Protein AF-A0A1B0FUZ4-F1 (afdb_monomer)

InterPro domains:
  IPR002495 Glycosyl transferase, family 8 [PF01501] (38-291)
  IPR002495 Glycosyl transferase, family 8 [PF01501] (454-708)
  IPR029044 Nucleotide-diphospho-sugar transferases [G3DSA:3.90.550.10] (34-342)
  IPR029044 Nucleotide-diphospho-sugar transferases [G3DSA:3.90.550.10] (450-742)
  IPR029044 Nucleotide-diphospho-sugar transferases [SSF53448] (34-305)
  IPR029044 Nucleotide-diphospho-sugar transferases [SSF53448] (450-738)
  IPR042465 Xyloside xylosyltransferase 1 [PTHR46612] (375-744)

Solvent-accessible surface area (backbone atoms only — not comparable to full-atom values): 42879 Å² total; per-residue (Å²): 134,81,83,84,80,84,81,84,82,83,88,83,81,96,68,74,88,53,77,64,62,76,74,94,66,99,70,86,56,84,42,34,36,37,32,68,49,55,83,66,47,73,69,55,50,51,28,42,51,48,21,49,55,28,41,62,71,39,46,87,66,63,36,32,39,39,36,34,17,37,85,86,21,40,65,58,52,51,50,51,50,53,53,52,43,65,71,63,71,59,70,64,48,58,35,46,35,47,42,67,55,55,34,64,78,31,43,71,52,38,64,47,43,41,86,46,17,10,74,44,79,37,32,89,32,46,43,47,74,38,40,35,86,79,41,43,69,79,73,51,63,88,85,55,45,51,38,34,41,36,46,40,52,32,41,42,70,45,42,58,66,65,59,61,56,49,62,80,69,49,56,96,64,33,30,34,33,32,18,50,28,43,46,57,62,38,32,59,43,28,44,60,36,40,67,79,39,72,86,57,44,68,34,29,34,50,56,49,88,71,97,54,104,62,101,66,85,52,66,29,40,18,41,41,37,59,59,38,33,37,40,32,29,60,52,49,76,68,31,62,69,58,59,50,52,59,36,52,70,48,45,50,52,51,31,60,74,40,49,45,66,36,46,63,18,40,29,39,52,52,26,52,45,38,72,77,43,46,64,38,43,35,76,43,60,40,40,66,42,34,68,63,56,58,65,53,42,80,66,85,32,59,93,56,30,65,46,22,56,61,76,79,66,102,63,86,87,71,64,39,22,35,31,51,61,89,71,88,55,68,68,57,56,54,45,52,53,54,60,56,67,63,73,69,75,73,80,76,87,75,79,91,83,90,83,84,89,89,87,85,89,87,88,80,91,82,92,88,90,86,83,91,80,88,80,75,55,80,52,79,50,78,50,100,90,57,74,52,80,52,82,51,79,94,81,86,89,89,83,85,84,90,82,88,79,89,85,90,79,87,81,90,80,83,86,77,86,76,73,81,80,78,72,85,76,84,69,82,77,86,72,80,92,54,76,62,66,77,67,100,60,80,87,85,63,79,44,36,36,35,32,70,49,59,84,68,46,75,67,56,50,52,27,41,52,46,22,50,53,28,43,57,71,40,45,85,65,58,37,35,40,38,36,34,17,34,84,88,23,41,67,58,53,51,51,54,50,52,53,52,40,66,72,63,70,56,67,66,48,46,36,47,36,58,42,67,64,54,33,63,76,31,43,71,52,38,65,47,43,42,84,46,16,14,71,30,87,78,15,80,47,48,40,46,74,41,39,40,86,79,39,43,71,79,72,52,63,89,83,53,47,49,38,33,40,36,48,41,49,31,38,46,68,47,43,57,62,65,59,62,56,50,62,80,71,48,55,96,64,32,28,34,31,32,18,54,27,45,45,54,63,38,33,57,46,29,43,62,35,36,68,78,38,74,85,56,43,68,33,30,33,47,64,50,87,85,80,76,101,62,98,70,87,57,66,32,37,19,40,40,37,59,58,40,33,36,38,32,29,58,52,49,75,66,31,62,69,59,59,52,51,60,34,54,71,46,45,49,50,51,30,60,72,40,52,46,65,39,52,63,23,42,30,42,52,50,28,52,45,40,67,79,43,45,63,38,40,36,78,39,60,39,31,67,44,34,69,55,54,57,67,53,39,79,68,87,33,58,91,54,28,65,49,22,56,59,73,79,76,80,63,34,19,42,24,22,45,92,80,31,83,70,83,133

Sequence (744 aa):
PQAPEVAALVDTAGDIKRVKYIPKGENVTEHNIFVIYTKENYLLKTKLELFLKSLLKFTTIDLHLHIITDEKSETSAETVLKNQINKYRKRVFYTLYDVEDFAAKINDIVYVMLPFFSSHAGSYYSDALFFLSLGLHRIVDPKMNQAILIDCDVVFRTDVKYLFEQFKKFTPENLFGLAPELTPVYRHILYRYRATYPKSSFGNPYYLSTTSHRKTQKYGYPGLNSGVVMLQFDRIRASKLYAESLKFENVKQLTDKYSFKGHLGDQDFFTLLGYEFPALIYRLDCIWNRQLCTWWKEHGYSDVFDQFFHCEAKVASSWRIATFAGYTDENEAVKKVNKEWTIRKIPKLHFLWRKRRPFLWLRRKRWLAMSNSNKIFLVLIAISGGALLILYSSNDLFARPILRTFFQSQPTGPPQPQAPEVAALVDTAGDIKRVKYIPKGENVTEHNIFVIYTKENYLLKTKLELFLKSLLKFTTIDLHLHIITDEKSETSAETVLKNQINKYRKRVFYTLYDVEDFAAKINDIVYVMLPFFSSHAGSYYSDALFFLSLGLHRIVDPKMNQAILIDCDVVFRTDVKYLFEQFKKFTPENLFGLAPELTPVYRHILYRYRATYPKSSFGNPYYLSTTSHRKTQKYGYPGLNSGVVMLQFDRIRASKLYAESLKFENVKQLTDKYSFKGHLGDQDFFTLLGYEFPALIYRLDCIWNRQLCTWWKEHGYSDVFDQFFHCEGKIKLYHGNCNTRVPE

Organism: Lutzomyia longipalpis (NCBI:txid7200)

Mean predicted aligned error: 19.32 Å

Radius of gyration: 32.1 Å; Cα contacts (8 Å, |Δi|>4): 1186; chains: 1; bounding box: 109×89×85 Å

Nearest PDB structures (foldseek):
  4wnh-assembly1_A  TM=9.450E-01  e=6.204E-35  Mus musculus
  4wlg-assembly2_B  TM=9.436E-01  e=2.325E-33  Mus musculus
  4wlg-assembly1_A  TM=9.451E-01  e=4.096E-33  Mus musculus
  7ui7-assembly1_B  TM=3.389E-01  e=1.754E-18  Homo sapiens
  7zvj-assembly1_A  TM=3.237E-01  e=9.954E-19  Homo sapiens

Structure (mmCIF, N/CA/C/O backbone):
data_AF-A0A1B0FUZ4-F1
#
_entry.id   AF-A0A1B0FUZ4-F1
#
loop_
_atom_site.group_PDB
_atom_site.id
_atom_site.type_symbol
_atom_site.label_atom_id
_atom_site.label_alt_id
_atom_site.label_comp_id
_atom_site.label_asym_id
_atom_site.label_entity_id
_atom_site.label_seq_id
_atom_site.pdbx_PDB_ins_code
_atom_site.Cartn_x
_atom_site.Cartn_y
_atom_site.Cartn_z
_atom_site.occupancy
_atom_site.B_iso_or_equiv
_atom_site.auth_seq_id
_atom_site.auth_comp_id
_atom_site.auth_asym_id
_atom_site.auth_atom_id
_atom_site.pdbx_PDB_model_num
ATOM 1 N N . PRO A 1 1 ? 16.821 47.747 19.808 1.00 35.72 1 PRO A N 1
ATOM 2 C CA . PRO A 1 1 ? 15.828 47.556 18.722 1.00 35.72 1 PRO A CA 1
ATOM 3 C C . PRO A 1 1 ? 14.706 46.633 19.213 1.00 35.72 1 PRO A C 1
ATOM 5 O O . PRO A 1 1 ? 14.985 45.499 19.583 1.00 35.72 1 PRO A O 1
ATOM 8 N N . GLN A 1 2 ? 13.493 47.177 19.339 1.00 25.27 2 GLN A N 1
ATOM 9 C CA . GLN A 1 2 ? 12.316 46.520 19.923 1.00 25.27 2 GLN A CA 1
ATOM 10 C C . GLN A 1 2 ? 12.001 45.166 19.263 1.00 25.27 2 GLN A C 1
ATOM 12 O O . GLN A 1 2 ? 12.208 44.992 18.061 1.00 25.27 2 GLN A O 1
ATOM 17 N N . ALA A 1 3 ? 11.507 44.219 20.066 1.00 24.02 3 ALA A N 1
ATOM 18 C CA . ALA A 1 3 ? 10.982 42.941 19.595 1.00 24.02 3 ALA A CA 1
ATOM 19 C C . ALA A 1 3 ? 9.816 43.179 18.611 1.00 24.02 3 ALA A C 1
ATOM 21 O O . ALA A 1 3 ? 8.985 44.047 18.879 1.00 24.02 3 ALA A O 1
ATOM 22 N N . PRO A 1 4 ? 9.741 42.468 17.472 1.00 29.00 4 PRO A N 1
ATOM 23 C CA . PRO A 1 4 ? 8.659 42.671 16.518 1.00 29.00 4 PRO A CA 1
ATOM 24 C C . PRO A 1 4 ? 7.354 42.039 17.024 1.00 29.00 4 PRO A C 1
ATOM 26 O O . PRO A 1 4 ? 7.328 40.869 17.402 1.00 29.00 4 PRO A O 1
ATOM 29 N N . GLU A 1 5 ? 6.281 42.831 17.012 1.00 27.59 5 GLU A N 1
ATOM 30 C CA . GLU A 1 5 ? 4.904 42.412 17.292 1.00 27.59 5 GLU A CA 1
ATOM 31 C C . GLU A 1 5 ? 4.387 41.387 16.275 1.00 27.59 5 GLU A C 1
ATOM 33 O O . GLU A 1 5 ? 4.623 41.491 15.068 1.00 27.59 5 GLU A O 1
ATOM 38 N N . VAL A 1 6 ? 3.626 40.418 16.785 1.00 27.88 6 VAL A N 1
ATOM 39 C CA . VAL A 1 6 ? 2.806 39.489 16.006 1.00 27.88 6 VAL A CA 1
ATOM 40 C C . VAL A 1 6 ? 1.563 40.248 15.541 1.00 27.88 6 VAL A C 1
ATOM 42 O O . VAL A 1 6 ? 0.655 40.489 16.330 1.00 27.88 6 VAL A O 1
ATOM 45 N N . ALA A 1 7 ? 1.514 40.636 14.268 1.00 28.52 7 ALA A N 1
ATOM 46 C CA . ALA A 1 7 ? 0.286 41.148 13.673 1.00 28.52 7 ALA A CA 1
ATOM 47 C C . ALA A 1 7 ? -0.665 39.972 13.398 1.00 28.52 7 ALA A C 1
ATOM 49 O O . ALA A 1 7 ? -0.397 39.137 12.535 1.00 28.52 7 ALA A O 1
ATOM 50 N N . ALA A 1 8 ? -1.766 39.902 14.147 1.00 28.33 8 ALA A N 1
ATOM 51 C CA . ALA A 1 8 ? -2.927 39.109 13.769 1.00 28.33 8 ALA A CA 1
ATOM 52 C C . ALA A 1 8 ? -3.643 39.832 12.617 1.00 28.33 8 ALA A C 1
ATOM 54 O O . ALA A 1 8 ? -4.043 40.984 12.773 1.00 28.33 8 ALA A O 1
ATOM 55 N N . LEU A 1 9 ? -3.790 39.176 11.465 1.00 29.67 9 LEU A N 1
ATOM 56 C CA . LEU A 1 9 ? -4.653 39.654 10.385 1.00 29.67 9 LEU A CA 1
ATOM 57 C C . LEU A 1 9 ? -5.960 38.860 10.404 1.00 29.67 9 LEU A C 1
ATOM 59 O O . LEU A 1 9 ? -5.956 37.631 10.364 1.00 29.67 9 LEU A O 1
ATOM 63 N N . VAL A 1 10 ? -7.062 39.603 10.504 1.00 29.00 10 VAL A N 1
ATOM 64 C CA . VAL A 1 10 ? -8.446 39.137 10.421 1.00 29.00 10 VAL A CA 1
ATOM 65 C C . VAL A 1 10 ? -8.928 39.274 8.976 1.00 29.00 10 VAL A C 1
ATOM 67 O O . VAL A 1 10 ? -8.844 40.351 8.395 1.00 29.00 10 VAL A O 1
ATOM 70 N N . ASP A 1 11 ? -9.410 38.146 8.456 1.00 39.19 11 ASP A N 1
ATOM 71 C CA . ASP A 1 11 ? -10.578 37.927 7.592 1.00 39.19 11 ASP A CA 1
ATOM 72 C C . ASP A 1 11 ? -10.875 38.920 6.448 1.00 39.19 11 ASP A C 1
ATOM 74 O O . ASP A 1 11 ? -11.386 40.016 6.654 1.00 39.19 11 ASP A O 1
ATOM 78 N N . THR A 1 12 ? -10.644 38.474 5.209 1.00 31.39 12 THR A N 1
ATOM 79 C CA . THR A 1 12 ? -11.675 38.437 4.154 1.00 31.39 12 THR A CA 1
ATOM 80 C C . THR A 1 12 ? -11.220 37.513 3.011 1.00 31.39 12 THR A C 1
ATOM 82 O O . THR A 1 12 ? -10.141 37.678 2.459 1.00 31.39 12 THR A O 1
ATOM 85 N N . ALA A 1 13 ? -12.083 36.556 2.645 1.00 31.91 13 ALA A N 1
ATOM 86 C CA . ALA A 1 13 ? -12.048 35.713 1.438 1.00 31.91 13 ALA A CA 1
ATOM 87 C C . ALA A 1 13 ? -10.868 34.718 1.256 1.00 31.91 13 ALA A C 1
ATOM 89 O O . ALA A 1 13 ? -9.920 34.969 0.527 1.00 31.91 13 ALA A O 1
ATOM 90 N N . GLY A 1 14 ? -11.016 33.492 1.778 1.00 40.28 14 GLY A N 1
ATOM 91 C CA . GLY A 1 14 ? -10.424 32.287 1.159 1.00 40.28 14 GLY A CA 1
ATOM 92 C C . GLY A 1 14 ? -8.896 32.100 1.216 1.00 40.28 14 GLY A C 1
ATOM 93 O O . GLY A 1 14 ? -8.361 31.305 0.433 1.00 40.28 14 GLY A O 1
ATOM 94 N N . ASP A 1 15 ? -8.195 32.779 2.127 1.00 45.41 15 ASP A N 1
ATOM 95 C CA . ASP A 1 15 ? -6.731 32.729 2.222 1.00 45.41 15 ASP A CA 1
ATOM 96 C C . ASP A 1 15 ? -6.156 31.748 3.264 1.00 45.41 15 ASP A C 1
ATOM 98 O O . ASP A 1 15 ? -6.810 31.348 4.227 1.00 45.41 15 ASP A O 1
ATOM 102 N N . ILE A 1 16 ? -4.906 31.343 2.990 1.00 47.44 16 ILE A N 1
ATOM 103 C CA . ILE A 1 16 ? -4.047 30.393 3.727 1.00 47.44 16 ILE A CA 1
ATOM 104 C C . ILE A 1 16 ? -3.935 30.844 5.194 1.00 47.44 16 ILE A C 1
ATOM 106 O O . ILE A 1 16 ? -3.507 31.965 5.468 1.00 47.44 16 ILE A O 1
ATOM 110 N N . LYS A 1 17 ? -4.332 29.988 6.142 1.00 41.62 17 LYS A N 1
ATOM 111 C CA . LYS A 1 17 ? -4.640 30.350 7.535 1.00 41.62 17 LYS A CA 1
ATOM 112 C C . LYS A 1 17 ? -3.416 30.575 8.425 1.00 41.62 17 LYS A C 1
ATOM 114 O O . LYS A 1 17 ? -3.561 31.163 9.499 1.00 41.62 17 LYS A O 1
ATOM 119 N N . ARG A 1 18 ? -2.214 30.146 8.025 1.00 45.94 18 ARG A N 1
ATOM 120 C CA . ARG A 1 18 ? -0.977 30.355 8.806 1.00 45.94 18 ARG A CA 1
ATOM 121 C C . ARG A 1 18 ? 0.201 30.771 7.922 1.00 45.94 18 ARG A C 1
ATOM 123 O O . ARG A 1 18 ? 0.853 29.942 7.302 1.00 45.94 18 ARG A O 1
ATOM 130 N N . VAL A 1 19 ? 0.520 32.067 7.935 1.00 49.03 19 VAL A N 1
ATOM 131 C CA . VAL A 1 19 ? 1.788 32.624 7.434 1.00 49.03 19 VAL A CA 1
ATOM 132 C C . VAL A 1 19 ? 2.526 33.235 8.624 1.00 49.03 19 VAL A C 1
ATOM 134 O O . VAL A 1 19 ? 2.170 34.315 9.092 1.00 49.03 19 VAL A O 1
ATOM 137 N N . LYS A 1 20 ? 3.553 32.558 9.148 1.00 49.81 20 LYS A N 1
ATOM 138 C CA . LYS A 1 20 ? 4.451 33.138 10.160 1.00 49.81 20 LYS A CA 1
ATOM 139 C C . LYS A 1 20 ? 5.774 33.516 9.502 1.00 49.81 20 LYS A C 1
ATOM 141 O O . LYS A 1 20 ? 6.499 32.658 9.012 1.00 49.81 20 LYS A O 1
ATOM 146 N N . TYR A 1 21 ? 6.058 34.819 9.554 1.00 45.47 21 TYR A N 1
ATOM 147 C CA . TYR A 1 21 ? 7.195 35.548 8.980 1.00 45.47 21 TYR A CA 1
ATOM 148 C C . TYR A 1 21 ? 6.975 36.099 7.558 1.00 45.47 21 TYR A C 1
ATOM 150 O O . TYR A 1 21 ? 7.197 35.433 6.549 1.00 45.47 21 TYR A O 1
ATOM 158 N N . ILE A 1 22 ? 6.592 37.380 7.507 1.00 48.41 22 ILE A N 1
ATOM 159 C CA . ILE A 1 22 ? 6.737 38.257 6.341 1.00 48.41 22 ILE A CA 1
ATOM 160 C C . ILE A 1 22 ? 7.799 39.295 6.737 1.00 48.41 22 ILE A C 1
ATOM 162 O O . ILE A 1 22 ? 7.584 40.034 7.704 1.00 48.41 22 ILE A O 1
ATOM 166 N N . PRO A 1 23 ? 8.965 39.359 6.071 1.00 42.59 23 PRO A N 1
ATOM 167 C CA . PRO A 1 23 ? 9.916 40.442 6.299 1.00 42.59 23 PRO A CA 1
ATOM 168 C C . PRO A 1 23 ? 9.225 41.790 6.040 1.00 42.59 23 PRO A C 1
ATOM 170 O O . PRO A 1 23 ? 8.503 41.930 5.057 1.00 42.59 23 PRO A O 1
ATOM 173 N N . LYS A 1 24 ? 9.440 42.802 6.891 1.00 35.56 24 LYS A N 1
ATOM 174 C CA . LYS A 1 24 ? 8.934 44.160 6.622 1.00 35.56 24 LYS A CA 1
ATOM 175 C C . LYS A 1 24 ? 9.542 44.690 5.311 1.00 35.56 24 LYS A C 1
ATOM 177 O O . LYS A 1 24 ? 10.745 44.936 5.258 1.00 35.56 24 LYS A O 1
ATOM 182 N N . GLY A 1 25 ? 8.697 44.885 4.297 1.00 43.38 25 GLY A N 1
ATOM 183 C CA . GLY A 1 25 ? 9.027 45.461 2.986 1.00 43.38 25 GLY A CA 1
ATOM 184 C C . GLY A 1 25 ? 8.597 44.555 1.827 1.00 43.38 25 GLY A C 1
ATOM 185 O O . GLY A 1 25 ? 8.860 43.357 1.862 1.00 43.38 25 GLY A O 1
ATOM 186 N N . GLU A 1 26 ? 7.941 45.121 0.808 1.00 45.00 26 GLU A N 1
ATOM 187 C CA . GLU A 1 26 ? 7.630 44.433 -0.455 1.00 45.00 26 GLU A CA 1
ATOM 188 C C . GLU A 1 26 ? 8.928 43.946 -1.110 1.00 45.00 26 GLU A C 1
ATOM 190 O O . GLU A 1 26 ? 9.615 44.704 -1.783 1.00 45.00 26 GLU A O 1
ATOM 195 N N . ASN A 1 27 ? 9.303 42.688 -0.898 1.00 49.28 27 ASN A N 1
ATOM 196 C CA . ASN A 1 27 ? 10.441 42.084 -1.582 1.00 49.28 27 ASN A CA 1
ATOM 197 C C . ASN A 1 27 ? 10.063 40.674 -2.021 1.00 49.28 27 ASN A C 1
ATOM 199 O O . ASN A 1 27 ? 10.488 39.680 -1.435 1.00 49.28 27 ASN A O 1
ATOM 203 N N . VAL A 1 28 ? 9.256 40.600 -3.078 1.00 53.41 28 VAL A N 1
ATOM 204 C CA . VAL A 1 28 ? 9.125 39.380 -3.876 1.00 53.41 28 VAL A CA 1
ATOM 205 C C . VAL A 1 28 ? 10.468 39.187 -4.573 1.00 53.41 28 VAL A C 1
ATOM 207 O O . VAL A 1 28 ? 10.788 39.897 -5.524 1.00 53.41 28 VAL A O 1
ATOM 210 N N . THR A 1 29 ? 11.306 38.280 -4.072 1.00 64.44 29 THR A N 1
ATOM 211 C CA . THR A 1 29 ? 12.518 37.922 -4.815 1.00 64.44 29 THR A CA 1
ATOM 212 C C . THR A 1 29 ? 12.110 37.167 -6.081 1.00 64.44 29 THR A C 1
ATOM 214 O O . THR A 1 29 ? 11.184 36.358 -6.048 1.00 64.44 29 THR A O 1
ATOM 217 N N . GLU A 1 30 ? 12.810 37.371 -7.196 1.00 78.69 30 GLU A N 1
ATOM 218 C CA . GLU A 1 30 ? 12.563 36.587 -8.421 1.00 78.69 30 GLU A CA 1
ATOM 219 C C . GLU A 1 30 ? 12.945 35.097 -8.259 1.00 78.69 30 GLU A C 1
ATOM 221 O O . GLU A 1 30 ? 12.574 34.263 -9.083 1.00 78.69 30 GLU A O 1
ATOM 226 N N . HIS A 1 31 ? 13.663 34.739 -7.186 1.00 92.31 31 HIS A N 1
ATOM 227 C CA . HIS A 1 31 ? 14.241 33.413 -6.969 1.00 92.31 31 HIS A CA 1
ATOM 228 C C . HIS A 1 31 ? 13.537 32.658 -5.831 1.00 92.31 31 HIS A C 1
ATOM 230 O O . HIS A 1 31 ? 14.006 32.620 -4.689 1.00 92.31 31 HIS A O 1
ATOM 236 N N . ASN A 1 32 ? 12.414 32.026 -6.171 1.00 94.75 32 ASN A N 1
ATOM 237 C CA . ASN A 1 32 ? 11.552 31.309 -5.230 1.00 94.75 32 ASN A CA 1
ATOM 238 C C . ASN A 1 32 ? 11.834 29.801 -5.264 1.00 94.75 32 ASN A C 1
ATOM 240 O O . ASN A 1 32 ? 11.773 29.175 -6.328 1.00 94.75 32 ASN A O 1
ATOM 244 N N . ILE A 1 33 ? 12.135 29.212 -4.104 1.00 96.62 33 ILE A N 1
ATOM 245 C CA . ILE A 1 33 ? 12.350 27.766 -3.947 1.00 96.62 33 ILE A CA 1
ATOM 246 C C . ILE A 1 33 ? 11.321 27.213 -2.966 1.00 96.62 33 ILE A C 1
ATOM 248 O O . ILE A 1 33 ? 11.268 27.657 -1.823 1.00 96.62 33 ILE A O 1
ATOM 252 N N . PHE A 1 34 ? 10.547 26.223 -3.397 1.00 96.44 34 PHE A N 1
ATOM 253 C CA . PHE A 1 34 ? 9.618 25.483 -2.551 1.00 96.44 34 PHE A CA 1
ATOM 254 C C . PHE A 1 34 ? 10.257 24.178 -2.082 1.00 96.44 34 PHE A C 1
ATOM 256 O O . PHE A 1 34 ? 10.910 23.487 -2.864 1.00 96.44 34 PHE A O 1
ATOM 263 N N . VAL A 1 35 ? 10.052 23.840 -0.811 1.00 95.44 35 VAL A N 1
ATOM 264 C CA . VAL A 1 35 ? 10.518 22.588 -0.205 1.00 95.44 35 VAL A CA 1
ATOM 265 C C . VAL A 1 35 ? 9.407 22.029 0.672 1.00 95.44 35 VAL A C 1
ATOM 267 O O . VAL A 1 35 ? 8.847 22.743 1.503 1.00 95.44 35 VAL A O 1
ATOM 270 N N . ILE A 1 36 ? 9.103 20.745 0.507 1.00 91.12 36 ILE A N 1
ATOM 271 C CA . ILE A 1 36 ? 8.166 20.027 1.375 1.00 91.12 36 ILE A CA 1
ATOM 272 C C . ILE A 1 36 ? 8.949 19.461 2.565 1.00 91.12 36 ILE A C 1
ATOM 274 O O . ILE A 1 36 ? 9.947 18.762 2.387 1.00 91.12 36 ILE A O 1
ATOM 278 N N . TYR A 1 37 ? 8.503 19.772 3.779 1.00 90.62 37 TYR A N 1
ATOM 279 C CA . TYR A 1 37 ? 9.083 19.304 5.035 1.00 90.62 37 TYR A CA 1
ATOM 280 C C . TYR A 1 37 ? 7.964 18.954 6.018 1.00 90.62 37 TYR A C 1
ATOM 282 O O . TYR A 1 37 ? 7.556 19.767 6.841 1.00 90.62 37 TYR A O 1
ATOM 290 N N . THR A 1 38 ? 7.445 17.734 5.911 1.00 84.50 38 THR A N 1
ATOM 291 C CA . THR A 1 38 ? 6.342 17.245 6.745 1.00 84.50 38 THR A CA 1
ATOM 292 C C . THR A 1 38 ? 6.684 15.912 7.397 1.00 84.50 38 THR A C 1
ATOM 294 O O . THR A 1 38 ? 7.581 15.198 6.944 1.00 84.50 38 THR A O 1
ATOM 297 N N . LYS A 1 39 ? 5.945 15.558 8.454 1.00 79.00 39 LYS A N 1
ATOM 298 C CA . LYS A 1 39 ? 6.085 14.317 9.226 1.00 79.00 39 LYS A CA 1
ATOM 299 C C . LYS A 1 39 ? 7.534 14.116 9.682 1.00 79.00 39 LYS A C 1
ATOM 301 O O . LYS A 1 39 ? 8.122 13.057 9.447 1.00 79.00 39 LYS A O 1
ATOM 306 N N . GLU A 1 40 ? 8.113 15.154 10.294 1.00 79.62 40 GLU A N 1
ATOM 307 C CA . GLU A 1 40 ? 9.514 15.169 10.711 1.00 79.62 40 GLU A CA 1
ATOM 308 C C . GLU A 1 40 ? 9.904 13.896 11.471 1.00 79.62 40 GLU A C 1
ATOM 310 O O . GLU A 1 40 ? 9.248 13.448 12.411 1.00 79.62 40 GLU A O 1
ATOM 315 N N . ASN A 1 41 ? 11.077 13.384 11.108 1.00 77.88 41 ASN A N 1
ATOM 316 C CA . ASN A 1 41 ? 11.893 12.543 11.964 1.00 77.88 41 ASN A CA 1
ATOM 317 C C . ASN A 1 41 ? 13.351 13.038 11.930 1.00 77.88 41 ASN A C 1
ATOM 319 O O . ASN A 1 41 ? 13.701 13.937 11.161 1.00 77.88 41 ASN A O 1
ATOM 323 N N . TYR A 1 42 ? 14.212 12.416 12.738 1.00 74.12 42 TYR A N 1
ATOM 324 C CA . TYR A 1 42 ? 15.636 12.757 12.808 1.00 74.12 42 TYR A CA 1
ATOM 325 C C . TYR A 1 42 ? 16.317 12.792 11.426 1.00 74.12 42 TYR A C 1
ATOM 327 O O . TYR A 1 42 ? 16.995 13.764 11.099 1.00 74.12 42 TYR A O 1
ATOM 335 N N . LEU A 1 43 ? 16.069 11.781 10.587 1.00 71.44 43 LEU A N 1
ATOM 336 C CA . LEU A 1 43 ? 16.650 11.677 9.247 1.00 71.44 43 LEU A CA 1
ATOM 337 C C . LEU A 1 43 ? 16.190 12.828 8.336 1.00 71.44 43 LEU A C 1
ATOM 339 O O . LEU A 1 43 ? 17.001 13.413 7.616 1.00 71.44 43 LEU A O 1
ATOM 343 N N . LEU A 1 44 ? 14.900 13.180 8.362 1.00 78.19 44 LEU A N 1
ATOM 344 C CA . LEU A 1 44 ? 14.354 14.277 7.560 1.00 78.19 44 LEU A CA 1
ATOM 345 C C . LEU A 1 44 ? 14.933 15.629 7.991 1.00 78.19 44 LEU A C 1
ATOM 347 O O . LEU A 1 44 ? 15.311 16.441 7.146 1.00 78.19 44 LEU A O 1
ATOM 351 N N . LYS A 1 45 ? 15.079 15.842 9.300 1.00 83.75 45 LYS A N 1
ATOM 352 C CA . LYS A 1 45 ? 15.737 17.029 9.848 1.00 83.75 45 LYS A CA 1
ATOM 353 C C . LYS A 1 45 ? 17.180 17.148 9.361 1.00 83.75 45 LYS A C 1
ATOM 355 O O . LYS A 1 45 ? 17.588 18.205 8.884 1.00 83.75 45 LYS A O 1
ATOM 360 N N . THR A 1 46 ? 17.949 16.060 9.419 1.00 80.50 46 THR A N 1
ATOM 361 C CA . THR A 1 46 ? 19.336 16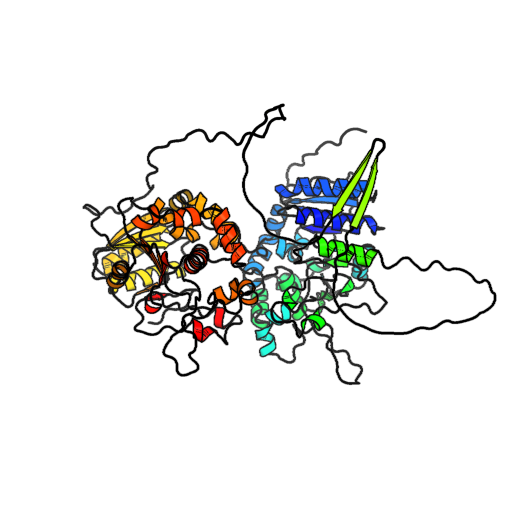.029 8.929 1.00 80.50 46 THR A CA 1
ATOM 362 C C . THR A 1 46 ? 19.423 16.291 7.424 1.00 80.50 46 THR A C 1
ATOM 364 O O . THR A 1 46 ? 20.328 17.000 6.975 1.00 80.50 46 THR A O 1
ATOM 367 N N . LYS A 1 47 ? 18.471 15.776 6.637 1.00 83.94 47 LYS A N 1
ATOM 368 C CA . LYS A 1 47 ? 18.353 16.080 5.203 1.00 83.94 47 LYS A CA 1
ATOM 369 C C . LYS A 1 47 ? 18.133 17.576 4.967 1.00 83.94 47 LYS A C 1
ATOM 371 O O . LYS A 1 47 ? 18.919 18.177 4.237 1.00 83.94 47 LYS A O 1
ATOM 376 N N . LEU A 1 48 ? 17.180 18.200 5.668 1.00 91.12 48 LEU A N 1
ATOM 377 C CA . LEU A 1 48 ? 16.936 19.645 5.581 1.00 91.12 48 LEU A CA 1
ATOM 378 C C . LEU A 1 48 ? 18.173 20.468 5.983 1.00 91.12 48 LEU A C 1
ATOM 380 O O . LEU A 1 48 ? 18.535 21.432 5.306 1.00 91.12 48 LEU A O 1
ATOM 384 N N . GLU A 1 49 ? 18.871 20.077 7.052 1.00 88.75 49 GLU A N 1
ATOM 385 C CA . GLU A 1 49 ? 20.118 20.727 7.465 1.00 88.75 49 GLU A CA 1
ATOM 386 C C . GLU A 1 49 ? 21.197 20.644 6.380 1.00 88.75 49 GLU A C 1
ATOM 388 O O . GLU A 1 49 ? 21.873 21.638 6.102 1.00 88.75 49 GLU A O 1
ATOM 393 N N . LEU A 1 50 ? 21.370 19.478 5.750 1.00 86.12 50 LEU A N 1
ATOM 394 C CA . LEU A 1 50 ? 22.354 19.273 4.689 1.00 86.12 50 LEU A CA 1
ATOM 395 C C . LEU A 1 50 ? 21.982 20.028 3.404 1.00 86.12 50 LEU A C 1
ATOM 397 O O . LEU A 1 50 ? 22.859 20.651 2.789 1.00 86.12 50 LEU A O 1
ATOM 401 N N . PHE A 1 51 ? 20.700 20.021 3.037 1.00 93.75 51 PHE A N 1
ATOM 402 C CA . PHE A 1 51 ? 20.135 20.807 1.945 1.00 93.75 51 PHE A CA 1
ATOM 403 C C . PHE A 1 51 ? 20.484 22.285 2.122 1.00 93.75 51 PHE A C 1
ATOM 405 O O . PHE A 1 51 ? 21.207 22.849 1.297 1.00 93.75 51 PHE A O 1
ATOM 412 N N . LEU A 1 52 ? 20.103 22.887 3.255 1.00 94.31 52 LEU A N 1
ATOM 413 C CA . LEU A 1 52 ? 20.365 24.300 3.542 1.00 94.31 52 LEU A CA 1
ATOM 414 C C . LEU A 1 52 ? 21.860 24.599 3.620 1.00 94.31 52 LEU A C 1
ATOM 416 O O . LEU A 1 52 ? 22.330 25.575 3.040 1.00 94.31 52 LEU A O 1
ATOM 420 N N . LYS A 1 53 ? 22.638 23.744 4.290 1.00 90.88 53 LYS A N 1
ATOM 421 C CA . LYS A 1 53 ? 24.095 23.890 4.393 1.00 90.88 53 LYS A CA 1
ATOM 422 C C . LYS A 1 53 ? 24.749 23.958 3.014 1.00 90.88 53 LYS A C 1
ATOM 424 O O . LYS A 1 53 ? 25.652 24.767 2.797 1.00 90.88 53 LYS A O 1
ATOM 429 N N . SER A 1 54 ? 24.339 23.085 2.096 1.00 91.69 54 SER A N 1
ATOM 430 C CA . SER A 1 54 ? 24.893 23.041 0.743 1.00 91.69 54 SER A CA 1
ATOM 431 C C . SER A 1 54 ? 24.401 24.210 -0.116 1.00 91.69 54 SER A C 1
ATOM 433 O O . SER A 1 54 ? 25.226 24.868 -0.746 1.00 91.69 54 SER A O 1
ATOM 435 N N . LEU A 1 55 ? 23.111 24.550 -0.056 1.00 94.25 55 LEU A N 1
ATOM 436 C CA . LEU A 1 55 ? 22.517 25.691 -0.755 1.00 94.25 55 LEU A CA 1
ATOM 437 C C . LEU A 1 55 ? 23.176 27.016 -0.346 1.00 94.25 55 LEU A C 1
ATOM 439 O O . LEU A 1 55 ? 23.718 27.739 -1.184 1.00 94.25 55 LEU A O 1
ATOM 443 N N . LEU A 1 56 ? 23.196 27.311 0.956 1.00 92.88 56 LEU A N 1
ATOM 444 C CA . LEU A 1 56 ? 23.711 28.567 1.510 1.00 92.88 56 LEU A CA 1
ATOM 445 C C . LEU A 1 56 ? 25.222 28.719 1.326 1.00 92.88 56 LEU A C 1
ATOM 447 O O . LEU A 1 56 ? 25.732 29.837 1.238 1.00 92.88 56 LEU A O 1
ATOM 451 N N . LYS A 1 57 ? 25.950 27.601 1.237 1.00 90.50 57 LYS A N 1
ATOM 452 C CA . LYS A 1 57 ? 27.383 27.615 0.940 1.00 90.50 57 LYS A CA 1
ATOM 453 C C . LYS A 1 57 ? 27.674 28.160 -0.460 1.00 90.50 57 LYS A C 1
ATOM 455 O O . LYS A 1 57 ? 28.681 28.850 -0.621 1.00 90.50 57 LYS A O 1
ATOM 460 N N . PHE A 1 58 ? 26.854 27.823 -1.455 1.00 88.81 58 PHE A N 1
ATOM 461 C CA . PHE A 1 58 ? 27.137 28.140 -2.857 1.00 88.81 58 PHE A CA 1
ATOM 462 C C . PHE A 1 58 ? 26.331 29.312 -3.413 1.00 88.81 58 PHE A C 1
ATOM 464 O O . PHE A 1 58 ? 26.810 29.943 -4.349 1.00 88.81 58 PHE A O 1
ATOM 471 N N . THR A 1 59 ? 25.153 29.615 -2.862 1.00 91.75 59 THR A N 1
ATOM 472 C CA . THR A 1 59 ? 24.293 30.668 -3.419 1.00 91.75 59 THR A CA 1
ATOM 473 C C . THR A 1 59 ? 24.979 32.038 -3.418 1.00 91.75 59 THR A C 1
ATOM 475 O O . THR A 1 59 ? 25.558 32.467 -2.405 1.00 91.75 59 THR A O 1
ATOM 478 N N . THR A 1 60 ? 24.913 32.736 -4.553 1.00 91.44 60 THR A N 1
ATOM 479 C CA . THR A 1 60 ? 25.349 34.140 -4.685 1.00 91.44 60 THR A CA 1
ATOM 480 C C . THR A 1 60 ? 24.193 35.120 -4.854 1.00 91.44 60 THR A C 1
ATOM 482 O O . THR A 1 60 ? 24.423 36.326 -4.899 1.00 91.44 60 THR A O 1
ATOM 485 N N . ILE A 1 61 ? 22.966 34.607 -4.910 1.00 90.31 61 ILE A N 1
ATOM 486 C CA . ILE A 1 61 ? 21.740 35.377 -5.104 1.00 90.31 61 ILE A CA 1
ATOM 487 C C . ILE A 1 61 ? 20.880 35.384 -3.841 1.00 90.31 61 ILE A C 1
ATOM 489 O O . ILE A 1 61 ? 20.971 34.480 -3.002 1.00 90.31 61 ILE A O 1
ATOM 493 N N . ASP A 1 62 ? 20.034 36.405 -3.746 1.00 90.00 62 ASP A N 1
ATOM 494 C CA . ASP A 1 62 ? 18.982 36.495 -2.740 1.00 90.00 62 ASP A CA 1
ATOM 495 C C . ASP A 1 62 ? 17.890 35.468 -3.069 1.00 90.00 62 ASP A C 1
ATOM 497 O O . ASP A 1 62 ? 17.502 35.328 -4.232 1.00 90.00 62 ASP A O 1
ATOM 501 N N . LEU A 1 63 ? 17.421 34.741 -2.054 1.00 91.25 63 LEU A N 1
ATOM 502 C CA . LEU A 1 63 ? 16.454 33.648 -2.203 1.00 91.25 63 LEU A CA 1
ATOM 503 C C . LEU A 1 63 ? 15.260 33.841 -1.271 1.00 91.25 63 LEU A C 1
ATOM 505 O O . LEU A 1 63 ? 15.438 34.273 -0.128 1.00 91.25 63 LEU A O 1
ATOM 509 N N . HIS A 1 64 ? 14.084 33.406 -1.719 1.00 92.44 64 HIS A N 1
ATOM 510 C CA . HIS A 1 64 ? 12.930 33.154 -0.856 1.00 92.44 64 HIS A CA 1
ATOM 511 C C . HIS A 1 64 ? 12.667 31.648 -0.779 1.00 92.44 64 HIS A C 1
ATOM 513 O O . HIS A 1 64 ? 12.427 30.988 -1.791 1.00 92.44 64 HIS A O 1
ATOM 519 N N . LEU A 1 65 ? 12.750 31.093 0.431 1.00 94.31 65 LEU A N 1
ATOM 520 C CA . LEU A 1 65 ? 12.448 29.693 0.722 1.00 94.31 65 LEU A CA 1
ATOM 521 C C . LEU A 1 65 ? 11.008 29.542 1.217 1.00 94.31 65 LEU A C 1
ATOM 523 O O . LEU A 1 65 ? 10.652 30.026 2.287 1.00 94.31 65 LEU A O 1
ATOM 527 N N . HIS A 1 66 ? 10.188 28.837 0.458 1.00 93.69 66 HIS A N 1
ATOM 528 C CA . HIS A 1 66 ? 8.816 28.504 0.808 1.00 93.69 66 HIS A CA 1
ATOM 529 C C . HIS A 1 66 ? 8.791 27.079 1.360 1.00 93.69 66 HIS A C 1
ATOM 531 O O . HIS A 1 66 ? 8.930 26.114 0.610 1.00 93.69 66 HIS A O 1
ATOM 537 N N . ILE A 1 67 ? 8.669 26.939 2.677 1.00 93.44 67 ILE A N 1
ATOM 538 C CA . ILE A 1 67 ? 8.717 25.637 3.343 1.00 93.44 67 ILE A CA 1
ATOM 539 C C . ILE A 1 67 ? 7.301 25.213 3.699 1.00 93.44 67 ILE A C 1
ATOM 541 O O . ILE A 1 67 ? 6.609 25.902 4.444 1.00 93.44 67 ILE A O 1
ATOM 545 N N . ILE A 1 68 ? 6.875 24.083 3.154 1.00 91.00 68 ILE A N 1
ATOM 546 C CA . ILE A 1 68 ? 5.532 23.538 3.344 1.00 91.00 68 ILE A CA 1
ATOM 547 C C . ILE A 1 68 ? 5.621 22.486 4.438 1.00 91.00 68 ILE A C 1
ATOM 549 O O . ILE A 1 68 ? 6.322 21.486 4.273 1.00 91.00 68 ILE A O 1
ATOM 553 N N . THR A 1 69 ? 4.954 22.735 5.558 1.00 87.81 69 THR A N 1
ATOM 554 C CA . THR A 1 69 ? 5.108 21.991 6.807 1.00 87.81 69 THR A CA 1
ATOM 555 C C . THR A 1 69 ? 3.758 21.612 7.396 1.00 87.81 69 THR A C 1
ATOM 557 O O . THR A 1 69 ? 2.771 22.309 7.201 1.00 87.81 69 THR A O 1
ATOM 560 N N . ASP A 1 70 ? 3.711 20.507 8.136 1.00 84.00 70 ASP A N 1
ATOM 561 C CA . ASP A 1 70 ? 2.617 20.246 9.071 1.00 84.00 70 ASP A CA 1
ATOM 562 C C . ASP A 1 70 ? 2.909 20.915 10.420 1.00 84.00 70 ASP A C 1
ATOM 564 O O . ASP A 1 70 ? 4.057 21.269 10.717 1.00 84.00 70 ASP A O 1
ATOM 568 N N . GLU A 1 71 ? 1.875 21.046 11.250 1.00 81.12 71 GLU A N 1
ATOM 569 C CA . GLU A 1 71 ? 1.954 21.706 12.556 1.00 81.12 71 GLU A CA 1
ATOM 570 C C . GLU A 1 71 ? 3.058 21.130 13.461 1.00 81.12 71 GLU A C 1
ATOM 572 O O . GLU A 1 71 ? 3.721 21.878 14.183 1.00 81.12 71 GLU A O 1
ATOM 577 N N . LYS A 1 72 ? 3.314 19.815 13.407 1.00 81.06 72 LYS A N 1
ATOM 578 C CA . LYS A 1 72 ? 4.320 19.169 14.266 1.00 81.06 72 LYS A CA 1
ATOM 579 C C . LYS A 1 72 ? 5.744 19.450 13.790 1.00 81.06 72 LYS A C 1
ATOM 581 O O . LYS A 1 72 ? 6.649 19.542 14.616 1.00 81.06 72 LYS A O 1
ATOM 586 N N . SER A 1 73 ? 5.940 19.604 12.481 1.00 86.00 73 SER A N 1
ATOM 587 C CA . SER A 1 73 ? 7.257 19.828 11.865 1.00 86.00 73 SER A CA 1
ATOM 588 C C . SER A 1 73 ? 7.672 21.311 11.839 1.00 86.00 73 SER A C 1
ATOM 590 O O . SER A 1 73 ? 8.864 21.614 11.717 1.00 86.00 73 SER A O 1
ATOM 592 N N . GLU A 1 74 ? 6.722 22.240 12.011 1.00 86.75 74 GLU A N 1
ATOM 593 C CA . GLU A 1 74 ? 6.912 23.689 11.812 1.00 86.75 74 GLU A CA 1
ATOM 594 C C . GLU A 1 74 ? 8.043 24.266 12.677 1.00 86.75 74 GLU A C 1
ATOM 596 O O . GLU A 1 74 ? 8.961 24.920 12.176 1.00 86.75 74 GLU A O 1
ATOM 601 N N . THR A 1 75 ? 8.023 23.978 13.983 1.00 86.44 75 THR A N 1
ATOM 602 C CA . THR A 1 75 ? 9.008 24.525 14.937 1.00 86.44 75 THR A CA 1
ATOM 603 C C . THR A 1 75 ? 10.426 24.032 14.633 1.00 86.44 75 THR A C 1
ATOM 605 O O . THR A 1 75 ? 11.404 24.781 14.754 1.00 86.44 75 THR A O 1
ATOM 608 N N . SER A 1 76 ? 10.557 22.771 14.212 1.00 88.75 76 SER A N 1
ATOM 609 C CA . SER A 1 76 ? 11.850 22.194 13.842 1.00 88.75 76 SER A CA 1
ATOM 610 C C . SER A 1 76 ? 12.379 22.813 12.549 1.00 88.75 76 SER A C 1
ATOM 612 O O . SER A 1 76 ? 13.539 23.235 12.508 1.00 88.75 76 SER A O 1
ATOM 614 N N . ALA A 1 77 ? 11.518 22.966 11.535 1.00 90.31 77 ALA A N 1
ATOM 615 C CA . ALA A 1 77 ? 11.857 23.641 10.285 1.00 90.31 77 ALA A CA 1
ATOM 616 C C . ALA A 1 77 ? 12.368 25.064 10.543 1.00 90.31 77 ALA A C 1
ATOM 618 O O . ALA A 1 77 ? 13.447 25.438 10.076 1.00 90.31 77 ALA A O 1
ATOM 619 N N . GLU A 1 78 ? 11.635 25.838 11.348 1.00 91.62 78 GLU A N 1
ATOM 620 C CA . GLU A 1 78 ? 11.997 27.216 11.671 1.00 91.62 78 GLU A CA 1
ATOM 621 C C . GLU A 1 78 ? 13.348 27.300 12.392 1.00 91.62 78 GLU A C 1
ATOM 623 O O . GLU A 1 78 ? 14.201 28.127 12.056 1.00 91.62 78 GLU A O 1
ATOM 628 N N . THR A 1 79 ? 13.575 26.407 13.355 1.00 90.81 79 THR A N 1
ATOM 629 C CA . THR A 1 79 ? 14.833 26.332 14.107 1.00 90.81 79 THR A CA 1
ATOM 630 C C . THR A 1 79 ? 16.014 26.043 13.180 1.00 90.81 79 THR A C 1
ATOM 632 O O . THR A 1 79 ? 17.048 26.714 13.248 1.00 90.81 79 THR A O 1
ATOM 635 N N . VAL A 1 80 ? 15.866 25.064 12.286 1.00 91.69 80 VAL A N 1
ATOM 636 C CA . VAL A 1 80 ? 16.901 24.680 11.320 1.00 91.69 80 VAL A CA 1
ATOM 637 C C . VAL A 1 80 ? 17.199 25.828 10.346 1.00 91.69 80 VAL A C 1
ATOM 639 O O . VAL A 1 80 ? 18.372 26.158 10.140 1.00 91.69 80 VAL A O 1
ATOM 642 N N . LEU A 1 81 ? 16.168 26.493 9.812 1.00 91.88 81 LEU A N 1
ATOM 643 C CA . LEU A 1 81 ? 16.307 27.658 8.928 1.00 91.88 81 LEU A CA 1
ATOM 644 C C . LEU A 1 81 ? 17.061 28.797 9.615 1.00 91.88 81 LEU A C 1
ATOM 646 O O . LEU A 1 81 ? 18.091 29.238 9.102 1.00 91.88 81 LEU A O 1
ATOM 650 N N . LYS A 1 82 ? 16.605 29.230 10.799 1.00 89.06 82 LYS A N 1
ATOM 651 C CA . LYS A 1 82 ? 17.241 30.310 11.574 1.00 89.06 82 LYS A CA 1
ATOM 652 C C . LYS A 1 82 ? 18.713 30.004 11.840 1.00 89.06 82 LYS A C 1
ATOM 654 O O . LYS A 1 82 ? 19.576 30.844 11.584 1.00 89.06 82 LYS A O 1
ATOM 659 N N . ASN A 1 83 ? 19.018 28.789 12.292 1.00 89.62 83 ASN A N 1
ATOM 660 C CA . ASN A 1 83 ? 20.385 28.385 12.616 1.00 89.62 83 ASN A CA 1
ATOM 661 C C . ASN A 1 83 ? 21.307 28.399 11.389 1.00 89.62 83 ASN A C 1
ATOM 663 O O . ASN A 1 83 ? 22.413 28.943 11.457 1.00 89.62 83 ASN A O 1
ATOM 667 N N . GLN A 1 84 ? 20.874 27.829 10.261 1.00 89.38 84 GLN A N 1
ATOM 668 C CA . GLN A 1 84 ? 21.701 27.783 9.053 1.00 89.38 84 GLN A CA 1
ATOM 669 C C . GLN A 1 84 ? 21.831 29.170 8.403 1.00 89.38 84 GLN A C 1
ATOM 671 O O . GLN A 1 84 ? 22.942 29.578 8.064 1.00 89.38 84 GLN A O 1
ATOM 676 N N . ILE A 1 85 ? 20.749 29.946 8.289 1.00 87.38 85 ILE A N 1
ATOM 677 C CA . ILE A 1 85 ? 20.789 31.291 7.689 1.00 87.38 85 ILE A CA 1
ATOM 678 C C . ILE A 1 85 ? 21.720 32.215 8.489 1.00 87.38 85 ILE A C 1
ATOM 680 O O . ILE A 1 85 ? 22.616 32.837 7.908 1.00 87.38 85 ILE A O 1
ATOM 684 N N . ASN A 1 86 ? 21.600 32.224 9.823 1.00 85.62 86 ASN A N 1
ATOM 685 C CA . ASN A 1 86 ? 22.468 33.019 10.700 1.00 85.62 86 ASN A CA 1
ATOM 686 C C . ASN A 1 86 ? 23.943 32.617 10.580 1.00 85.62 86 ASN A C 1
ATOM 688 O O . ASN A 1 86 ? 24.830 33.474 10.568 1.00 85.62 86 ASN A O 1
ATOM 692 N N . LYS A 1 87 ? 24.217 31.315 10.449 1.00 89.44 87 LYS A N 1
ATOM 693 C CA . LYS A 1 87 ? 25.576 30.780 10.320 1.00 89.44 87 LYS A CA 1
ATOM 694 C C . LYS A 1 87 ? 26.273 31.227 9.035 1.00 89.44 87 LYS A C 1
ATOM 696 O O . LYS A 1 87 ? 27.463 31.533 9.067 1.00 89.44 87 LYS A O 1
ATOM 701 N N . TYR A 1 88 ? 25.559 31.247 7.912 1.00 87.44 88 TYR A N 1
ATOM 702 C CA . TYR A 1 88 ? 26.133 31.575 6.602 1.00 87.44 88 TYR A CA 1
ATOM 703 C C . TYR A 1 88 ? 26.053 33.068 6.249 1.00 87.44 88 TYR A C 1
ATOM 705 O O . TYR A 1 88 ? 26.728 33.492 5.310 1.00 87.44 88 TYR A O 1
ATOM 713 N N . ARG A 1 89 ? 25.274 33.865 7.002 1.00 82.50 89 ARG A N 1
ATOM 714 C CA . ARG A 1 89 ? 25.084 35.318 6.806 1.00 82.50 89 ARG A CA 1
ATOM 715 C C . ARG A 1 89 ? 24.682 35.680 5.368 1.00 82.50 89 ARG A C 1
ATOM 717 O O . ARG A 1 89 ? 25.182 36.645 4.793 1.00 82.50 89 ARG A O 1
ATOM 724 N N . LYS A 1 90 ? 23.804 34.872 4.771 1.00 78.31 90 LYS A N 1
ATOM 725 C CA . LYS A 1 90 ? 23.248 35.090 3.427 1.00 78.31 90 LYS A CA 1
ATOM 726 C C . LYS A 1 90 ? 21.917 35.828 3.523 1.00 78.31 90 LYS A C 1
ATOM 728 O O . LYS A 1 90 ? 21.185 35.639 4.492 1.00 78.31 90 LYS A O 1
ATOM 733 N N . ARG A 1 91 ? 21.588 36.638 2.513 1.00 80.62 91 ARG A N 1
ATOM 734 C CA . ARG A 1 91 ? 20.277 37.288 2.419 1.00 80.62 91 ARG A CA 1
ATOM 735 C C . ARG A 1 91 ? 19.263 36.280 1.871 1.00 80.62 91 ARG A C 1
ATOM 737 O O . ARG A 1 91 ? 19.087 36.135 0.668 1.00 80.62 91 ARG A O 1
ATOM 744 N N . VAL A 1 92 ? 18.665 35.528 2.787 1.00 85.44 92 VAL A N 1
ATOM 745 C CA . VAL A 1 92 ? 17.645 34.522 2.489 1.00 85.44 92 VAL A CA 1
ATOM 746 C C . VAL A 1 92 ? 16.415 34.821 3.324 1.00 85.44 92 VAL A C 1
ATOM 748 O O . VAL A 1 92 ? 16.502 34.948 4.545 1.00 85.44 92 VAL A O 1
ATOM 751 N N . PHE A 1 93 ? 15.283 34.935 2.647 1.00 86.56 93 PHE A N 1
ATOM 752 C CA . PHE A 1 93 ? 13.967 35.046 3.252 1.00 86.56 93 PHE A CA 1
ATOM 753 C C . PHE A 1 93 ? 13.330 33.662 3.294 1.00 86.56 93 PHE A C 1
ATOM 755 O O . PHE A 1 93 ? 13.656 32.800 2.476 1.00 86.56 93 PHE A O 1
ATOM 762 N N . TYR A 1 94 ? 12.437 33.428 4.247 1.00 89.94 94 TYR A N 1
ATOM 763 C CA . TYR A 1 94 ? 11.666 32.196 4.272 1.00 89.94 94 TYR A CA 1
ATOM 764 C C . TYR A 1 94 ? 10.231 32.458 4.707 1.00 89.94 94 TYR A C 1
ATOM 766 O O . TYR A 1 94 ? 9.967 33.392 5.461 1.00 89.94 94 TYR A O 1
ATOM 774 N N . THR A 1 95 ? 9.320 31.616 4.237 1.00 88.00 95 THR A N 1
ATOM 775 C CA . THR A 1 95 ? 7.926 31.576 4.670 1.00 88.00 95 THR A CA 1
ATOM 776 C C . THR A 1 95 ? 7.550 30.131 4.937 1.00 88.00 95 THR A C 1
ATOM 778 O O . THR A 1 95 ? 7.868 29.254 4.133 1.00 88.00 95 THR A O 1
ATOM 781 N N . LEU A 1 96 ? 6.903 29.893 6.076 1.00 87.12 96 LEU A N 1
ATOM 782 C CA . LEU A 1 96 ? 6.332 28.597 6.420 1.00 87.12 96 LEU A CA 1
ATOM 783 C C . LEU A 1 96 ? 4.859 28.583 6.014 1.00 87.12 96 LEU A C 1
ATOM 785 O O . LEU A 1 96 ? 4.147 29.555 6.272 1.00 87.12 96 LEU A O 1
ATOM 789 N N . TYR A 1 97 ? 4.437 27.496 5.381 1.00 84.75 97 TYR A N 1
ATOM 790 C CA . TYR A 1 97 ? 3.067 27.265 4.945 1.00 84.75 97 TYR A CA 1
ATOM 791 C C . TYR A 1 97 ? 2.532 25.994 5.575 1.00 84.75 97 TYR A C 1
ATOM 793 O O . TYR A 1 97 ? 3.245 24.990 5.608 1.00 84.75 97 TYR A O 1
ATOM 801 N N . ASP A 1 98 ? 1.271 26.024 5.991 1.00 81.50 98 ASP A N 1
ATOM 802 C CA . ASP A 1 98 ? 0.570 24.816 6.402 1.00 81.50 98 ASP A CA 1
ATOM 803 C C . ASP A 1 98 ? 0.262 23.942 5.177 1.00 81.50 98 ASP A C 1
ATOM 805 O O . ASP A 1 98 ? -0.304 24.396 4.174 1.00 81.50 98 ASP A O 1
ATOM 809 N N . VAL A 1 99 ? 0.651 22.673 5.251 1.00 81.88 99 VAL A N 1
ATOM 810 C CA . VAL A 1 99 ? 0.328 21.669 4.241 1.00 81.88 99 VAL A CA 1
ATOM 811 C C . VAL A 1 99 ? -1.178 21.505 4.041 1.00 81.88 99 VAL A C 1
ATOM 813 O O . VAL A 1 99 ? -1.606 21.284 2.906 1.00 81.88 99 VAL A O 1
ATOM 816 N N . GLU A 1 100 ? -1.986 21.625 5.096 1.00 78.44 100 GLU A N 1
ATOM 817 C CA . GLU A 1 100 ? -3.434 21.420 5.005 1.00 78.44 100 GLU A CA 1
ATOM 818 C C . GLU A 1 100 ? -4.094 22.478 4.110 1.00 78.44 100 GLU A C 1
ATOM 820 O O . GLU A 1 100 ? -4.950 22.153 3.281 1.00 78.44 100 GLU A O 1
ATOM 825 N N . ASP A 1 101 ? -3.621 23.725 4.186 1.00 77.69 101 ASP A N 1
ATOM 826 C CA . ASP A 1 101 ? -4.091 24.822 3.336 1.00 77.69 101 ASP A CA 1
ATOM 827 C C . ASP A 1 101 ? -3.765 24.568 1.857 1.00 77.69 101 ASP A C 1
ATOM 829 O O . ASP A 1 101 ? -4.570 24.849 0.962 1.00 77.69 101 ASP A O 1
ATOM 833 N N . PHE A 1 102 ? -2.580 24.016 1.587 1.00 80.62 102 PHE A N 1
ATOM 834 C CA . PHE A 1 102 ? -2.143 23.695 0.231 1.00 80.62 102 PHE A CA 1
ATOM 835 C C . PHE A 1 102 ? -2.955 22.526 -0.325 1.00 80.62 102 PHE A C 1
ATOM 837 O O . PHE A 1 102 ? -3.464 22.614 -1.443 1.00 80.62 102 PHE A O 1
ATOM 844 N N . ALA A 1 103 ? -3.136 21.471 0.473 1.00 76.50 103 ALA A N 1
ATOM 845 C CA . ALA A 1 103 ? -3.923 20.296 0.123 1.00 76.50 103 ALA A CA 1
ATOM 846 C C . ALA A 1 103 ? -5.376 20.655 -0.223 1.00 76.50 103 ALA A C 1
ATOM 848 O O . ALA A 1 103 ? -5.899 20.196 -1.241 1.00 76.50 103 ALA A O 1
ATOM 849 N N . ALA A 1 104 ? -6.008 21.527 0.569 1.00 76.38 104 ALA A N 1
ATOM 850 C CA . ALA A 1 104 ? -7.383 21.961 0.341 1.00 76.38 104 ALA A CA 1
ATOM 851 C C . ALA A 1 104 ? -7.568 22.646 -1.026 1.00 76.38 104 ALA A C 1
ATOM 853 O O . ALA A 1 104 ? -8.557 22.395 -1.717 1.00 76.38 104 ALA A O 1
ATOM 854 N N . LYS A 1 105 ? -6.600 23.468 -1.455 1.00 80.81 105 LYS A N 1
ATOM 855 C CA . LYS A 1 105 ? -6.669 24.236 -2.713 1.00 80.81 105 LYS A CA 1
ATOM 856 C C . LYS A 1 105 ? -6.459 23.402 -3.983 1.00 80.81 105 LYS A C 1
ATOM 858 O O . LYS A 1 105 ? -6.746 23.890 -5.075 1.00 80.81 105 LYS A O 1
ATOM 863 N N . ILE A 1 106 ? -5.960 22.173 -3.862 1.00 85.31 106 ILE A N 1
ATOM 864 C CA . ILE A 1 106 ? -5.688 21.283 -5.007 1.00 85.31 106 ILE A CA 1
ATOM 865 C C . ILE A 1 106 ? -6.429 19.952 -4.909 1.00 85.31 106 ILE A C 1
ATOM 867 O O . ILE A 1 106 ? -6.103 19.006 -5.626 1.00 85.31 106 ILE A O 1
ATOM 871 N N . ASN A 1 107 ? -7.414 19.861 -4.016 1.00 80.69 107 ASN A N 1
ATOM 872 C CA . ASN A 1 107 ? -8.120 18.620 -3.727 1.00 80.69 107 ASN A CA 1
ATOM 873 C C . ASN A 1 107 ? -8.794 18.016 -4.974 1.00 80.69 107 ASN A C 1
ATOM 875 O O . ASN A 1 107 ? -8.856 16.799 -5.113 1.00 80.69 107 ASN A O 1
ATOM 879 N N . ASP A 1 108 ? -9.241 18.846 -5.919 1.00 80.69 108 ASP A N 1
ATOM 880 C CA . ASP A 1 108 ? -9.784 18.392 -7.203 1.00 80.69 108 ASP A CA 1
ATOM 881 C C . ASP A 1 108 ? -8.729 17.670 -8.059 1.00 80.69 108 ASP A C 1
ATOM 883 O O . ASP A 1 108 ? -9.005 16.602 -8.604 1.00 80.69 108 ASP A O 1
ATOM 887 N N . ILE A 1 109 ? -7.501 18.198 -8.122 1.00 86.62 109 ILE A N 1
ATOM 888 C CA . ILE A 1 109 ? -6.379 17.547 -8.814 1.00 86.62 109 ILE A CA 1
ATOM 889 C C . ILE A 1 109 ? -6.027 16.242 -8.100 1.00 86.62 109 ILE A C 1
ATOM 891 O O . ILE A 1 109 ? -5.884 15.203 -8.740 1.00 86.62 109 ILE A O 1
ATOM 895 N N . VAL A 1 110 ? -5.921 16.274 -6.771 1.00 82.00 110 VAL A N 1
ATOM 896 C CA . VAL A 1 110 ? -5.593 15.096 -5.956 1.00 82.00 110 VAL A CA 1
ATOM 897 C C . VAL A 1 110 ? -6.618 13.982 -6.179 1.00 82.00 110 VAL A C 1
ATOM 899 O O . VAL A 1 110 ? -6.234 12.842 -6.436 1.00 82.00 110 VAL A O 1
ATOM 902 N N . TYR A 1 111 ? -7.911 14.317 -6.172 1.00 78.62 111 TYR A N 1
ATOM 903 C CA . TYR A 1 111 ? -9.005 13.383 -6.433 1.00 78.62 111 TYR A CA 1
ATOM 904 C C . TYR A 1 111 ? -8.891 12.716 -7.808 1.00 78.62 111 TYR A C 1
ATOM 906 O O . TYR A 1 111 ? -9.099 11.508 -7.926 1.00 78.62 111 TYR A O 1
ATOM 914 N N . VAL A 1 112 ? -8.519 13.478 -8.841 1.00 82.25 112 VAL A N 1
ATOM 915 C CA . VAL A 1 112 ? -8.318 12.938 -10.190 1.00 82.25 112 VAL A CA 1
ATOM 916 C C . VAL A 1 112 ? -7.107 12.008 -10.263 1.00 82.25 112 VAL A C 1
ATOM 918 O O . VAL A 1 112 ? -7.178 10.971 -10.918 1.00 82.25 112 VAL A O 1
ATOM 921 N N . MET A 1 113 ? -5.996 12.367 -9.621 1.00 85.44 113 MET A N 1
ATOM 922 C CA . MET A 1 113 ? -4.711 11.676 -9.784 1.00 85.44 113 MET A CA 1
ATOM 923 C C . MET A 1 113 ? -4.578 10.416 -8.921 1.00 85.44 113 MET A C 1
ATOM 925 O O . MET A 1 113 ? -3.943 9.438 -9.332 1.00 85.44 113 MET A O 1
ATOM 929 N N . LEU A 1 114 ? -5.194 10.423 -7.736 1.00 78.12 114 LEU A N 1
ATOM 930 C CA . LEU A 1 114 ? -5.127 9.355 -6.736 1.00 78.12 114 LEU A CA 1
ATOM 931 C C . LEU A 1 114 ? -5.365 7.939 -7.295 1.00 78.12 114 LEU A C 1
ATOM 933 O O . LEU A 1 114 ? -4.560 7.058 -6.985 1.00 78.12 114 LEU A O 1
ATOM 937 N N . PRO A 1 115 ? -6.403 7.683 -8.119 1.00 79.44 115 PRO A N 1
ATOM 938 C CA . PRO A 1 115 ? -6.687 6.341 -8.630 1.00 79.44 115 PRO A CA 1
ATOM 939 C C . PRO A 1 115 ? -5.603 5.766 -9.553 1.00 79.44 115 PRO A C 1
ATOM 941 O O . PRO A 1 115 ? -5.547 4.550 -9.737 1.00 79.44 115 PRO A O 1
ATOM 944 N N . PHE A 1 116 ? -4.763 6.621 -10.144 1.00 81.69 116 PHE A N 1
ATOM 945 C CA . PHE A 1 116 ? -3.841 6.240 -11.218 1.00 81.69 116 PHE A CA 1
ATOM 946 C C . PHE A 1 116 ? -2.370 6.224 -10.797 1.00 81.69 116 PHE A C 1
ATOM 948 O O . PHE A 1 116 ? -1.596 5.402 -11.296 1.00 81.69 116 PHE A O 1
ATOM 955 N N . PHE A 1 117 ? -1.983 7.142 -9.909 1.00 85.19 117 PHE A N 1
ATOM 956 C CA . PHE A 1 117 ? -0.577 7.437 -9.597 1.00 85.19 117 PHE A CA 1
ATOM 957 C C . PHE A 1 117 ? -0.223 7.259 -8.123 1.00 85.19 117 PHE A C 1
ATOM 959 O O . PHE A 1 117 ? 0.884 7.587 -7.696 1.00 85.19 117 PHE A O 1
ATOM 966 N N . SER A 1 118 ? -1.153 6.720 -7.342 1.00 71.69 118 SER A N 1
ATOM 967 C CA . SER A 1 118 ? -0.909 6.295 -5.974 1.00 71.69 118 SER A CA 1
ATOM 968 C C . SER A 1 118 ? -0.931 4.776 -5.914 1.00 71.69 118 SER A C 1
ATOM 970 O O . SER A 1 118 ? -1.739 4.141 -6.591 1.00 71.69 118 SER A O 1
ATOM 972 N N . SER A 1 119 ? -0.060 4.178 -5.094 1.00 52.41 119 SER A N 1
ATOM 973 C CA . SER A 1 119 ? -0.029 2.713 -4.985 1.00 52.41 119 SER A CA 1
ATOM 974 C C . SER A 1 119 ? -1.399 2.178 -4.571 1.00 52.41 119 SER A C 1
ATOM 976 O O . SER A 1 119 ? -1.870 1.264 -5.236 1.00 52.41 119 SER A O 1
ATOM 978 N N . HIS A 1 120 ? -2.042 2.799 -3.567 1.00 45.41 120 HIS A N 1
ATOM 979 C CA . HIS A 1 120 ? -3.454 2.660 -3.165 1.00 45.41 120 HIS A CA 1
ATOM 980 C C . HIS A 1 120 ? -3.874 3.888 -2.312 1.00 45.41 120 HIS A C 1
ATOM 982 O O . HIS A 1 120 ? -3.011 4.655 -1.873 1.00 45.41 120 HIS A O 1
ATOM 988 N N . ALA A 1 121 ? -5.173 4.071 -2.031 1.00 34.75 121 ALA A N 1
ATOM 989 C CA . ALA A 1 121 ? -5.655 5.111 -1.109 1.00 34.75 121 ALA A CA 1
ATOM 990 C C . ALA A 1 121 ? -4.990 4.974 0.281 1.00 34.75 121 ALA A C 1
ATOM 992 O O . ALA A 1 121 ? -5.082 3.919 0.912 1.00 34.75 121 ALA A O 1
ATOM 993 N N . GLY A 1 122 ? -4.303 6.021 0.746 1.00 40.97 122 GLY A N 1
ATOM 994 C CA . GLY A 1 122 ? -3.537 6.016 2.001 1.00 40.97 122 GLY A CA 1
ATOM 995 C C . GLY A 1 122 ? -2.063 5.580 1.885 1.00 40.97 122 GLY A C 1
ATOM 996 O O . GLY A 1 122 ? -1.450 5.274 2.904 1.00 40.97 122 GLY A O 1
ATOM 997 N N . SER A 1 123 ? -1.475 5.487 0.685 1.00 37.62 123 SER A N 1
ATOM 998 C CA . SER A 1 123 ? -0.025 5.272 0.517 1.00 37.62 123 SER A CA 1
ATOM 999 C C . SER A 1 123 ? 0.817 6.518 0.839 1.00 37.62 123 SER A C 1
ATOM 1001 O O . SER A 1 123 ? 0.270 7.612 0.917 1.00 37.62 123 SER A O 1
ATOM 1003 N N . TYR A 1 124 ? 2.151 6.389 0.988 1.00 38.31 124 TYR A N 1
ATOM 1004 C CA . TYR A 1 124 ? 3.050 7.557 1.113 1.00 38.31 124 TYR A CA 1
ATOM 1005 C C . TYR A 1 124 ? 2.693 8.598 0.042 1.00 38.31 124 TYR A C 1
ATOM 1007 O O . TYR A 1 124 ? 2.346 9.710 0.398 1.00 38.31 124 TYR A O 1
ATOM 1015 N N . TYR A 1 125 ? 2.550 8.165 -1.216 1.00 41.00 125 TYR A N 1
ATOM 1016 C CA . TYR A 1 125 ? 2.174 8.967 -2.386 1.00 41.00 125 TYR A CA 1
ATOM 1017 C C . TYR A 1 125 ? 0.665 9.246 -2.561 1.00 41.00 125 TYR A C 1
ATOM 1019 O O . TYR A 1 125 ? 0.222 9.591 -3.654 1.00 41.00 125 TYR A O 1
ATOM 1027 N N . SER A 1 126 ? -0.171 9.023 -1.543 1.00 42.44 126 SER A N 1
ATOM 1028 C CA . SER A 1 126 ? -1.594 9.412 -1.560 1.00 42.44 126 SER A CA 1
ATOM 1029 C C . SER A 1 126 ? -1.864 10.705 -0.793 1.00 42.44 126 SER A C 1
ATOM 1031 O O . SER A 1 126 ? -3.008 11.145 -0.722 1.00 42.44 126 SER A O 1
ATOM 1033 N N . ASP A 1 127 ? -0.839 11.262 -0.152 1.00 57.28 127 ASP A N 1
ATOM 1034 C CA . ASP A 1 127 ? -0.897 12.585 0.455 1.00 57.28 127 ASP A CA 1
ATOM 1035 C C . ASP A 1 127 ? -1.012 13.631 -0.666 1.00 57.28 127 ASP A C 1
ATOM 1037 O O . ASP A 1 127 ? -0.332 13.522 -1.692 1.00 57.28 127 ASP A O 1
ATOM 1041 N N . ALA A 1 128 ? -1.860 14.646 -0.488 1.00 60.75 128 ALA A N 1
ATOM 1042 C CA . ALA A 1 128 ? -2.023 15.731 -1.457 1.00 60.75 128 ALA A CA 1
ATOM 1043 C C . ALA A 1 128 ? -0.677 16.388 -1.818 1.00 60.75 128 ALA A C 1
ATOM 1045 O O . ALA A 1 128 ? -0.485 16.849 -2.945 1.00 60.75 128 ALA A O 1
ATOM 1046 N N . LEU A 1 129 ? 0.281 16.346 -0.883 1.00 74.44 129 LEU A N 1
ATOM 1047 C CA . LEU A 1 129 ? 1.675 16.745 -1.066 1.00 74.44 129 LEU A CA 1
ATOM 1048 C C . LEU A 1 129 ? 2.342 16.165 -2.318 1.00 74.44 129 LEU A C 1
ATOM 1050 O O . LEU A 1 129 ? 3.091 16.874 -2.984 1.00 74.44 129 LEU A O 1
ATOM 1054 N N . PHE A 1 130 ? 2.062 14.909 -2.669 1.00 79.31 130 PHE A N 1
ATOM 1055 C CA . PHE A 1 130 ? 2.700 14.251 -3.815 1.00 79.31 130 PHE A CA 1
ATOM 1056 C C . PHE A 1 130 ? 2.123 14.682 -5.154 1.00 79.31 130 PHE A C 1
ATOM 1058 O O . PHE A 1 130 ? 2.653 14.298 -6.185 1.00 79.31 130 PHE A O 1
ATOM 1065 N N . PHE A 1 131 ? 1.060 15.482 -5.157 1.00 87.62 131 PHE A N 1
ATOM 1066 C CA . PHE A 1 131 ? 0.494 16.094 -6.358 1.00 87.62 131 PHE A CA 1
ATOM 1067 C C . PHE A 1 131 ? 0.662 17.612 -6.354 1.00 87.62 131 PHE A C 1
ATOM 1069 O O . PHE A 1 131 ? 0.129 18.308 -7.220 1.00 87.62 131 PHE A O 1
ATOM 1076 N N . LEU A 1 132 ? 1.403 18.144 -5.382 1.00 88.00 132 LEU A N 1
ATOM 1077 C CA . LEU A 1 132 ? 1.415 19.567 -5.112 1.00 88.00 132 LEU A CA 1
ATOM 1078 C C . LEU A 1 132 ? 1.996 20.389 -6.254 1.00 88.00 132 LEU A C 1
ATOM 1080 O O . LEU A 1 132 ? 1.451 21.435 -6.603 1.00 88.00 132 LEU A O 1
ATOM 1084 N N . SER A 1 133 ? 3.054 19.886 -6.884 1.00 93.25 133 SER A N 1
ATOM 1085 C CA . SER A 1 133 ? 3.676 20.506 -8.055 1.00 93.25 133 SER A CA 1
ATOM 1086 C C . SER A 1 133 ? 2.693 20.731 -9.213 1.00 93.25 133 SER A C 1
ATOM 1088 O O . SER A 1 133 ? 2.849 21.695 -9.964 1.00 93.25 133 SER A O 1
ATOM 1090 N N . LEU A 1 134 ? 1.647 19.901 -9.327 1.00 95.12 134 LEU A N 1
ATOM 1091 C CA . LEU A 1 134 ? 0.629 20.003 -10.374 1.00 95.12 134 LEU A CA 1
ATOM 1092 C C . LEU A 1 134 ? -0.316 21.190 -10.137 1.00 95.12 134 LEU A C 1
ATOM 1094 O O . LEU A 1 134 ? -0.765 21.852 -11.073 1.00 95.12 134 LEU A O 1
ATOM 1098 N N . GLY A 1 135 ? -0.607 21.485 -8.870 1.00 92.50 135 GLY A N 1
ATOM 1099 C CA . GLY A 1 135 ? -1.562 22.516 -8.466 1.00 92.50 135 GLY A CA 1
ATOM 1100 C C . GLY A 1 135 ? -0.943 23.794 -7.900 1.00 92.50 135 GLY A C 1
ATOM 1101 O O . GLY A 1 135 ? -1.667 24.764 -7.690 1.00 92.50 135 GLY A O 1
ATOM 1102 N N . LEU A 1 136 ? 0.378 23.844 -7.694 1.00 93.50 136 LEU A N 1
ATOM 1103 C CA . LEU A 1 136 ? 1.048 24.944 -6.987 1.00 93.50 136 LEU A CA 1
ATOM 1104 C C . LEU A 1 136 ? 0.774 26.327 -7.611 1.00 93.50 136 LEU A C 1
ATOM 1106 O O . LEU A 1 136 ? 0.633 27.317 -6.897 1.00 93.50 136 LEU A O 1
ATOM 1110 N N . HIS A 1 137 ? 0.585 26.383 -8.932 1.00 93.44 137 HIS A N 1
ATOM 1111 C CA . HIS A 1 137 ? 0.220 27.590 -9.683 1.00 93.44 137 HIS A CA 1
ATOM 1112 C C . HIS A 1 137 ? -1.099 28.255 -9.234 1.00 93.44 137 HIS A C 1
ATOM 1114 O O . HIS A 1 137 ? -1.294 29.443 -9.506 1.00 93.44 137 HIS A O 1
ATOM 1120 N N . ARG A 1 138 ? -1.993 27.502 -8.572 1.00 90.38 138 ARG A N 1
ATOM 1121 C CA . ARG A 1 138 ? -3.278 27.970 -8.018 1.00 90.38 138 ARG A CA 1
ATOM 1122 C C . ARG A 1 138 ? -3.160 28.531 -6.601 1.00 90.38 138 ARG A C 1
ATOM 1124 O O . ARG A 1 138 ? -4.089 29.171 -6.123 1.00 90.38 138 ARG A O 1
ATOM 1131 N N . ILE A 1 139 ? -2.055 28.236 -5.919 1.00 87.75 139 ILE A N 1
ATOM 1132 C CA . ILE A 1 139 ? -1.863 28.539 -4.498 1.00 87.75 139 ILE A CA 1
ATOM 1133 C C . ILE A 1 139 ? -0.990 29.779 -4.324 1.00 87.75 139 ILE A C 1
ATOM 1135 O O . ILE A 1 139 ? -1.290 30.637 -3.500 1.00 87.75 139 ILE A O 1
ATOM 1139 N N . VAL A 1 140 ? 0.107 29.847 -5.080 1.00 86.94 140 VAL A N 1
ATOM 1140 C CA . VAL A 1 140 ? 1.109 30.912 -4.964 1.00 86.94 140 VAL A CA 1
ATOM 1141 C C . VAL A 1 140 ? 0.587 32.249 -5.489 1.00 86.94 140 VAL A C 1
ATOM 1143 O O . VAL A 1 140 ? -0.322 32.279 -6.320 1.00 86.94 140 VAL A O 1
ATOM 1146 N N . ASP A 1 141 ? 1.223 33.342 -5.052 1.00 84.69 141 ASP A N 1
ATOM 1147 C CA . ASP A 1 141 ? 0.903 34.708 -5.481 1.00 84.69 141 ASP A CA 1
ATOM 1148 C C . ASP A 1 141 ? 0.728 34.782 -7.019 1.00 84.69 141 ASP A C 1
ATOM 1150 O O . ASP A 1 141 ? 1.592 34.297 -7.769 1.00 84.69 141 ASP A O 1
ATOM 1154 N N . PRO A 1 142 ? -0.374 35.366 -7.527 1.00 84.56 142 PRO A N 1
ATOM 1155 C CA . PRO A 1 142 ? -0.594 35.552 -8.960 1.00 84.56 142 PRO A CA 1
ATOM 1156 C C . PRO A 1 142 ? 0.543 36.285 -9.689 1.00 84.56 142 PRO A C 1
ATOM 1158 O O . PRO A 1 142 ? 0.753 36.041 -10.875 1.00 84.56 142 PRO A O 1
ATOM 1161 N N . LYS A 1 143 ? 1.300 37.147 -8.999 1.00 85.62 143 LYS A N 1
ATOM 1162 C CA . LYS A 1 143 ? 2.464 37.871 -9.538 1.00 85.62 143 LYS A CA 1
ATOM 116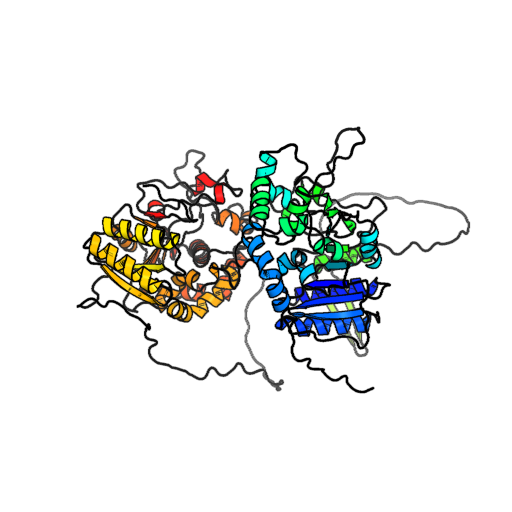3 C C . LYS A 1 143 ? 3.734 37.017 -9.594 1.00 85.62 143 LYS A C 1
ATOM 1165 O O . LYS A 1 143 ? 4.688 37.387 -10.278 1.00 85.62 143 LYS A O 1
ATOM 1170 N N . MET A 1 144 ? 3.776 35.882 -8.892 1.00 90.50 144 MET A N 1
ATOM 1171 C CA . MET A 1 144 ? 4.896 34.948 -8.969 1.00 90.50 144 MET A CA 1
ATOM 1172 C C . MET A 1 144 ? 4.837 34.195 -10.300 1.00 90.50 144 MET A C 1
ATOM 1174 O O . MET A 1 144 ? 3.918 33.410 -10.544 1.00 90.50 144 MET A O 1
ATOM 1178 N N . ASN A 1 145 ? 5.837 34.427 -11.153 1.00 92.06 145 ASN A N 1
ATOM 1179 C CA . ASN A 1 145 ? 5.904 33.824 -12.486 1.00 92.06 145 ASN A CA 1
ATOM 1180 C C . ASN A 1 145 ? 6.703 32.520 -12.514 1.00 92.06 145 ASN A C 1
ATOM 1182 O O . ASN A 1 145 ? 6.416 31.651 -13.331 1.00 92.06 145 ASN A O 1
ATOM 1186 N N . GLN A 1 146 ? 7.711 32.377 -11.651 1.00 94.56 146 GLN A N 1
ATOM 1187 C CA . GLN A 1 146 ? 8.635 31.244 -11.682 1.00 94.56 146 GLN A CA 1
ATOM 1188 C C . GLN A 1 146 ? 8.977 30.782 -10.272 1.00 94.56 146 GLN A C 1
ATOM 1190 O O . GLN A 1 146 ? 9.200 31.603 -9.378 1.00 94.56 146 GLN A O 1
ATOM 1195 N N . ALA A 1 147 ? 9.071 29.469 -10.095 1.00 96.94 147 ALA A N 1
ATOM 1196 C CA . ALA A 1 147 ? 9.618 28.868 -8.888 1.00 96.94 147 ALA A CA 1
ATOM 1197 C C . ALA A 1 147 ? 10.237 27.501 -9.181 1.00 96.94 147 ALA A C 1
ATOM 1199 O O . ALA A 1 147 ? 9.983 26.888 -10.220 1.00 96.94 147 ALA A O 1
ATOM 1200 N N . ILE A 1 148 ? 11.043 27.012 -8.244 1.00 98.06 148 ILE A N 1
ATOM 1201 C CA . ILE A 1 148 ? 11.596 25.660 -8.292 1.00 98.06 148 ILE A CA 1
ATOM 1202 C C . ILE A 1 148 ? 11.114 24.902 -7.058 1.00 98.06 148 ILE A C 1
ATOM 1204 O O . ILE A 1 148 ? 11.374 25.333 -5.939 1.00 98.06 148 ILE A O 1
ATOM 1208 N N . LEU A 1 149 ? 10.425 23.780 -7.251 1.00 97.00 149 LEU A N 1
ATOM 1209 C CA . LEU A 1 149 ? 10.132 22.821 -6.188 1.00 97.00 149 LEU A CA 1
ATOM 1210 C C . LEU A 1 149 ? 11.279 21.807 -6.123 1.00 97.00 149 LEU A C 1
ATOM 1212 O O . LEU A 1 149 ? 11.662 21.248 -7.153 1.00 97.00 149 LEU A O 1
ATOM 1216 N N . ILE A 1 150 ? 11.860 21.611 -4.939 1.00 95.19 150 ILE A N 1
ATOM 1217 C CA . ILE A 1 150 ? 13.029 20.746 -4.745 1.00 95.19 150 ILE A CA 1
ATOM 1218 C C . ILE A 1 150 ? 12.827 19.863 -3.514 1.00 95.19 150 ILE A C 1
ATOM 1220 O O . ILE A 1 150 ? 12.410 20.347 -2.459 1.00 95.19 150 ILE A O 1
ATOM 1224 N N . ASP A 1 151 ? 13.188 18.586 -3.634 1.00 91.12 151 ASP A N 1
ATOM 1225 C CA . ASP A 1 151 ? 13.189 17.655 -2.510 1.00 91.12 151 ASP A CA 1
ATOM 1226 C C . ASP A 1 151 ? 14.162 18.093 -1.408 1.00 91.12 151 ASP A C 1
ATOM 1228 O O . ASP A 1 151 ? 15.281 18.557 -1.647 1.00 91.12 151 ASP A O 1
ATOM 1232 N N . CYS A 1 152 ? 13.767 17.876 -0.155 1.00 87.25 152 CYS A N 1
ATOM 1233 C CA . CYS A 1 152 ? 14.602 18.202 1.002 1.00 87.25 152 CYS A CA 1
ATOM 1234 C C . CYS A 1 152 ? 15.878 17.343 1.107 1.00 87.25 152 CYS A C 1
ATOM 1236 O O . CYS A 1 152 ? 16.757 17.649 1.909 1.00 87.25 152 CYS A O 1
ATOM 1238 N N . ASP A 1 153 ? 15.991 16.263 0.327 1.00 83.56 153 ASP A N 1
ATOM 1239 C CA . ASP A 1 153 ? 17.152 15.374 0.304 1.00 83.56 153 ASP A CA 1
ATOM 1240 C C . ASP A 1 153 ? 18.095 15.647 -0.869 1.00 83.56 153 ASP A C 1
ATOM 1242 O O . ASP A 1 153 ? 18.864 14.782 -1.289 1.00 83.56 153 ASP A O 1
ATOM 1246 N N . VAL A 1 154 ? 18.067 16.885 -1.352 1.00 87.81 154 VAL A N 1
ATOM 1247 C CA . VAL A 1 154 ? 18.953 17.406 -2.381 1.00 87.81 154 VAL A CA 1
ATOM 1248 C C . VAL A 1 154 ? 20.189 18.081 -1.777 1.00 87.81 154 VAL A C 1
ATOM 1250 O O . VAL A 1 154 ? 20.127 18.786 -0.772 1.00 87.81 154 VAL A O 1
ATOM 1253 N N . VAL A 1 155 ? 21.341 17.910 -2.431 1.00 87.19 155 VAL A N 1
ATOM 1254 C CA . VAL A 1 155 ? 22.602 18.577 -2.081 1.00 87.19 155 VAL A CA 1
ATOM 1255 C C . VAL A 1 155 ? 23.155 19.354 -3.269 1.00 87.19 155 VAL A C 1
ATOM 1257 O O . VAL A 1 155 ? 23.420 18.797 -4.338 1.00 87.19 155 VAL A O 1
ATOM 1260 N N . PHE A 1 156 ? 23.420 20.642 -3.050 1.00 88.19 156 PHE A N 1
ATOM 1261 C CA . PHE A 1 156 ? 23.999 21.541 -4.043 1.00 88.19 156 PHE A CA 1
ATOM 1262 C C . PHE A 1 156 ? 25.526 21.414 -4.094 1.00 88.19 156 PHE A C 1
ATOM 1264 O O . PHE A 1 156 ? 26.210 21.379 -3.068 1.00 88.19 156 PHE A O 1
ATOM 1271 N N . ARG A 1 157 ? 26.086 21.387 -5.309 1.00 87.25 157 ARG A N 1
ATOM 1272 C CA . ARG A 1 157 ? 27.539 21.465 -5.577 1.00 87.25 157 ARG A CA 1
ATOM 1273 C C . ARG A 1 157 ? 27.933 22.688 -6.397 1.00 87.25 157 ARG A C 1
ATOM 1275 O O . ARG A 1 157 ? 29.103 22.866 -6.730 1.00 87.25 157 ARG A O 1
ATOM 1282 N N . THR A 1 158 ? 26.958 23.509 -6.747 1.00 87.56 158 THR A N 1
ATOM 1283 C CA . THR A 1 158 ? 27.130 24.747 -7.490 1.00 87.56 158 THR A CA 1
ATOM 1284 C C . THR A 1 158 ? 26.087 25.747 -7.023 1.00 87.56 158 THR A C 1
ATOM 1286 O O . THR A 1 158 ? 25.199 25.422 -6.237 1.00 87.56 158 THR A O 1
ATOM 1289 N N . ASP A 1 159 ? 26.217 26.967 -7.514 1.00 92.50 159 ASP A N 1
ATOM 1290 C CA . ASP A 1 159 ? 25.269 28.031 -7.253 1.00 92.50 159 ASP A CA 1
ATOM 1291 C C . ASP A 1 159 ? 23.912 27.736 -7.915 1.00 92.50 159 ASP A C 1
ATOM 1293 O O . ASP A 1 159 ? 23.839 27.449 -9.116 1.00 92.50 159 ASP A O 1
ATOM 1297 N N . VAL A 1 160 ? 22.834 27.831 -7.134 1.00 93.56 160 VAL A N 1
ATOM 1298 C CA . VAL A 1 160 ? 21.455 27.617 -7.594 1.00 93.56 160 VAL A CA 1
ATOM 1299 C C . VAL A 1 160 ? 21.028 28.635 -8.656 1.00 93.56 160 VAL A C 1
ATOM 1301 O O . VAL A 1 160 ? 20.167 28.326 -9.477 1.00 93.56 160 VAL A O 1
ATOM 1304 N N . LYS A 1 161 ? 21.687 29.801 -8.736 1.00 94.06 161 LYS A N 1
ATOM 1305 C CA . LYS A 1 161 ? 21.494 30.781 -9.817 1.00 94.06 161 LYS A CA 1
ATOM 1306 C C . LYS A 1 161 ? 21.520 30.135 -11.206 1.00 94.06 161 LYS A C 1
ATOM 1308 O O . LYS A 1 161 ? 20.685 30.431 -12.054 1.00 94.06 161 LYS A O 1
ATOM 1313 N N . TYR A 1 162 ? 22.453 29.215 -11.440 1.00 94.50 162 TYR A N 1
ATOM 1314 C CA . TYR A 1 162 ? 22.593 28.548 -12.734 1.00 94.50 162 TYR A CA 1
ATOM 1315 C C . TYR A 1 162 ? 21.423 27.600 -13.059 1.00 94.50 162 TYR A C 1
ATOM 1317 O O . TYR A 1 162 ? 21.196 27.298 -14.235 1.00 94.50 162 TYR A O 1
ATOM 1325 N N . LEU A 1 163 ? 20.700 27.116 -12.042 1.00 95.19 163 LEU A N 1
ATOM 1326 C CA . LEU A 1 163 ? 19.463 26.361 -12.236 1.00 95.19 163 LEU A CA 1
ATOM 1327 C C . LEU A 1 163 ? 18.329 27.308 -12.650 1.00 95.19 163 LEU A C 1
ATOM 1329 O O . LEU A 1 163 ? 17.666 27.036 -13.644 1.00 95.19 163 LEU A O 1
ATOM 1333 N N . PHE A 1 164 ? 18.181 28.463 -11.990 1.00 96.19 164 PHE A N 1
ATOM 1334 C CA . PHE A 1 164 ? 17.236 29.506 -12.419 1.00 96.19 164 PHE A CA 1
ATOM 1335 C C . PHE A 1 164 ? 17.516 29.997 -13.847 1.00 96.19 164 PHE A C 1
ATOM 1337 O O . PHE A 1 164 ? 16.595 30.185 -14.637 1.00 96.19 164 PHE A O 1
ATOM 1344 N N . GLU A 1 165 ? 18.783 30.105 -14.252 1.00 95.62 165 GLU A N 1
ATOM 1345 C CA . GLU A 1 165 ? 19.142 30.431 -15.638 1.00 95.62 165 GLU A CA 1
ATOM 1346 C C . GLU A 1 165 ? 18.648 29.397 -16.667 1.00 95.62 165 GLU A C 1
ATOM 1348 O O . GLU A 1 165 ? 18.570 29.729 -17.852 1.00 95.62 165 GLU A O 1
ATOM 1353 N N . GLN A 1 166 ? 18.272 28.172 -16.266 1.00 96.88 166 GLN A N 1
ATOM 1354 C CA . GLN A 1 166 ? 17.655 27.220 -17.196 1.00 96.88 166 GLN A CA 1
ATOM 1355 C C . GLN A 1 166 ? 16.265 27.677 -17.666 1.00 96.88 166 GLN A C 1
ATOM 1357 O O . GLN A 1 166 ? 15.899 27.327 -18.785 1.00 96.88 166 GLN A O 1
ATOM 1362 N N . PHE A 1 167 ? 15.538 28.524 -16.920 1.00 97.00 167 PHE A N 1
ATOM 1363 C CA . PHE A 1 167 ? 14.272 29.106 -17.396 1.00 97.00 167 PHE A CA 1
ATOM 1364 C C . PHE A 1 167 ? 14.458 29.912 -18.687 1.00 97.00 167 PHE A C 1
ATOM 1366 O O . PHE A 1 167 ? 13.589 29.906 -19.553 1.00 97.00 167 PHE A O 1
ATOM 1373 N N . LYS A 1 168 ? 15.628 30.536 -18.885 1.00 96.19 168 LYS A N 1
ATOM 1374 C CA . LYS A 1 168 ? 15.949 31.284 -20.116 1.00 96.19 168 LYS A CA 1
ATOM 1375 C C . LYS A 1 168 ? 16.051 30.390 -21.354 1.00 96.19 168 LYS A C 1
ATOM 1377 O O . LYS A 1 168 ? 16.065 30.894 -22.471 1.00 96.19 168 LYS A O 1
ATOM 1382 N N . LYS A 1 169 ? 16.161 29.073 -21.162 1.00 97.06 169 LYS A N 1
ATOM 1383 C CA . LYS A 1 169 ? 16.231 28.074 -22.235 1.00 97.06 169 LYS A CA 1
ATOM 1384 C C . LYS A 1 169 ? 14.876 27.441 -22.543 1.00 97.06 169 LYS A C 1
ATOM 1386 O O . LYS A 1 169 ? 14.798 26.637 -23.468 1.00 97.06 169 LYS A O 1
ATOM 1391 N N . PHE A 1 170 ? 13.833 27.772 -21.781 1.00 97.56 170 PHE A N 1
ATOM 1392 C CA . PHE A 1 170 ? 12.488 27.286 -22.055 1.00 97.56 170 PHE A CA 1
ATOM 1393 C C . PHE A 1 170 ? 12.003 27.884 -23.373 1.00 97.56 170 PHE A C 1
ATOM 1395 O O . PHE A 1 170 ? 11.990 29.102 -23.557 1.00 97.56 170 PHE A O 1
ATOM 1402 N N . THR A 1 171 ? 11.541 27.021 -24.270 1.00 96.31 171 THR A N 1
ATOM 1403 C CA . THR A 1 171 ? 10.731 27.443 -25.416 1.00 96.31 171 THR A CA 1
ATOM 1404 C C . THR A 1 171 ? 9.408 28.038 -24.921 1.00 96.31 171 THR A C 1
ATOM 1406 O O . THR A 1 171 ? 9.027 27.767 -23.779 1.00 96.31 171 THR A O 1
ATOM 1409 N N . PRO A 1 172 ? 8.680 28.824 -25.733 1.00 95.25 172 PRO A N 1
ATOM 1410 C CA . PRO A 1 172 ? 7.391 29.393 -25.328 1.00 95.25 172 PRO A CA 1
ATOM 1411 C C . PRO A 1 172 ? 6.352 28.359 -24.862 1.00 95.25 172 PRO A C 1
ATOM 1413 O O . PRO A 1 172 ? 5.502 28.691 -24.044 1.00 95.25 172 PRO A O 1
ATOM 1416 N N . GLU A 1 173 ? 6.441 27.111 -25.331 1.00 95.88 173 GLU A N 1
ATOM 1417 C CA . GLU A 1 173 ? 5.514 26.024 -24.979 1.00 95.88 173 GLU A CA 1
ATOM 1418 C C . GLU A 1 173 ? 5.877 25.316 -23.667 1.00 95.88 173 GLU A C 1
ATOM 1420 O O . GLU A 1 173 ? 5.020 24.690 -23.043 1.00 95.88 173 GLU A O 1
ATOM 1425 N N . ASN A 1 174 ? 7.135 25.414 -23.220 1.00 98.25 174 ASN A N 1
ATOM 1426 C CA . ASN A 1 174 ? 7.561 24.734 -22.004 1.00 98.25 174 ASN A CA 1
ATOM 1427 C C . ASN A 1 174 ? 6.896 25.359 -20.772 1.00 98.25 174 ASN A C 1
ATOM 1429 O O . ASN A 1 174 ? 7.000 26.569 -20.534 1.00 98.25 174 ASN A O 1
ATOM 1433 N N . LEU A 1 175 ? 6.264 24.494 -19.981 1.00 98.50 175 LEU A N 1
ATOM 1434 C CA . LEU A 1 175 ? 5.600 24.807 -18.717 1.00 98.50 175 LEU A CA 1
ATOM 1435 C C . LEU A 1 175 ? 6.426 24.329 -17.521 1.00 98.50 175 LEU A C 1
ATOM 1437 O O . LEU A 1 175 ? 6.490 25.000 -16.492 1.00 98.50 175 LEU A O 1
ATOM 1441 N N . PHE A 1 176 ? 7.070 23.171 -17.680 1.00 98.69 176 PHE A N 1
ATOM 1442 C CA . PHE A 1 176 ? 7.822 22.500 -16.629 1.00 98.69 176 PHE A CA 1
ATOM 1443 C C . PHE A 1 176 ? 9.245 22.197 -17.080 1.00 98.69 176 PHE A C 1
ATOM 1445 O O . PHE A 1 176 ? 9.480 21.917 -18.255 1.00 98.69 176 PHE A O 1
ATOM 1452 N N . GLY A 1 177 ? 10.188 22.187 -16.140 1.00 98.31 177 GLY A N 1
ATOM 1453 C CA . GLY A 1 177 ? 11.540 21.676 -16.353 1.00 98.31 177 GLY A CA 1
ATOM 1454 C C . GLY A 1 177 ? 11.853 20.541 -15.389 1.00 98.31 177 GLY A C 1
ATOM 1455 O O . GLY A 1 177 ? 11.837 20.764 -14.183 1.00 98.31 177 GLY A O 1
ATOM 1456 N N . LEU A 1 178 ? 12.145 19.347 -15.908 1.00 97.69 178 LEU A N 1
ATOM 1457 C CA . LEU A 1 178 ? 12.467 18.160 -15.105 1.00 97.69 178 LEU A CA 1
ATOM 1458 C C . LEU A 1 178 ? 13.641 17.391 -15.708 1.00 97.69 178 LEU A C 1
ATOM 1460 O O . LEU A 1 178 ? 13.868 17.417 -16.921 1.00 97.69 178 LEU A O 1
ATOM 1464 N N . ALA A 1 179 ? 14.381 16.686 -14.859 1.00 94.88 179 ALA A N 1
ATOM 1465 C CA . ALA A 1 179 ? 15.461 15.800 -15.280 1.00 94.88 179 ALA A CA 1
ATOM 1466 C C . ALA A 1 179 ? 14.934 14.398 -15.647 1.00 94.88 179 ALA A C 1
ATOM 1468 O O . ALA A 1 179 ? 13.870 13.997 -15.164 1.00 94.88 179 ALA A O 1
ATOM 1469 N N . PRO A 1 180 ? 15.656 13.638 -16.495 1.00 94.69 180 PRO A N 1
ATOM 1470 C CA . PRO A 1 180 ? 15.309 12.251 -16.780 1.00 94.69 180 PRO A CA 1
ATOM 1471 C C . PRO A 1 180 ? 15.450 11.372 -15.535 1.00 94.69 180 PRO A C 1
ATOM 1473 O O . PRO A 1 180 ? 16.386 11.547 -14.761 1.00 94.69 180 PRO A O 1
ATOM 1476 N N . GLU A 1 181 ? 14.570 10.382 -15.411 1.00 95.06 181 GLU A N 1
ATOM 1477 C CA . GLU A 1 181 ? 14.672 9.329 -14.399 1.00 95.06 181 GLU A CA 1
ATOM 1478 C C . GLU A 1 181 ? 15.886 8.421 -14.681 1.00 95.06 181 GLU A C 1
ATOM 1480 O O . GLU A 1 181 ? 16.026 7.868 -15.776 1.00 95.06 181 GLU A O 1
ATOM 1485 N N . LEU A 1 182 ? 16.786 8.290 -13.701 1.00 92.56 182 LEU A N 1
ATOM 1486 C CA . LEU A 1 182 ? 18.050 7.546 -13.822 1.00 92.56 182 LEU A CA 1
ATOM 1487 C C . LEU A 1 182 ? 17.960 6.080 -13.370 1.00 92.56 182 LEU A C 1
ATOM 1489 O O . LEU A 1 182 ? 18.973 5.378 -13.326 1.00 92.56 182 LEU A O 1
ATOM 1493 N N . THR A 1 183 ? 16.764 5.592 -13.049 1.00 92.31 183 THR A N 1
ATOM 1494 C CA . THR A 1 183 ? 16.490 4.182 -12.756 1.00 92.31 183 THR A CA 1
ATOM 1495 C C . THR A 1 183 ? 15.522 3.580 -13.787 1.00 92.31 183 THR A C 1
ATOM 1497 O O . THR A 1 183 ? 14.790 4.298 -14.465 1.00 92.31 183 THR A O 1
ATOM 1500 N N . PRO A 1 184 ? 15.471 2.245 -13.943 1.00 93.75 184 PRO A N 1
ATOM 1501 C CA . PRO A 1 184 ? 14.564 1.595 -14.888 1.00 93.75 184 PRO A CA 1
ATOM 1502 C C . PRO A 1 184 ? 13.101 1.516 -14.403 1.00 93.75 184 PRO A C 1
ATOM 1504 O O . PRO A 1 184 ? 12.337 0.708 -14.930 1.00 93.75 184 PRO A O 1
ATOM 1507 N N . VAL A 1 185 ? 12.665 2.342 -13.445 1.00 94.88 185 VAL A N 1
ATOM 1508 C CA . VAL A 1 185 ? 11.294 2.293 -12.898 1.00 94.88 185 VAL A CA 1
ATOM 1509 C C . VAL A 1 185 ? 10.217 2.403 -13.980 1.00 94.88 185 VAL A C 1
ATOM 1511 O O . VAL A 1 185 ? 9.310 1.577 -14.030 1.00 94.88 185 VAL A O 1
ATOM 1514 N N . TYR A 1 186 ? 10.344 3.322 -14.939 1.00 96.31 186 TYR A N 1
ATOM 1515 C CA . TYR A 1 186 ? 9.354 3.430 -16.018 1.00 96.31 186 TYR A CA 1
ATOM 1516 C C . TYR A 1 186 ? 9.547 2.398 -17.125 1.00 96.31 186 TYR A C 1
ATOM 1518 O O . TYR A 1 186 ? 8.603 2.103 -17.854 1.00 96.31 186 TYR A O 1
ATOM 1526 N N . ARG A 1 187 ? 10.726 1.770 -17.224 1.00 94.06 187 ARG A N 1
ATOM 1527 C CA . ARG A 1 187 ? 10.880 0.553 -18.035 1.00 94.06 187 ARG A CA 1
ATOM 1528 C C . ARG A 1 187 ? 9.998 -0.564 -17.485 1.00 94.06 187 ARG A C 1
ATOM 1530 O O . ARG A 1 187 ? 9.391 -1.286 -18.274 1.00 94.06 187 ARG A O 1
ATOM 1537 N N . HIS A 1 188 ? 9.954 -0.681 -16.158 1.00 93.50 188 HIS A N 1
ATOM 1538 C CA . HIS A 1 188 ? 9.110 -1.630 -15.450 1.00 93.50 188 HIS A CA 1
ATOM 1539 C C . HIS A 1 188 ? 7.626 -1.274 -15.574 1.00 93.50 188 HIS A C 1
ATOM 1541 O O . HIS A 1 188 ? 6.846 -2.113 -16.012 1.00 93.50 188 HIS A O 1
ATOM 1547 N N . ILE A 1 189 ? 7.236 -0.034 -15.260 1.00 91.06 189 ILE A N 1
ATOM 1548 C CA . ILE A 1 189 ? 5.827 0.397 -15.306 1.00 91.06 189 ILE A CA 1
ATOM 1549 C C . ILE A 1 189 ? 5.248 0.245 -16.720 1.00 91.06 189 ILE A C 1
ATOM 1551 O O . ILE A 1 189 ? 4.147 -0.270 -16.887 1.00 91.06 189 ILE A O 1
ATOM 1555 N N . LEU A 1 190 ? 6.010 0.603 -17.758 1.00 92.19 190 LEU A N 1
ATOM 1556 C CA . LEU A 1 190 ? 5.569 0.503 -19.152 1.00 92.19 190 LEU A CA 1
ATOM 1557 C C . LEU A 1 190 ? 5.715 -0.900 -19.759 1.00 92.19 190 LEU A C 1
ATOM 1559 O O . LEU A 1 190 ? 5.699 -1.020 -20.986 1.00 92.19 190 LEU A O 1
ATOM 1563 N N . TYR A 1 191 ? 5.900 -1.971 -18.978 1.00 86.50 191 TYR A N 1
ATOM 1564 C CA . TYR A 1 191 ? 6.202 -3.285 -19.563 1.00 86.50 191 TYR A CA 1
ATOM 1565 C C . TYR A 1 191 ? 5.139 -3.737 -20.585 1.00 86.50 191 TYR A C 1
ATOM 1567 O O . TYR A 1 191 ? 5.508 -4.224 -21.655 1.00 86.50 191 TYR A O 1
ATOM 1575 N N . ARG A 1 192 ? 3.843 -3.508 -20.303 1.00 78.44 192 ARG A N 1
ATOM 1576 C CA . ARG A 1 192 ? 2.722 -3.850 -21.202 1.00 78.44 192 ARG A CA 1
ATOM 1577 C C . ARG A 1 192 ? 2.767 -3.037 -22.488 1.00 78.44 192 ARG A C 1
ATOM 1579 O O . ARG A 1 192 ? 2.795 -3.600 -23.577 1.00 78.44 192 ARG A O 1
ATOM 1586 N N . TYR A 1 193 ? 2.862 -1.715 -22.366 1.00 87.31 193 TYR A N 1
ATOM 1587 C CA . TYR A 1 193 ? 2.965 -0.825 -23.518 1.00 87.31 193 TYR A CA 1
ATOM 1588 C C . TYR A 1 193 ? 4.180 -1.154 -24.386 1.00 87.31 193 TYR A C 1
ATOM 1590 O O . TYR A 1 193 ? 4.082 -1.198 -25.607 1.00 87.31 193 TYR A O 1
ATOM 1598 N N . ARG A 1 194 ? 5.329 -1.449 -23.775 1.00 90.31 194 ARG A N 1
ATOM 1599 C CA . ARG A 1 194 ? 6.553 -1.806 -24.502 1.00 90.31 194 ARG A CA 1
ATOM 1600 C C . ARG A 1 194 ? 6.461 -3.169 -25.186 1.00 90.31 194 ARG A C 1
ATOM 1602 O O . ARG A 1 194 ? 7.096 -3.343 -26.222 1.00 90.31 194 ARG A O 1
ATOM 1609 N N . ALA A 1 195 ? 5.688 -4.108 -24.643 1.00 84.81 195 ALA A N 1
ATOM 1610 C CA . ALA A 1 195 ? 5.397 -5.373 -25.314 1.00 84.81 195 ALA A CA 1
ATOM 1611 C C . ALA A 1 195 ? 4.546 -5.149 -26.577 1.00 84.81 195 ALA A C 1
ATOM 1613 O O . ALA A 1 195 ? 4.850 -5.714 -27.625 1.00 84.81 195 ALA A O 1
ATOM 1614 N N . THR A 1 196 ? 3.547 -4.265 -26.504 1.00 89.12 196 THR A N 1
ATOM 1615 C CA . THR A 1 196 ? 2.691 -3.898 -27.646 1.00 89.12 196 THR A CA 1
ATOM 1616 C C . THR A 1 196 ? 3.422 -3.029 -28.676 1.00 89.12 196 THR A C 1
ATOM 1618 O O . THR A 1 196 ? 3.242 -3.193 -29.881 1.00 89.12 196 THR A O 1
ATOM 1621 N N . TYR A 1 197 ? 4.290 -2.123 -28.219 1.00 88.69 197 TYR A N 1
ATOM 1622 C CA . TYR A 1 197 ? 5.002 -1.142 -29.042 1.00 88.69 197 TYR A CA 1
ATOM 1623 C C . TYR A 1 197 ? 6.528 -1.275 -28.890 1.00 88.69 197 TYR A C 1
ATOM 1625 O O . TYR A 1 197 ? 7.193 -0.359 -28.393 1.00 88.69 197 TYR A O 1
ATOM 1633 N N . PRO A 1 198 ? 7.140 -2.373 -29.373 1.00 85.38 198 PRO A N 1
ATOM 1634 C CA . PRO A 1 198 ? 8.553 -2.687 -29.129 1.00 85.38 198 PRO A CA 1
ATOM 1635 C C . PRO A 1 198 ? 9.540 -1.689 -29.754 1.00 85.38 198 PRO A C 1
ATOM 1637 O O . PRO A 1 198 ? 10.703 -1.627 -29.358 1.00 85.38 198 PRO A O 1
ATOM 1640 N N . LYS A 1 199 ? 9.093 -0.885 -30.729 1.00 88.06 199 LYS A N 1
ATOM 1641 C CA . LYS A 1 199 ? 9.897 0.177 -31.359 1.00 88.06 199 LYS A CA 1
ATOM 1642 C C . LYS A 1 199 ? 9.849 1.511 -30.604 1.00 88.06 199 LYS A C 1
ATOM 1644 O O . LYS A 1 199 ? 10.596 2.420 -30.970 1.00 88.06 199 LYS A O 1
ATOM 1649 N N . SER A 1 200 ? 8.988 1.648 -29.592 1.00 89.56 200 SER A N 1
ATOM 1650 C CA . SER A 1 200 ? 8.877 2.879 -28.809 1.00 89.56 200 SER A CA 1
ATOM 1651 C C . SER A 1 200 ? 10.180 3.195 -28.065 1.00 89.56 200 SER A C 1
ATOM 1653 O O . SER A 1 200 ? 10.892 2.302 -27.601 1.00 89.56 200 SER A O 1
ATOM 1655 N N . SER A 1 201 ? 10.495 4.486 -27.945 1.00 91.75 201 SER A N 1
ATOM 1656 C CA . SER A 1 201 ? 11.604 4.987 -27.130 1.00 91.75 201 SER A CA 1
ATOM 1657 C C . SER A 1 201 ? 11.247 5.132 -25.645 1.00 91.75 201 SER A C 1
ATOM 1659 O O . SER A 1 201 ? 12.145 5.386 -24.842 1.00 91.75 201 SER A O 1
ATOM 1661 N N . PHE A 1 202 ? 9.979 4.973 -25.260 1.00 94.38 202 PHE A N 1
ATOM 1662 C CA . PHE A 1 202 ? 9.515 5.167 -23.885 1.00 94.38 202 PHE A CA 1
ATOM 1663 C C . PHE A 1 202 ? 9.946 4.010 -22.968 1.00 94.38 202 PHE A C 1
ATOM 1665 O O . PHE A 1 202 ? 9.941 2.841 -23.362 1.00 94.38 202 PHE A O 1
ATOM 1672 N N . GLY A 1 203 ? 10.393 4.341 -21.755 1.00 91.50 203 GLY A N 1
ATOM 1673 C CA . GLY A 1 203 ? 10.986 3.393 -20.805 1.00 91.50 203 GLY A CA 1
ATOM 1674 C C . GLY A 1 203 ? 12.346 2.828 -21.246 1.00 91.50 203 GLY A C 1
ATOM 1675 O O . GLY A 1 203 ? 12.818 1.832 -20.694 1.00 91.50 203 GLY A O 1
ATOM 1676 N N . ASN A 1 204 ? 12.986 3.412 -22.263 1.00 91.94 204 ASN A N 1
ATOM 1677 C CA . ASN A 1 204 ? 14.356 3.071 -22.650 1.00 91.94 204 ASN A CA 1
ATOM 1678 C C . ASN A 1 204 ? 15.356 4.039 -22.001 1.00 91.94 204 ASN A C 1
ATOM 1680 O O . ASN A 1 204 ? 15.003 5.199 -21.774 1.00 91.94 204 ASN A O 1
ATOM 1684 N N . PRO A 1 205 ? 16.595 3.588 -21.734 1.00 87.56 205 PRO A N 1
ATOM 1685 C CA . PRO A 1 205 ? 17.610 4.428 -21.114 1.00 87.56 205 PRO A CA 1
ATOM 1686 C C . PRO A 1 205 ? 17.891 5.659 -21.970 1.00 87.56 205 PRO A C 1
ATOM 1688 O O . PRO A 1 205 ? 17.792 5.621 -23.200 1.00 87.56 205 PRO A O 1
ATOM 1691 N N . TYR A 1 206 ? 18.260 6.752 -21.306 1.00 73.88 206 TYR A N 1
ATOM 1692 C CA . TYR A 1 206 ? 18.518 8.022 -21.973 1.00 73.88 206 TYR A CA 1
ATOM 1693 C C . TYR A 1 206 ? 19.608 7.885 -23.045 1.00 73.88 206 TYR A C 1
ATOM 1695 O O . TYR A 1 206 ? 19.439 8.388 -24.152 1.00 73.88 206 TYR A O 1
ATOM 1703 N N . TYR A 1 207 ? 20.664 7.112 -22.773 1.00 71.69 207 TYR A N 1
ATOM 1704 C CA . TYR A 1 207 ? 21.712 6.780 -23.736 1.00 71.69 207 TYR A CA 1
ATOM 1705 C C . TYR A 1 207 ? 21.584 5.320 -24.195 1.00 71.69 207 TYR A C 1
ATOM 1707 O O . TYR A 1 207 ? 21.809 4.400 -23.412 1.00 71.69 207 TYR A O 1
ATOM 1715 N N . LEU A 1 208 ? 21.258 5.084 -25.471 1.00 60.19 208 LEU A N 1
ATOM 1716 C CA . LEU A 1 208 ? 21.312 3.736 -26.046 1.00 60.19 208 LEU A CA 1
ATOM 1717 C C . LEU A 1 208 ? 22.743 3.440 -26.516 1.00 60.19 208 LEU A C 1
ATOM 1719 O O . LEU A 1 208 ? 23.293 4.169 -27.343 1.00 60.19 208 LEU A O 1
ATOM 1723 N N . SER A 1 209 ? 23.344 2.365 -25.997 1.00 51.22 209 SER A N 1
ATOM 1724 C CA . SER A 1 209 ? 24.632 1.855 -26.481 1.00 51.22 209 SER A CA 1
ATOM 1725 C C . SER A 1 209 ? 24.511 1.435 -27.949 1.00 51.22 209 SER A C 1
ATOM 1727 O O . SER A 1 209 ? 23.694 0.580 -28.293 1.00 51.22 209 SER A O 1
ATOM 1729 N N . THR A 1 210 ? 25.322 2.029 -28.826 1.00 46.03 210 THR A N 1
ATOM 1730 C CA . THR A 1 210 ? 25.485 1.571 -30.209 1.00 46.03 210 THR A CA 1
ATOM 1731 C C . THR A 1 210 ? 26.789 0.792 -30.331 1.00 46.03 210 THR A C 1
ATOM 1733 O O . THR A 1 210 ? 27.866 1.381 -30.362 1.00 46.03 210 THR A O 1
ATOM 1736 N N . THR A 1 211 ? 26.702 -0.525 -30.498 1.00 42.31 211 THR A N 1
ATOM 1737 C CA . THR A 1 211 ? 27.818 -1.396 -30.912 1.00 42.31 211 THR A CA 1
ATOM 1738 C C . THR A 1 211 ? 28.116 -1.328 -32.417 1.00 42.31 211 THR A C 1
ATOM 1740 O O . THR A 1 211 ? 28.751 -2.224 -32.961 1.00 42.31 211 THR A O 1
ATOM 1743 N N . SER A 1 212 ? 27.716 -0.269 -33.132 1.00 40.12 212 SER A N 1
ATOM 1744 C CA . SER A 1 212 ? 28.042 -0.124 -34.558 1.00 40.12 212 SER A CA 1
ATOM 1745 C C . SER A 1 212 ? 28.653 1.240 -34.851 1.00 40.12 212 SER A C 1
ATOM 1747 O O . SER A 1 212 ? 28.197 2.257 -34.335 1.00 40.12 212 SER A O 1
ATOM 1749 N N . HIS A 1 213 ? 29.690 1.240 -35.687 1.00 42.38 213 HIS A N 1
ATOM 1750 C CA . HIS A 1 213 ? 30.477 2.386 -36.147 1.00 42.38 213 HIS A CA 1
ATOM 1751 C C . HIS A 1 213 ? 29.674 3.378 -37.028 1.00 42.38 213 HIS A C 1
ATOM 1753 O O . HIS A 1 213 ? 30.123 3.783 -38.099 1.00 42.38 213 HIS A O 1
ATOM 1759 N N . ARG A 1 214 ? 28.475 3.800 -36.604 1.00 42.34 214 ARG A N 1
ATOM 1760 C CA . ARG A 1 214 ? 27.689 4.866 -37.247 1.00 42.34 214 ARG A CA 1
ATOM 1761 C C . ARG A 1 214 ? 27.217 5.892 -36.213 1.00 42.34 214 ARG A C 1
ATOM 1763 O O . ARG A 1 214 ? 26.553 5.566 -35.235 1.00 42.34 214 ARG A O 1
ATOM 1770 N N . LYS A 1 215 ? 27.597 7.150 -36.459 1.00 43.16 215 LYS A N 1
ATOM 1771 C CA . LYS A 1 215 ? 27.481 8.348 -35.606 1.00 43.16 215 LYS A CA 1
ATOM 1772 C C . LYS A 1 215 ? 26.042 8.870 -35.404 1.00 43.16 215 LYS A C 1
ATOM 1774 O O . LYS A 1 215 ? 25.783 10.045 -35.638 1.00 43.16 215 LYS A O 1
ATOM 1779 N N . THR A 1 216 ? 25.106 8.052 -34.936 1.00 42.56 216 THR A N 1
ATOM 1780 C CA . THR A 1 216 ? 23.804 8.561 -34.463 1.00 42.56 216 THR A CA 1
ATOM 1781 C C . THR A 1 216 ? 23.475 7.956 -33.106 1.00 42.56 216 THR A C 1
ATOM 1783 O O . THR A 1 216 ? 22.979 6.833 -33.022 1.00 42.56 216 THR A O 1
ATOM 1786 N N . GLN A 1 217 ? 23.775 8.699 -32.037 1.00 52.50 217 GLN A N 1
ATOM 1787 C CA . GLN A 1 217 ? 23.376 8.352 -30.675 1.00 52.50 217 GLN A CA 1
ATOM 1788 C C . GLN A 1 217 ? 21.846 8.410 -30.599 1.00 52.50 217 GLN A C 1
ATOM 1790 O O . GLN A 1 217 ? 21.253 9.478 -30.739 1.00 52.50 217 GLN A O 1
ATOM 1795 N N . LYS A 1 218 ? 21.194 7.254 -30.450 1.00 59.09 218 LYS A N 1
ATOM 1796 C CA . LYS A 1 218 ? 19.738 7.182 -30.296 1.00 59.09 218 LYS A CA 1
ATOM 1797 C C . LYS A 1 218 ? 19.413 7.401 -28.817 1.00 59.09 218 LYS A C 1
ATOM 1799 O O . LYS A 1 218 ? 19.950 6.696 -27.967 1.00 59.09 218 LYS A O 1
ATOM 1804 N N . TYR A 1 219 ? 18.564 8.377 -28.508 1.00 71.94 219 TYR A N 1
ATOM 1805 C CA . TYR A 1 219 ? 18.164 8.672 -27.130 1.00 71.94 219 TYR A CA 1
ATOM 1806 C C . TYR A 1 219 ? 16.836 7.985 -26.798 1.00 71.94 219 TYR A C 1
ATOM 1808 O O . TYR A 1 219 ? 15.893 8.023 -27.595 1.00 71.94 219 TYR A O 1
ATOM 1816 N N . GLY A 1 220 ? 16.766 7.335 -25.637 1.00 86.75 220 GLY A N 1
ATOM 1817 C CA . GLY A 1 220 ? 15.511 6.850 -25.064 1.00 86.75 220 GLY A CA 1
ATOM 1818 C C . GLY A 1 220 ? 14.792 7.933 -24.258 1.00 86.75 220 GLY A C 1
ATOM 1819 O O . GLY A 1 220 ? 15.306 9.033 -24.042 1.00 86.75 220 GLY A O 1
ATOM 1820 N N . TYR A 1 221 ? 13.582 7.621 -23.804 1.00 92.69 221 TYR A N 1
ATOM 1821 C CA . TYR A 1 221 ? 12.842 8.437 -22.849 1.00 92.69 221 TYR A CA 1
ATOM 1822 C C . TYR A 1 221 ? 12.592 7.599 -21.586 1.00 92.69 221 TYR A C 1
ATOM 1824 O O . TYR A 1 221 ? 11.588 6.885 -21.516 1.00 92.69 221 TYR A O 1
ATOM 1832 N N . PRO A 1 222 ? 13.478 7.676 -20.577 1.00 94.00 222 PRO A N 1
ATOM 1833 C CA . PRO A 1 222 ? 13.409 6.812 -19.398 1.00 94.00 222 PRO A CA 1
ATOM 1834 C C . PRO A 1 222 ? 12.296 7.195 -18.414 1.00 94.00 222 PRO A C 1
ATOM 1836 O O . PRO A 1 222 ? 12.097 6.481 -17.447 1.00 94.00 222 PRO A O 1
ATOM 1839 N N . GLY A 1 223 ? 11.574 8.287 -18.673 1.00 96.19 223 GLY A N 1
ATOM 1840 C CA . GLY A 1 223 ? 10.669 8.959 -17.741 1.00 96.19 223 GLY A CA 1
ATOM 1841 C C . GLY A 1 223 ? 11.340 10.174 -17.102 1.00 96.19 223 GLY A C 1
ATOM 1842 O O . GLY A 1 223 ? 12.440 10.555 -17.517 1.00 96.19 223 GLY A O 1
ATOM 1843 N N . LEU A 1 224 ? 10.664 10.812 -16.153 1.00 97.12 224 LEU A N 1
ATOM 1844 C CA . LEU A 1 224 ? 11.119 12.028 -15.474 1.00 97.12 224 LEU A CA 1
ATOM 1845 C C . LEU A 1 224 ? 11.208 11.798 -13.964 1.00 97.12 224 LEU A C 1
ATOM 1847 O O . LEU A 1 224 ? 10.512 10.936 -13.439 1.00 97.12 224 LEU A O 1
ATOM 1851 N N . ASN A 1 225 ? 12.043 12.581 -13.281 1.00 96.19 225 ASN A N 1
ATOM 1852 C CA . ASN A 1 225 ? 12.166 12.559 -11.825 1.00 96.19 225 ASN A CA 1
ATOM 1853 C C . ASN A 1 225 ? 11.719 13.896 -11.207 1.00 96.19 225 ASN A C 1
ATOM 1855 O O . ASN A 1 225 ? 12.132 14.953 -11.695 1.00 96.19 225 ASN A O 1
ATOM 1859 N N . SER A 1 226 ? 10.903 13.857 -10.146 1.00 94.69 226 SER A N 1
ATOM 1860 C CA . SER A 1 226 ? 10.311 15.053 -9.520 1.00 94.69 226 SER A CA 1
ATOM 1861 C C . SER A 1 226 ? 11.146 15.663 -8.390 1.00 94.69 226 SER A C 1
ATOM 1863 O O . SER A 1 226 ? 10.752 16.684 -7.841 1.00 94.69 226 SER A O 1
ATOM 1865 N N . GLY A 1 227 ? 12.348 15.149 -8.101 1.00 93.06 227 GLY A N 1
ATOM 1866 C CA . GLY A 1 227 ? 13.195 15.729 -7.049 1.00 93.06 227 GLY A CA 1
ATOM 1867 C C . GLY A 1 227 ? 13.678 17.161 -7.329 1.00 93.06 227 GLY A C 1
ATOM 1868 O O . GLY A 1 227 ? 14.077 17.877 -6.411 1.00 93.06 227 GLY A O 1
ATOM 1869 N N . VAL A 1 228 ? 13.629 17.599 -8.594 1.00 96.38 228 VAL A N 1
ATOM 1870 C CA . VAL A 1 228 ? 13.844 18.992 -9.015 1.00 96.38 228 VAL A CA 1
ATOM 1871 C C . VAL A 1 228 ? 12.840 19.333 -10.117 1.00 96.38 228 VAL A C 1
ATOM 1873 O O . VAL A 1 228 ? 12.982 18.861 -11.248 1.00 96.38 228 VAL A O 1
ATOM 1876 N N . VAL A 1 229 ? 11.858 20.182 -9.802 1.00 98.25 229 VAL A N 1
ATOM 1877 C CA . VAL A 1 229 ? 10.816 20.633 -10.737 1.00 98.25 229 VAL A CA 1
ATOM 1878 C C . VAL A 1 229 ? 10.873 22.146 -10.896 1.00 98.25 229 VAL A C 1
ATOM 1880 O O . VAL A 1 229 ? 10.661 22.902 -9.952 1.00 98.25 229 VAL A O 1
ATOM 1883 N N . MET A 1 230 ? 11.128 22.607 -12.116 1.00 98.44 230 MET A N 1
ATOM 1884 C CA . MET A 1 230 ? 11.043 24.020 -12.483 1.00 98.44 230 MET A CA 1
ATOM 1885 C C . MET A 1 230 ? 9.636 24.337 -12.993 1.00 98.44 230 MET A C 1
ATOM 1887 O O . MET A 1 230 ? 9.154 23.656 -13.895 1.00 98.44 230 MET A O 1
ATOM 1891 N N . LEU A 1 231 ? 8.994 25.365 -12.441 1.00 98.31 231 LEU A N 1
ATOM 1892 C CA . LEU A 1 231 ? 7.591 25.705 -12.683 1.00 98.31 231 LEU A CA 1
ATOM 1893 C C . LEU A 1 231 ? 7.477 27.106 -13.293 1.00 98.31 231 LEU A C 1
ATOM 1895 O O . LEU A 1 231 ? 7.887 28.083 -12.667 1.00 98.31 231 LEU A O 1
ATOM 1899 N N . GLN A 1 232 ? 6.905 27.199 -14.495 1.00 97.69 232 GLN A N 1
ATOM 1900 C CA . GLN A 1 232 ? 6.619 28.460 -15.185 1.00 97.69 232 GLN A CA 1
ATOM 1901 C C . GLN A 1 232 ? 5.137 28.830 -15.011 1.00 97.69 232 GLN A C 1
ATOM 1903 O O . GLN A 1 232 ? 4.293 28.496 -15.844 1.00 97.69 232 GLN A O 1
ATOM 1908 N N . PHE A 1 233 ? 4.794 29.460 -13.887 1.00 96.50 233 PHE A N 1
ATOM 1909 C CA . PHE A 1 233 ? 3.413 29.632 -13.430 1.00 96.50 233 PHE A CA 1
ATOM 1910 C C . PHE A 1 233 ? 2.527 30.452 -14.364 1.00 96.50 233 PHE A C 1
ATOM 1912 O O . PHE A 1 233 ? 1.382 30.066 -14.581 1.00 96.50 233 PHE A O 1
ATOM 1919 N N . ASP A 1 234 ? 3.031 31.543 -14.936 1.00 94.12 234 ASP A N 1
ATOM 1920 C CA . ASP A 1 234 ? 2.305 32.356 -15.921 1.00 94.12 234 ASP A CA 1
ATOM 1921 C C . ASP A 1 234 ? 1.832 31.505 -17.110 1.00 94.12 234 ASP A C 1
ATOM 1923 O O . ASP A 1 234 ? 0.664 31.555 -17.501 1.00 94.12 234 ASP A O 1
ATOM 1927 N N . ARG A 1 235 ? 2.707 30.636 -17.627 1.00 97.00 235 ARG A N 1
ATOM 1928 C CA . ARG A 1 235 ? 2.378 29.746 -18.747 1.00 97.00 235 ARG A CA 1
ATOM 1929 C C . ARG A 1 235 ? 1.517 28.564 -18.326 1.00 97.00 235 ARG A C 1
ATOM 1931 O O . ARG A 1 235 ? 0.621 28.185 -19.074 1.00 97.00 235 ARG A O 1
ATOM 1938 N N . ILE A 1 236 ? 1.750 27.994 -17.140 1.00 98.06 236 ILE A N 1
ATOM 1939 C CA . ILE A 1 236 ? 0.909 26.920 -16.588 1.00 98.06 236 ILE A CA 1
ATOM 1940 C C . ILE A 1 236 ? -0.538 27.412 -16.461 1.00 98.06 236 ILE A C 1
ATOM 1942 O O . ILE A 1 236 ? -1.451 26.743 -16.940 1.00 98.06 236 ILE A O 1
ATOM 1946 N N . ARG A 1 237 ? -0.740 28.610 -15.895 1.00 96.25 237 ARG A N 1
ATOM 1947 C CA . ARG A 1 237 ? -2.057 29.253 -15.748 1.00 96.25 237 ARG A CA 1
ATOM 1948 C C . ARG A 1 237 ? -2.720 29.540 -17.101 1.00 96.25 237 ARG A C 1
ATOM 1950 O O . ARG A 1 237 ? -3.933 29.409 -17.218 1.00 96.25 237 ARG A O 1
ATOM 1957 N N . ALA A 1 238 ? -1.942 29.914 -18.120 1.00 96.88 238 ALA A N 1
ATOM 1958 C CA . ALA A 1 238 ? -2.453 30.220 -19.459 1.00 96.88 238 ALA A CA 1
ATOM 1959 C C . ALA A 1 238 ? -2.713 28.977 -20.339 1.00 96.88 238 ALA A C 1
ATOM 1961 O O . ALA A 1 238 ? -3.421 29.064 -21.347 1.00 96.88 238 ALA A O 1
ATOM 1962 N N . SER A 1 239 ? -2.140 27.819 -19.998 1.00 97.94 239 SER A N 1
ATOM 1963 C CA . SER A 1 239 ? -2.186 26.631 -20.851 1.00 97.94 239 SER A CA 1
ATOM 1964 C C . SER A 1 239 ? -3.511 25.880 -20.731 1.00 97.94 239 SER A C 1
ATOM 1966 O O . SER A 1 239 ? -3.726 25.082 -19.816 1.00 97.94 239 SER A O 1
ATOM 1968 N N . LYS A 1 240 ? -4.376 26.057 -21.737 1.00 97.38 240 LYS A N 1
ATOM 1969 C CA . LYS A 1 240 ? -5.595 25.245 -21.891 1.00 97.38 240 LYS A CA 1
ATOM 1970 C C . LYS A 1 240 ? -5.273 23.755 -21.989 1.00 97.38 240 LYS A C 1
ATOM 1972 O O . LYS A 1 240 ? -5.959 22.951 -21.374 1.00 97.38 240 LYS A O 1
ATOM 1977 N N . LEU A 1 241 ? -4.215 23.389 -22.718 1.00 97.25 241 LEU A N 1
ATOM 1978 C CA . LEU A 1 241 ? -3.812 21.990 -22.879 1.00 97.25 241 LEU A CA 1
ATOM 1979 C C . LEU A 1 241 ? -3.469 21.343 -21.531 1.00 97.25 241 LEU A C 1
ATOM 1981 O O . LEU A 1 241 ? -3.913 20.232 -21.253 1.00 97.25 241 LEU A O 1
ATOM 1985 N N . TYR A 1 242 ? -2.722 22.047 -20.676 1.00 97.75 242 TYR A N 1
ATOM 1986 C CA . TYR A 1 242 ? -2.396 21.534 -19.350 1.00 97.75 242 TYR A CA 1
ATOM 1987 C C . TYR A 1 242 ? -3.638 21.433 -18.460 1.00 97.75 242 TYR A C 1
ATOM 1989 O O . TYR A 1 242 ? -3.863 20.388 -17.853 1.00 97.75 242 TYR A O 1
ATOM 1997 N N . ALA A 1 243 ? -4.488 22.464 -18.443 1.00 97.19 243 ALA A N 1
ATOM 1998 C CA . ALA A 1 243 ? -5.738 22.436 -17.685 1.00 97.19 243 ALA A CA 1
ATOM 1999 C C . ALA A 1 243 ? -6.652 21.266 -18.102 1.00 97.19 243 ALA A C 1
ATOM 2001 O O . ALA A 1 243 ? -7.200 20.577 -17.244 1.00 97.19 243 ALA A O 1
ATOM 2002 N N . GLU A 1 244 ? -6.769 20.989 -19.404 1.00 97.12 244 GLU A N 1
ATOM 2003 C CA . GLU A 1 244 ? -7.502 19.827 -19.917 1.00 97.12 244 GLU A CA 1
ATOM 2004 C C . GLU A 1 244 ? -6.840 18.506 -19.505 1.00 97.12 244 GLU A C 1
ATOM 2006 O O . GLU A 1 244 ? -7.538 17.570 -19.118 1.00 97.12 244 GLU A O 1
ATOM 2011 N N . SER A 1 245 ? -5.506 18.418 -19.521 1.00 96.69 245 SER A N 1
ATOM 2012 C CA . SER A 1 245 ? -4.783 17.193 -19.143 1.00 96.69 245 SER A CA 1
ATOM 2013 C C . SER A 1 245 ? -5.000 16.761 -17.686 1.00 96.69 245 SER A C 1
ATOM 2015 O O . SER A 1 245 ? -4.815 15.589 -17.371 1.00 96.69 245 SER A O 1
ATOM 2017 N N . LEU A 1 246 ? -5.428 17.680 -16.812 1.00 94.88 246 LEU A N 1
ATOM 2018 C CA . LEU A 1 246 ? -5.748 17.409 -15.406 1.00 94.88 246 LEU A CA 1
ATOM 2019 C C . LEU A 1 246 ? -7.177 16.877 -15.193 1.00 94.88 246 LEU A C 1
ATOM 2021 O O . LEU A 1 246 ? -7.542 16.572 -14.060 1.00 94.88 246 LEU A O 1
ATOM 2025 N N . LYS A 1 247 ? -8.010 16.772 -16.238 1.00 92.56 247 LYS A N 1
ATOM 2026 C CA . LYS A 1 247 ? -9.368 16.215 -16.126 1.00 92.56 247 LYS A CA 1
ATOM 2027 C C . LYS A 1 247 ? -9.339 14.692 -16.051 1.00 92.56 247 LYS A C 1
ATOM 2029 O O . LYS A 1 247 ? -8.587 14.050 -16.781 1.00 92.56 247 LYS A O 1
ATOM 2034 N N . PHE A 1 248 ? -10.238 14.121 -15.245 1.00 88.12 248 PHE A N 1
ATOM 2035 C CA . PHE A 1 248 ? -10.320 12.676 -15.001 1.00 88.12 248 PHE A CA 1
ATOM 2036 C C . PHE A 1 248 ? -10.311 11.830 -16.278 1.00 88.12 248 PHE A C 1
ATOM 2038 O O . PHE A 1 248 ? -9.481 10.935 -16.403 1.00 88.12 248 PHE A O 1
ATOM 2045 N N . GLU A 1 249 ? -11.172 12.145 -17.248 1.00 89.06 249 GLU A N 1
ATOM 2046 C CA . GLU A 1 249 ? -11.271 11.367 -18.491 1.00 89.06 249 GLU A CA 1
ATOM 2047 C C . GLU A 1 249 ? -9.976 11.385 -19.309 1.00 89.06 249 GLU A C 1
ATOM 2049 O O . GLU A 1 249 ? -9.584 10.364 -19.869 1.00 89.06 249 GLU A O 1
ATOM 2054 N N . ASN A 1 250 ? -9.261 12.511 -19.319 1.00 93.50 250 ASN A N 1
ATOM 2055 C CA . ASN A 1 250 ? -8.000 12.632 -20.046 1.00 93.50 250 ASN A CA 1
ATOM 2056 C C . ASN A 1 250 ? -6.877 11.870 -19.330 1.00 93.50 250 ASN A C 1
ATOM 2058 O O . ASN A 1 250 ? -6.113 11.153 -19.974 1.00 93.50 250 ASN A O 1
ATOM 2062 N N . VAL A 1 251 ? -6.807 11.946 -17.996 1.00 88.94 251 VAL A N 1
ATOM 2063 C CA . VAL A 1 251 ? -5.861 11.145 -17.197 1.00 88.94 251 VAL A CA 1
ATOM 2064 C C . VAL A 1 251 ? -6.127 9.650 -17.378 1.00 88.94 251 VAL A C 1
ATOM 2066 O O . VAL A 1 251 ? -5.199 8.869 -17.611 1.00 88.94 251 VAL A O 1
ATOM 2069 N N . LYS A 1 252 ? -7.400 9.247 -17.348 1.00 86.00 252 LYS A N 1
ATOM 2070 C CA . LYS A 1 252 ? -7.823 7.874 -17.614 1.00 86.00 252 LYS A CA 1
ATOM 2071 C C . LYS A 1 252 ? -7.422 7.433 -19.023 1.00 86.00 252 LYS A C 1
ATOM 2073 O O . LYS A 1 252 ? -6.817 6.381 -19.191 1.00 86.00 252 LYS A O 1
ATOM 2078 N N . GLN A 1 253 ? -7.689 8.251 -20.037 1.00 90.62 253 GLN A N 1
ATOM 2079 C CA . GLN A 1 253 ? -7.333 7.939 -21.418 1.00 90.62 253 GLN A CA 1
ATOM 2080 C C . GLN A 1 253 ? -5.818 7.775 -21.602 1.00 90.62 253 GLN A C 1
ATOM 2082 O O . GLN A 1 253 ? -5.383 6.854 -22.294 1.00 90.62 253 GLN A O 1
ATOM 2087 N N . LEU A 1 254 ? -5.006 8.632 -20.975 1.00 92.88 254 LEU A N 1
ATOM 2088 C CA . LEU A 1 254 ? -3.547 8.517 -21.013 1.00 92.88 254 LEU A CA 1
ATOM 2089 C C . LEU A 1 254 ? -3.068 7.239 -20.321 1.00 92.88 254 LEU A C 1
ATOM 2091 O O . LEU A 1 254 ? -2.277 6.486 -20.887 1.00 92.88 254 LEU A O 1
ATOM 2095 N N . THR A 1 255 ? -3.557 6.961 -19.116 1.00 90.00 255 THR A N 1
ATOM 2096 C CA . THR A 1 255 ? -3.157 5.761 -18.365 1.00 90.00 255 THR A CA 1
ATOM 2097 C C . THR A 1 255 ? -3.557 4.478 -19.091 1.00 90.00 255 THR A C 1
ATOM 2099 O O . THR A 1 255 ? -2.730 3.571 -19.205 1.00 90.00 255 THR A O 1
ATOM 2102 N N . ASP A 1 256 ? -4.744 4.439 -19.701 1.00 87.25 256 ASP A N 1
ATOM 2103 C CA . ASP A 1 256 ? -5.192 3.341 -20.560 1.00 87.25 256 ASP A CA 1
ATOM 2104 C C . ASP A 1 256 ? -4.290 3.194 -21.803 1.00 87.25 256 ASP A C 1
ATOM 2106 O O . ASP A 1 256 ? -3.768 2.106 -22.072 1.00 87.25 256 ASP A O 1
ATOM 2110 N N . LYS A 1 257 ? -4.026 4.296 -22.529 1.00 93.88 257 LYS A N 1
ATOM 2111 C CA . LYS A 1 257 ? -3.173 4.325 -23.736 1.00 93.88 257 LYS A CA 1
ATOM 2112 C C . LYS A 1 257 ? -1.781 3.756 -23.471 1.00 93.88 257 LYS A C 1
ATOM 2114 O O . LYS A 1 257 ? -1.256 2.993 -24.284 1.00 93.88 257 LYS A O 1
ATOM 2119 N N . TYR A 1 258 ? -1.188 4.123 -22.339 1.00 91.69 258 TYR A N 1
ATOM 2120 C CA . TYR A 1 258 ? 0.157 3.708 -21.951 1.00 91.69 258 TYR A CA 1
ATOM 2121 C C . TYR A 1 258 ? 0.184 2.452 -21.074 1.00 91.69 258 TYR A C 1
ATOM 2123 O O . TYR A 1 258 ? 1.264 2.048 -20.640 1.00 91.69 258 TYR A O 1
ATOM 2131 N N . SER A 1 259 ? -0.971 1.817 -20.822 1.00 89.00 259 SER A N 1
ATOM 2132 C CA . SER A 1 259 ? -1.102 0.688 -19.887 1.00 89.00 259 SER A CA 1
ATOM 2133 C C . SER A 1 259 ? -0.365 0.950 -18.566 1.00 89.00 259 SER A C 1
ATOM 2135 O O . SER A 1 259 ? 0.377 0.102 -18.068 1.00 89.00 259 SER A O 1
ATOM 2137 N N . PHE A 1 260 ? -0.508 2.173 -18.063 1.00 89.12 260 PHE A N 1
ATOM 2138 C CA . PHE A 1 260 ? 0.342 2.757 -17.041 1.00 89.12 260 PHE A CA 1
ATOM 2139 C C . PHE A 1 260 ? -0.365 2.718 -15.689 1.00 89.12 260 PHE A C 1
ATOM 2141 O O . PHE A 1 260 ? -1.454 3.268 -15.540 1.00 89.12 260 PHE A O 1
ATOM 2148 N N . LYS A 1 261 ? 0.285 2.120 -14.687 1.00 83.31 261 LYS A N 1
ATOM 2149 C CA . LYS A 1 261 ? -0.137 2.198 -13.285 1.00 83.31 261 LYS A CA 1
ATOM 2150 C C . LYS A 1 261 ? 1.028 2.691 -12.435 1.00 83.31 261 LYS A C 1
ATOM 2152 O O . LYS A 1 261 ? 2.034 1.996 -12.294 1.00 83.31 261 LYS A O 1
ATOM 2157 N N . GLY A 1 262 ? 0.883 3.908 -11.928 1.00 82.19 262 GLY A N 1
ATOM 2158 C CA . GLY A 1 262 ? 1.896 4.604 -11.149 1.00 82.19 262 GLY A CA 1
ATOM 2159 C C . GLY A 1 262 ? 1.737 4.407 -9.644 1.00 82.19 262 GLY A C 1
ATOM 2160 O O . GLY A 1 262 ? 0.741 3.869 -9.168 1.00 82.19 262 GLY A O 1
ATOM 2161 N N . HIS A 1 263 ? 2.740 4.846 -8.896 1.00 82.19 263 HIS A N 1
ATOM 2162 C CA . HIS A 1 263 ? 2.705 4.936 -7.439 1.00 82.19 263 HIS A CA 1
ATOM 2163 C C . HIS A 1 263 ? 3.612 6.035 -6.866 1.00 82.19 263 HIS A C 1
ATOM 2165 O O . HIS A 1 263 ? 3.834 6.021 -5.662 1.00 82.19 263 HIS A O 1
ATOM 2171 N N . LEU A 1 264 ? 4.154 6.934 -7.691 1.00 87.69 264 LEU A N 1
ATOM 2172 C CA . LEU A 1 264 ? 5.123 7.973 -7.328 1.00 87.69 264 LEU A CA 1
ATOM 2173 C C . LEU A 1 264 ? 4.531 9.392 -7.411 1.00 87.69 264 LEU A C 1
ATOM 2175 O O . LEU A 1 264 ? 5.277 10.367 -7.388 1.00 87.69 264 LEU A O 1
ATOM 2179 N N . GLY A 1 265 ? 3.203 9.523 -7.501 1.00 90.19 265 GLY A N 1
ATOM 2180 C CA . GLY A 1 265 ? 2.513 10.811 -7.459 1.00 90.19 265 GLY A CA 1
ATOM 2181 C C . GLY A 1 265 ? 2.711 11.661 -8.718 1.00 90.19 265 GLY A C 1
ATOM 2182 O O . GLY A 1 265 ? 2.528 11.194 -9.843 1.00 90.19 265 GLY A O 1
ATOM 2183 N N . ASP A 1 266 ? 3.066 12.929 -8.531 1.00 93.62 266 ASP A N 1
ATOM 2184 C CA . ASP A 1 266 ? 3.307 13.906 -9.592 1.00 93.62 266 ASP A CA 1
ATOM 2185 C C . ASP A 1 266 ? 4.358 13.455 -10.609 1.00 93.62 266 ASP A C 1
ATOM 2187 O O . ASP A 1 266 ? 4.195 13.705 -11.804 1.00 93.62 266 ASP A O 1
ATOM 2191 N N . GLN A 1 267 ? 5.388 12.730 -10.168 1.00 96.25 267 GLN A N 1
ATOM 2192 C CA . GLN A 1 267 ? 6.440 12.191 -11.023 1.00 96.25 267 GLN A CA 1
ATOM 2193 C C . GLN A 1 267 ? 5.875 11.328 -12.157 1.00 96.25 267 GLN A C 1
ATOM 2195 O O . GLN A 1 267 ? 6.315 11.410 -13.310 1.00 96.25 267 GLN A O 1
ATOM 2200 N N . ASP A 1 268 ? 4.873 10.515 -11.831 1.00 96.12 268 ASP A N 1
ATOM 2201 C CA . ASP A 1 268 ? 4.225 9.623 -12.780 1.00 96.12 268 ASP A CA 1
ATOM 2202 C C . ASP A 1 268 ? 3.383 10.396 -13.786 1.00 96.12 268 ASP A C 1
ATOM 2204 O O . ASP A 1 268 ? 3.477 10.147 -14.992 1.00 96.12 268 ASP A O 1
ATOM 2208 N N . PHE A 1 269 ? 2.617 11.379 -13.308 1.00 97.31 269 PHE A N 1
ATOM 2209 C CA . PHE A 1 269 ? 1.824 12.224 -14.189 1.00 97.31 269 PHE A CA 1
ATOM 2210 C C . PHE A 1 269 ? 2.713 13.061 -15.114 1.00 97.31 269 PHE A C 1
ATOM 2212 O O . PHE A 1 269 ? 2.472 13.084 -16.318 1.00 97.31 269 PHE A O 1
ATOM 2219 N N . PHE A 1 270 ? 3.789 13.679 -14.610 1.00 98.25 270 PHE A N 1
ATOM 2220 C CA . PHE A 1 270 ? 4.755 14.389 -15.455 1.00 98.25 270 PHE A CA 1
ATOM 2221 C C . PHE A 1 270 ? 5.393 13.472 -16.493 1.00 98.25 270 PHE A C 1
ATOM 2223 O O . PHE A 1 270 ? 5.609 13.886 -17.633 1.00 98.25 270 PHE A O 1
ATOM 2230 N N . THR A 1 271 ? 5.687 12.227 -16.123 1.00 98.00 271 THR A N 1
ATOM 2231 C CA . THR A 1 271 ? 6.238 11.241 -17.051 1.00 98.00 271 THR A CA 1
ATOM 2232 C C . THR A 1 271 ? 5.259 10.934 -18.187 1.00 98.00 271 THR A C 1
ATOM 2234 O O . THR A 1 271 ? 5.655 11.003 -19.352 1.00 98.00 271 THR A O 1
ATOM 2237 N N . LEU A 1 272 ? 3.982 10.678 -17.883 1.00 97.12 272 LEU A N 1
ATOM 2238 C CA . LEU A 1 272 ? 2.942 10.494 -18.903 1.00 97.12 272 LEU A CA 1
ATOM 2239 C C . LEU A 1 272 ? 2.726 11.749 -19.752 1.00 97.12 272 LEU A C 1
ATOM 2241 O O . LEU A 1 272 ? 2.673 11.660 -20.979 1.00 97.12 272 LEU A O 1
ATOM 2245 N N . LEU A 1 273 ? 2.664 12.919 -19.115 1.00 96.94 273 LEU A N 1
ATOM 2246 C CA . LEU A 1 273 ? 2.525 14.204 -19.791 1.00 96.94 273 LEU A CA 1
ATOM 2247 C C . LEU A 1 273 ? 3.690 14.441 -20.757 1.00 96.94 273 LEU A C 1
ATOM 2249 O O . LEU A 1 273 ? 3.479 14.902 -21.871 1.00 96.94 273 LEU A O 1
ATOM 2253 N N . GLY A 1 274 ? 4.912 14.076 -20.368 1.00 96.31 274 GLY A N 1
ATOM 2254 C CA . GLY A 1 274 ? 6.093 14.164 -21.219 1.00 96.31 274 GLY A CA 1
ATOM 2255 C C . GLY A 1 274 ? 6.094 13.170 -22.384 1.00 96.31 274 GLY A C 1
ATOM 2256 O O . GLY A 1 274 ? 6.638 13.482 -23.444 1.00 96.31 274 GLY A O 1
ATOM 2257 N N . TYR A 1 275 ? 5.482 11.992 -22.225 1.00 95.50 275 TYR A N 1
ATOM 2258 C CA . TYR A 1 275 ? 5.307 11.042 -23.328 1.00 95.50 275 TYR A CA 1
ATOM 2259 C C . TYR A 1 275 ? 4.279 11.513 -24.354 1.00 95.50 275 TYR A C 1
ATOM 2261 O O . TYR A 1 275 ? 4.519 11.346 -25.551 1.00 95.50 275 TYR A O 1
ATOM 2269 N N . GLU A 1 276 ? 3.166 12.089 -23.901 1.00 96.50 276 GLU A N 1
ATOM 2270 C CA . GLU A 1 276 ? 2.094 12.550 -24.788 1.00 96.50 276 GLU A CA 1
ATOM 2271 C C . GLU A 1 276 ? 2.394 13.928 -25.390 1.00 96.50 276 GLU A C 1
ATOM 2273 O O . GLU A 1 276 ? 2.274 14.134 -26.596 1.00 96.50 276 GLU A O 1
ATOM 2278 N N . PHE A 1 277 ? 2.820 14.870 -24.550 1.00 96.75 277 PHE A N 1
ATOM 2279 C CA . PHE A 1 277 ? 2.998 16.282 -24.876 1.00 96.75 277 PHE A CA 1
ATOM 2280 C C . PHE A 1 277 ? 4.424 16.749 -24.535 1.00 96.75 277 PHE A C 1
ATOM 2282 O O . PHE A 1 277 ? 4.618 17.612 -23.672 1.00 96.75 277 PHE A O 1
ATOM 2289 N N . PRO A 1 278 ? 5.461 16.226 -25.220 1.00 94.56 278 PRO A N 1
ATOM 2290 C CA . PRO A 1 278 ? 6.859 16.534 -24.908 1.00 94.56 278 PRO A CA 1
ATOM 2291 C C . PRO A 1 278 ? 7.197 18.030 -24.996 1.00 94.56 278 PRO A C 1
ATOM 2293 O O . PRO A 1 278 ? 8.124 18.479 -24.330 1.00 94.56 278 PRO A O 1
ATOM 2296 N N . ALA A 1 279 ? 6.436 18.807 -25.772 1.00 95.88 279 ALA A N 1
ATOM 2297 C CA . ALA A 1 279 ? 6.544 20.263 -25.864 1.00 95.88 279 ALA A CA 1
ATOM 2298 C C . ALA A 1 279 ? 6.322 20.994 -24.526 1.00 95.88 279 ALA A C 1
ATOM 2300 O O . ALA A 1 279 ? 6.907 22.050 -24.295 1.00 95.88 279 ALA A O 1
ATOM 2301 N N . LEU A 1 280 ? 5.531 20.428 -23.608 1.00 98.00 280 LEU A N 1
ATOM 2302 C CA . LEU A 1 280 ? 5.273 21.046 -22.303 1.00 98.00 280 LEU A CA 1
ATOM 2303 C C . LEU A 1 280 ? 6.462 20.907 -21.341 1.00 98.00 280 LEU A C 1
ATOM 2305 O O . LEU A 1 280 ? 6.538 21.649 -20.358 1.00 98.00 280 LEU A O 1
ATOM 2309 N N . ILE A 1 281 ? 7.394 19.988 -21.623 1.00 97.81 281 ILE A N 1
ATOM 2310 C CA . ILE A 1 281 ? 8.505 19.633 -20.740 1.00 97.81 281 ILE A CA 1
ATOM 2311 C C . ILE A 1 281 ? 9.842 20.070 -21.342 1.00 97.81 281 ILE A C 1
ATOM 2313 O O . ILE A 1 281 ? 10.332 19.512 -22.325 1.00 97.81 281 ILE A O 1
ATOM 2317 N N . TYR A 1 282 ? 10.511 21.000 -20.671 1.00 97.56 282 TYR A N 1
ATOM 2318 C CA . TYR A 1 282 ? 11.930 21.240 -20.870 1.00 97.56 282 TYR A CA 1
ATOM 2319 C C . TYR A 1 282 ? 12.742 20.156 -20.146 1.00 97.56 282 TYR A C 1
ATOM 2321 O O . TYR A 1 282 ? 12.702 20.035 -18.920 1.00 97.56 282 TYR A O 1
ATOM 2329 N N . ARG A 1 283 ? 13.502 19.344 -20.887 1.00 92.81 283 ARG A N 1
ATOM 2330 C CA . ARG A 1 283 ? 14.336 18.302 -20.271 1.00 92.81 283 ARG A CA 1
ATOM 2331 C C . ARG A 1 283 ? 15.636 18.887 -19.738 1.00 92.81 283 ARG A C 1
ATOM 2333 O O . ARG A 1 283 ? 16.514 19.280 -20.507 1.00 92.81 283 ARG A O 1
ATOM 2340 N N . LEU A 1 284 ? 15.770 18.891 -18.418 1.00 92.88 284 LEU A N 1
ATOM 2341 C CA . LEU A 1 284 ? 17.023 19.208 -17.751 1.00 92.88 284 LEU A CA 1
ATOM 2342 C C . LEU A 1 284 ? 18.057 18.115 -18.023 1.00 92.88 284 LEU A C 1
ATOM 2344 O O . LEU A 1 284 ? 17.744 16.928 -18.108 1.00 92.88 284 LEU A O 1
ATOM 2348 N N . ASP A 1 285 ? 19.318 18.528 -18.125 1.00 89.81 285 ASP A N 1
ATOM 2349 C CA . ASP A 1 285 ? 20.436 17.591 -18.100 1.00 89.81 285 ASP A CA 1
ATOM 2350 C C . ASP A 1 285 ? 20.470 16.867 -16.742 1.00 89.81 285 ASP A C 1
ATOM 2352 O O . ASP A 1 285 ? 20.222 17.482 -15.700 1.00 89.81 285 ASP A O 1
ATOM 2356 N N . CYS A 1 286 ? 20.803 15.576 -16.744 1.00 87.75 286 CYS A N 1
ATOM 2357 C CA . CYS A 1 286 ? 20.838 14.739 -15.5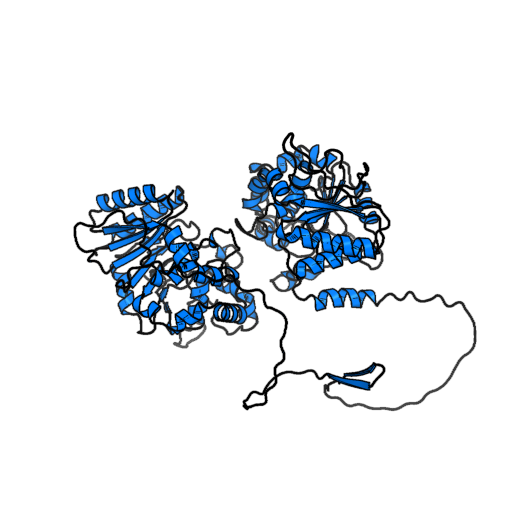45 1.00 87.75 286 CYS A CA 1
ATOM 2358 C C . CYS A 1 286 ? 21.752 15.299 -14.436 1.00 87.75 286 CYS A C 1
ATOM 2360 O O . CYS A 1 286 ? 21.565 14.979 -13.266 1.00 87.75 286 CYS A O 1
ATOM 2362 N N . ILE A 1 287 ? 22.720 16.172 -14.753 1.00 87.19 287 ILE A N 1
ATOM 2363 C CA . ILE A 1 287 ? 23.563 16.824 -13.736 1.00 87.19 287 ILE A CA 1
ATOM 2364 C C . ILE A 1 287 ? 22.802 17.765 -12.799 1.00 87.19 287 ILE A C 1
ATOM 2366 O O . ILE A 1 287 ? 23.343 18.120 -11.748 1.00 87.19 287 ILE A O 1
ATOM 2370 N N . TRP A 1 288 ? 21.608 18.212 -13.195 1.00 91.81 288 TRP A N 1
ATOM 2371 C CA . TRP A 1 288 ? 20.732 19.062 -12.389 1.00 91.81 288 TRP A CA 1
ATOM 2372 C C . TRP A 1 288 ? 19.868 18.276 -11.407 1.00 91.81 288 TRP A C 1
ATOM 2374 O O . TRP A 1 288 ? 19.262 18.883 -10.535 1.00 91.81 288 TRP A O 1
ATOM 2384 N N . ASN A 1 289 ? 19.856 16.950 -11.516 1.00 92.25 289 ASN A N 1
ATOM 2385 C CA . ASN A 1 289 ? 19.222 16.042 -10.572 1.00 92.25 289 ASN A CA 1
ATOM 2386 C C . ASN A 1 289 ? 19.940 14.685 -10.661 1.00 92.25 289 ASN A C 1
ATOM 2388 O O . ASN A 1 289 ? 19.438 13.726 -11.251 1.00 92.25 289 ASN A O 1
ATOM 2392 N N . ARG A 1 290 ? 21.179 14.610 -10.149 1.00 90.31 290 ARG A N 1
ATOM 2393 C CA . ARG A 1 290 ? 21.919 13.344 -10.133 1.00 90.31 290 ARG A CA 1
ATOM 2394 C C . ARG A 1 290 ? 21.341 12.445 -9.046 1.00 90.31 290 ARG A C 1
ATOM 2396 O O . ARG A 1 290 ? 21.727 12.535 -7.883 1.00 90.31 290 ARG A O 1
ATOM 2403 N N . GLN A 1 291 ? 20.439 11.565 -9.447 1.00 88.62 291 GLN A N 1
ATOM 2404 C CA . GLN A 1 291 ? 19.832 10.576 -8.566 1.00 88.62 291 GLN A CA 1
ATOM 2405 C C . GLN A 1 291 ? 20.851 9.504 -8.163 1.00 88.62 291 GLN A C 1
ATOM 2407 O O . GLN A 1 291 ? 21.645 9.040 -8.989 1.00 88.62 291 GLN A O 1
ATOM 2412 N N . LEU A 1 292 ? 20.824 9.111 -6.889 1.00 82.25 292 LEU A N 1
ATOM 2413 C CA . LEU A 1 292 ? 21.749 8.120 -6.335 1.00 82.25 292 LEU A CA 1
ATOM 2414 C C . LEU A 1 292 ? 21.088 6.780 -5.996 1.00 82.25 292 LEU A C 1
ATOM 2416 O O . LEU A 1 292 ? 21.805 5.823 -5.721 1.00 82.25 292 LEU A O 1
ATOM 2420 N N . CYS A 1 293 ? 19.758 6.682 -6.047 1.00 81.19 293 CYS A N 1
ATOM 2421 C CA . CYS A 1 293 ? 19.032 5.454 -5.732 1.00 81.19 293 CYS A CA 1
ATOM 2422 C C . CYS A 1 293 ? 19.483 4.277 -6.611 1.00 81.19 293 CYS A C 1
ATOM 2424 O O . CYS A 1 293 ? 19.396 4.340 -7.837 1.00 81.19 293 CYS A O 1
ATOM 2426 N N . THR A 1 294 ? 19.904 3.176 -5.986 1.00 80.88 294 THR A N 1
ATOM 2427 C CA . THR A 1 294 ? 20.273 1.934 -6.687 1.00 80.88 294 THR A CA 1
ATOM 2428 C C . THR A 1 294 ? 19.290 0.796 -6.462 1.00 80.88 294 THR A C 1
ATOM 2430 O O . THR A 1 294 ? 19.576 -0.323 -6.876 1.00 80.88 294 THR A O 1
ATOM 2433 N N . TRP A 1 295 ? 18.129 1.058 -5.850 1.00 79.44 295 TRP A N 1
ATOM 2434 C CA . TRP A 1 295 ? 17.154 0.026 -5.484 1.00 79.44 295 TRP A CA 1
ATOM 2435 C C . TRP A 1 295 ? 16.853 -0.910 -6.663 1.00 79.44 295 TRP A C 1
ATOM 2437 O O . TRP A 1 295 ? 17.070 -2.113 -6.573 1.00 79.44 295 TRP A O 1
ATOM 2447 N N . TRP A 1 296 ? 16.512 -0.361 -7.830 1.00 80.81 296 TRP A N 1
ATOM 2448 C CA . TRP A 1 296 ? 16.195 -1.151 -9.025 1.00 80.81 296 TRP A CA 1
ATOM 2449 C C . TRP A 1 296 ? 17.341 -2.025 -9.556 1.00 80.81 296 TRP A C 1
ATOM 2451 O O . TRP A 1 296 ? 17.077 -3.020 -10.231 1.00 80.81 296 TRP A O 1
ATOM 2461 N N . LYS A 1 297 ? 18.603 -1.714 -9.228 1.00 81.50 297 LYS A N 1
ATOM 2462 C CA . LYS A 1 297 ? 19.755 -2.557 -9.587 1.00 81.50 297 LYS A CA 1
ATOM 2463 C C . LYS A 1 297 ? 19.650 -3.937 -8.943 1.00 81.50 297 LYS A C 1
ATOM 2465 O O . LYS A 1 297 ? 19.972 -4.936 -9.575 1.00 81.50 297 LYS A O 1
ATOM 2470 N N . GLU A 1 298 ? 19.165 -3.985 -7.707 1.00 76.69 298 GLU A N 1
ATOM 2471 C CA . GLU A 1 298 ? 19.015 -5.211 -6.917 1.00 76.69 298 GLU A CA 1
ATOM 2472 C C . GLU A 1 298 ? 17.650 -5.893 -7.127 1.00 76.69 298 GLU A C 1
ATOM 2474 O O . GLU A 1 298 ? 17.437 -7.003 -6.649 1.00 76.69 298 GLU A O 1
ATOM 2479 N N . HIS A 1 299 ? 16.738 -5.267 -7.883 1.00 78.38 299 HIS A N 1
ATOM 2480 C CA . HIS A 1 299 ? 15.348 -5.712 -8.062 1.00 78.38 299 HIS A CA 1
ATOM 2481 C C . HIS A 1 299 ? 15.032 -6.071 -9.520 1.00 78.38 299 HIS A C 1
ATOM 2483 O O . HIS A 1 299 ? 14.020 -5.658 -10.081 1.00 78.38 299 HIS A O 1
ATOM 2489 N N . GLY A 1 300 ? 15.913 -6.861 -10.140 1.00 77.12 300 GLY A N 1
ATOM 2490 C CA . GLY A 1 300 ? 15.643 -7.500 -11.434 1.00 77.12 300 GLY A CA 1
ATOM 2491 C C . GLY A 1 300 ? 16.054 -6.711 -12.678 1.00 77.12 300 GLY A C 1
ATOM 2492 O O . GLY A 1 300 ? 15.678 -7.112 -13.773 1.00 77.12 300 GLY A O 1
ATOM 2493 N N . TYR A 1 301 ? 16.830 -5.630 -12.534 1.00 86.50 301 TYR A N 1
ATOM 2494 C CA . TYR A 1 301 ? 17.304 -4.820 -13.669 1.00 86.50 301 TYR A CA 1
ATOM 2495 C C . TYR A 1 301 ? 18.820 -4.602 -13.686 1.00 86.50 301 TYR A C 1
ATOM 2497 O O . TYR A 1 301 ? 19.296 -3.642 -14.291 1.00 86.50 301 TYR A O 1
ATOM 2505 N N . SER A 1 302 ? 19.600 -5.449 -13.013 1.00 84.75 302 SER A N 1
ATOM 2506 C CA . SER A 1 302 ? 21.062 -5.302 -12.926 1.00 84.75 302 SER A CA 1
ATOM 2507 C C . SER A 1 302 ? 21.758 -5.244 -14.295 1.00 84.75 302 SER A C 1
ATOM 2509 O O . SER A 1 302 ? 22.759 -4.547 -14.435 1.00 84.75 302 SER A O 1
ATOM 2511 N N . ASP A 1 303 ? 21.207 -5.925 -15.299 1.00 82.44 303 ASP A N 1
ATOM 2512 C CA . ASP A 1 303 ? 21.687 -6.021 -16.681 1.00 82.44 303 ASP A CA 1
ATOM 2513 C C . ASP A 1 303 ? 21.560 -4.711 -17.476 1.00 82.44 303 ASP A C 1
ATOM 2515 O O . ASP A 1 303 ? 22.401 -4.402 -18.324 1.00 82.44 303 ASP A O 1
ATOM 2519 N N . VAL A 1 304 ? 20.522 -3.919 -17.197 1.00 83.69 304 VAL A N 1
ATOM 2520 C CA . VAL A 1 304 ? 20.256 -2.645 -17.883 1.00 83.69 304 VAL A CA 1
ATOM 2521 C C . VAL A 1 304 ? 20.492 -1.420 -17.007 1.00 83.69 304 VAL A C 1
ATOM 2523 O O . VAL A 1 304 ? 20.580 -0.318 -17.544 1.00 83.69 304 VAL A O 1
ATOM 2526 N N . PHE A 1 305 ? 20.613 -1.583 -15.685 1.00 86.06 305 PHE A N 1
ATOM 2527 C CA . PHE A 1 305 ? 20.651 -0.485 -14.714 1.00 86.06 305 PHE A CA 1
ATOM 2528 C C . PHE A 1 305 ? 21.713 0.563 -15.045 1.00 86.06 305 PHE A C 1
ATOM 2530 O O . PHE A 1 305 ? 21.414 1.754 -15.064 1.00 86.06 305 PHE A O 1
ATOM 2537 N N . ASP A 1 306 ? 22.933 0.134 -15.371 1.00 85.81 306 ASP A N 1
ATOM 2538 C CA . ASP A 1 306 ? 24.044 1.057 -15.617 1.00 85.81 306 ASP A CA 1
ATOM 2539 C C . ASP A 1 306 ? 23.796 1.960 -16.847 1.00 85.81 306 ASP A C 1
ATOM 2541 O O . ASP A 1 306 ? 24.314 3.073 -16.902 1.00 85.81 306 ASP A O 1
ATOM 2545 N N . GLN A 1 307 ? 22.942 1.547 -17.797 1.00 86.50 307 GLN A N 1
ATOM 2546 C CA . GLN A 1 307 ? 22.545 2.371 -18.951 1.00 86.50 307 GLN A CA 1
ATOM 2547 C C . GLN A 1 307 ? 21.585 3.505 -18.560 1.00 86.50 307 GLN A C 1
ATOM 2549 O O . GLN A 1 307 ? 21.582 4.557 -19.199 1.00 86.50 307 GLN A O 1
ATOM 2554 N N . PHE A 1 308 ? 20.767 3.295 -17.525 1.00 89.19 308 PHE A N 1
ATOM 2555 C CA . PHE A 1 308 ? 19.896 4.328 -16.954 1.00 89.19 308 PHE A CA 1
ATOM 2556 C C . PHE A 1 308 ? 20.678 5.238 -16.004 1.00 89.19 308 PHE A C 1
ATOM 2558 O O . PHE A 1 308 ? 20.548 6.456 -16.063 1.00 89.19 308 PHE A O 1
ATOM 2565 N N . PHE A 1 309 ? 21.531 4.641 -15.171 1.00 88.06 309 PHE A N 1
ATOM 2566 C CA . PHE A 1 309 ? 22.223 5.328 -14.084 1.00 88.06 309 PHE A CA 1
ATOM 2567 C C . PHE A 1 309 ? 23.416 6.181 -14.544 1.00 88.06 309 PHE A C 1
ATOM 2569 O O . PHE A 1 309 ? 23.970 6.979 -13.776 1.00 88.06 309 PHE A O 1
ATOM 2576 N N . HIS A 1 310 ? 23.845 6.009 -15.797 1.00 84.88 310 HIS A N 1
ATOM 2577 C CA . HIS A 1 310 ? 24.912 6.798 -16.388 1.00 84.88 310 HIS A CA 1
ATOM 2578 C C . HIS A 1 310 ? 24.491 8.262 -16.563 1.00 84.88 310 HIS A C 1
ATOM 2580 O O . HIS A 1 310 ? 23.527 8.585 -17.254 1.00 84.88 310 HIS A O 1
ATOM 2586 N N . CYS A 1 311 ? 25.270 9.162 -15.968 1.00 79.19 311 CYS A N 1
ATOM 2587 C CA . CYS A 1 311 ? 25.090 10.598 -16.100 1.00 79.19 311 CYS A CA 1
ATOM 2588 C C . CYS A 1 311 ? 26.464 11.280 -16.115 1.00 79.19 311 CYS A C 1
ATOM 2590 O O . CYS A 1 311 ? 27.127 11.389 -15.078 1.00 79.19 311 CYS A O 1
ATOM 2592 N N . GLU A 1 312 ? 26.893 11.717 -17.298 1.00 68.25 312 GLU A N 1
ATOM 2593 C CA . GLU A 1 312 ? 28.134 12.457 -17.524 1.00 68.25 312 GLU A CA 1
ATOM 2594 C C . GLU A 1 312 ? 27.853 13.704 -18.368 1.00 68.25 312 GLU A C 1
ATOM 2596 O O . GLU A 1 312 ? 27.220 13.639 -19.422 1.00 68.25 312 GLU A O 1
ATOM 2601 N N . ALA A 1 313 ? 28.336 14.861 -17.909 1.00 56.00 313 ALA A N 1
ATOM 2602 C CA . ALA A 1 313 ? 28.267 16.089 -18.690 1.00 56.00 313 ALA A CA 1
ATOM 2603 C C . ALA A 1 313 ? 29.257 16.037 -19.863 1.00 56.00 313 ALA A C 1
ATOM 2605 O O . ALA A 1 313 ? 30.387 15.576 -19.711 1.00 56.00 313 ALA A O 1
ATOM 2606 N N . LYS A 1 314 ? 28.890 16.647 -21.000 1.00 47.12 314 LYS A N 1
ATOM 2607 C CA . LYS A 1 314 ? 29.790 16.870 -22.155 1.00 47.12 314 LYS A CA 1
ATOM 2608 C C . LYS A 1 314 ? 31.029 17.735 -21.832 1.00 47.12 314 LYS A C 1
ATOM 2610 O O . LYS A 1 314 ? 31.885 17.908 -22.692 1.00 47.12 314 LYS A O 1
ATOM 2615 N N . VAL A 1 315 ? 31.142 18.274 -20.613 1.00 41.78 315 VAL A N 1
ATOM 2616 C CA . VAL A 1 315 ? 32.296 19.038 -20.111 1.00 41.78 315 VAL A CA 1
ATOM 2617 C C . VAL A 1 315 ? 32.652 18.518 -18.710 1.00 41.78 315 VAL A C 1
ATOM 2619 O O . VAL A 1 315 ? 31.775 18.352 -17.866 1.00 41.78 315 VAL A O 1
ATOM 2622 N N . ALA A 1 316 ? 33.933 18.222 -18.484 1.00 33.56 316 ALA A N 1
ATOM 2623 C CA . ALA A 1 316 ? 34.458 17.379 -17.406 1.00 33.56 316 ALA A CA 1
ATOM 2624 C C . ALA A 1 316 ? 33.891 17.601 -15.978 1.00 33.56 316 ALA A C 1
ATOM 2626 O O . ALA A 1 316 ? 34.081 18.644 -15.354 1.00 33.56 316 ALA A O 1
ATOM 2627 N N . SER A 1 317 ? 33.305 16.525 -15.437 1.00 46.81 317 SER A N 1
ATOM 2628 C CA . SER A 1 317 ? 33.255 16.111 -14.022 1.00 46.81 317 SER A CA 1
ATOM 2629 C C . SER A 1 317 ? 32.987 17.188 -12.946 1.00 46.81 317 SER A C 1
ATOM 2631 O O . SER A 1 317 ? 33.905 17.658 -12.260 1.00 46.81 317 SER A O 1
ATOM 2633 N N . SER A 1 318 ? 31.704 17.479 -12.725 1.00 55.66 318 SER A N 1
ATOM 2634 C CA . SER A 1 318 ? 31.053 17.480 -11.402 1.00 55.66 318 SER A CA 1
ATOM 2635 C C . SER A 1 318 ? 29.548 17.664 -11.612 1.00 55.66 318 SER A C 1
ATOM 2637 O O . SER A 1 318 ? 29.131 18.687 -12.156 1.00 55.66 318 SER A O 1
ATOM 2639 N N . TRP A 1 319 ? 28.733 16.690 -11.210 1.00 58.41 319 TRP A N 1
ATOM 2640 C CA . TRP A 1 319 ? 27.282 16.872 -11.105 1.00 58.41 319 TRP A CA 1
ATOM 2641 C C . TRP A 1 319 ? 26.979 18.118 -10.256 1.00 58.41 319 TRP A C 1
ATOM 2643 O O . TRP A 1 319 ? 27.714 18.424 -9.313 1.00 58.41 319 TRP A O 1
ATOM 2653 N N . ARG A 1 320 ? 25.952 18.883 -10.642 1.00 71.94 320 ARG A N 1
ATOM 2654 C CA . ARG A 1 320 ? 25.653 20.210 -10.076 1.00 71.94 320 ARG A CA 1
ATOM 2655 C C . ARG A 1 320 ? 24.770 20.109 -8.836 1.00 71.94 320 ARG A C 1
ATOM 2657 O O . ARG A 1 320 ? 24.948 20.884 -7.897 1.00 71.94 320 ARG A O 1
ATOM 2664 N N . ILE A 1 321 ? 23.873 19.129 -8.839 1.00 78.12 321 ILE A N 1
ATOM 2665 C CA . ILE A 1 321 ? 22.939 18.796 -7.766 1.00 78.12 321 ILE A CA 1
ATOM 2666 C C . ILE A 1 321 ? 22.854 17.263 -7.683 1.00 78.12 321 ILE A C 1
ATOM 2668 O O . ILE A 1 321 ? 22.848 16.609 -8.728 1.00 78.12 321 ILE A O 1
ATOM 2672 N N . ALA A 1 322 ? 22.810 16.685 -6.478 1.00 70.12 322 ALA A N 1
ATOM 2673 C CA . ALA A 1 322 ? 22.433 15.275 -6.298 1.00 70.12 322 ALA A CA 1
ATOM 2674 C C . ALA A 1 322 ? 21.277 15.094 -5.331 1.00 70.12 322 ALA A C 1
ATOM 2676 O O . ALA A 1 322 ? 21.146 15.855 -4.375 1.00 70.12 322 ALA A O 1
ATOM 2677 N N . THR A 1 323 ? 20.537 14.016 -5.569 1.00 73.19 323 THR A N 1
ATOM 2678 C CA . THR A 1 323 ? 19.306 13.646 -4.869 1.00 73.19 323 THR A CA 1
ATOM 2679 C C . THR A 1 323 ? 19.477 12.255 -4.268 1.00 73.19 323 THR A C 1
ATOM 2681 O O . THR A 1 323 ? 19.905 11.316 -4.953 1.00 73.19 323 THR A O 1
ATOM 2684 N N . PHE A 1 324 ? 19.168 12.120 -2.978 1.00 60.53 324 PHE A N 1
ATOM 2685 C CA . PHE A 1 324 ? 19.480 10.933 -2.168 1.00 60.53 324 PHE A CA 1
ATOM 2686 C C . PHE A 1 324 ? 18.280 10.000 -1.935 1.00 60.53 324 PHE A C 1
ATOM 2688 O O . PHE A 1 324 ? 18.297 9.199 -0.995 1.00 60.53 324 PHE A O 1
ATOM 2695 N N . ALA A 1 325 ? 17.263 10.065 -2.796 1.00 55.81 325 ALA A N 1
ATOM 2696 C CA . ALA A 1 325 ? 16.061 9.242 -2.697 1.00 55.81 325 ALA A CA 1
ATOM 2697 C C . ALA A 1 325 ? 16.387 7.751 -2.432 1.00 55.81 325 ALA A C 1
ATOM 2699 O O . ALA A 1 325 ? 17.152 7.119 -3.165 1.00 55.81 325 ALA A O 1
ATOM 2700 N N . GLY A 1 326 ? 15.813 7.181 -1.365 1.00 48.16 326 GLY A N 1
ATOM 2701 C CA . GLY A 1 326 ? 15.873 5.743 -1.058 1.00 48.16 326 GLY A CA 1
ATOM 2702 C C . GLY A 1 326 ? 17.143 5.193 -0.379 1.00 48.16 326 GLY A C 1
ATOM 2703 O O . GLY A 1 326 ? 17.260 3.974 -0.272 1.00 48.16 326 GLY A O 1
ATOM 2704 N N . TYR A 1 327 ? 18.085 6.020 0.091 1.00 48.56 327 TYR A N 1
ATOM 2705 C CA . TYR A 1 327 ? 19.246 5.546 0.871 1.00 48.56 327 TYR A CA 1
ATOM 2706 C C . TYR A 1 327 ? 18.920 5.360 2.368 1.00 48.56 327 TYR A C 1
ATOM 2708 O O . TYR A 1 327 ? 18.418 6.282 3.007 1.00 48.56 327 TYR A O 1
ATOM 2716 N N . THR A 1 328 ? 19.252 4.192 2.936 1.00 39.50 328 THR A N 1
ATOM 2717 C CA . THR A 1 328 ? 19.037 3.849 4.361 1.00 39.50 328 THR A CA 1
ATOM 2718 C C . THR A 1 328 ? 20.269 4.012 5.260 1.00 39.50 328 THR A C 1
ATOM 2720 O O . THR A 1 328 ? 20.115 3.961 6.474 1.00 39.50 328 THR A O 1
ATOM 2723 N N . ASP A 1 329 ? 21.477 4.207 4.713 1.00 44.38 329 ASP A N 1
ATOM 2724 C CA . ASP A 1 329 ? 22.708 4.338 5.514 1.00 44.38 329 ASP A CA 1
ATOM 2725 C C . ASP A 1 329 ? 23.364 5.722 5.342 1.00 44.38 329 ASP A C 1
ATOM 2727 O O . ASP A 1 329 ? 24.087 6.005 4.377 1.00 44.38 329 ASP A O 1
ATOM 2731 N N . GLU A 1 330 ? 23.089 6.601 6.310 1.00 42.91 330 GLU A N 1
ATOM 2732 C CA . GLU A 1 330 ? 23.598 7.976 6.413 1.00 42.91 330 GLU A CA 1
ATOM 2733 C C . GLU A 1 330 ? 25.132 8.048 6.367 1.00 42.91 330 GLU A C 1
ATOM 2735 O O . GLU A 1 330 ? 25.704 8.993 5.809 1.00 42.91 330 GLU A O 1
ATOM 2740 N N . ASN A 1 331 ? 25.826 7.034 6.899 1.00 42.59 331 ASN A N 1
ATOM 2741 C CA . ASN A 1 331 ? 27.283 7.026 6.935 1.00 42.59 331 ASN A CA 1
ATOM 2742 C C . ASN A 1 331 ? 27.882 6.876 5.541 1.00 42.59 331 ASN A C 1
ATOM 2744 O O . ASN A 1 331 ? 28.958 7.415 5.287 1.00 42.59 331 ASN A O 1
ATOM 2748 N N . GLU A 1 332 ? 27.216 6.173 4.627 1.00 45.69 332 GLU A N 1
ATOM 2749 C CA . GLU A 1 332 ? 27.724 5.966 3.275 1.00 45.69 332 GLU A CA 1
ATOM 2750 C C . GLU A 1 332 ? 27.465 7.180 2.375 1.00 45.69 332 GLU A C 1
ATOM 2752 O O . GLU A 1 332 ? 28.358 7.577 1.625 1.00 45.69 332 GLU A O 1
ATOM 2757 N N . ALA A 1 333 ? 26.299 7.825 2.502 1.00 45.06 333 ALA A N 1
ATOM 2758 C CA . ALA A 1 333 ? 25.970 9.058 1.786 1.00 45.06 333 ALA A CA 1
ATOM 2759 C C . ALA A 1 333 ? 26.910 10.206 2.194 1.00 45.06 333 ALA A C 1
ATOM 2761 O O . ALA A 1 333 ? 27.556 10.823 1.343 1.00 45.06 333 ALA A O 1
ATOM 2762 N N . VAL A 1 334 ? 27.088 10.427 3.503 1.00 45.75 334 VAL A N 1
ATOM 2763 C CA . VAL A 1 334 ? 28.004 11.448 4.035 1.00 45.75 334 VAL A CA 1
ATOM 2764 C C . VAL A 1 334 ? 29.470 11.093 3.754 1.00 45.75 334 VAL A C 1
ATOM 2766 O O . VAL A 1 334 ? 30.250 11.987 3.418 1.00 45.75 334 VAL A O 1
ATOM 2769 N N . LYS A 1 335 ? 29.877 9.810 3.806 1.00 46.50 335 LYS A N 1
ATOM 2770 C CA . LYS A 1 335 ? 31.234 9.386 3.399 1.00 46.50 335 LYS A CA 1
ATOM 2771 C C . LYS A 1 335 ? 31.467 9.550 1.900 1.00 46.50 335 LYS A C 1
ATOM 2773 O O . LYS A 1 335 ? 32.540 10.019 1.551 1.00 46.50 335 LYS A O 1
ATOM 2778 N N . LYS A 1 336 ? 30.526 9.216 1.010 1.00 46.25 336 LYS A N 1
ATOM 2779 C CA . LYS A 1 336 ? 30.666 9.442 -0.445 1.00 46.25 336 LYS A CA 1
ATOM 2780 C C . LYS A 1 336 ? 30.781 10.931 -0.759 1.00 46.25 336 LYS A C 1
ATOM 2782 O O . LYS A 1 336 ? 31.695 11.318 -1.484 1.00 46.25 336 LYS A O 1
ATOM 2787 N N . VAL A 1 337 ? 29.952 11.765 -0.127 1.00 46.50 337 VAL A N 1
ATOM 2788 C CA . VAL A 1 337 ? 30.057 13.229 -0.213 1.00 46.50 337 VAL A CA 1
ATOM 2789 C C . VAL A 1 337 ? 31.432 13.692 0.283 1.00 46.50 337 VAL A C 1
ATOM 2791 O O . VAL A 1 337 ? 32.170 14.314 -0.470 1.00 46.50 33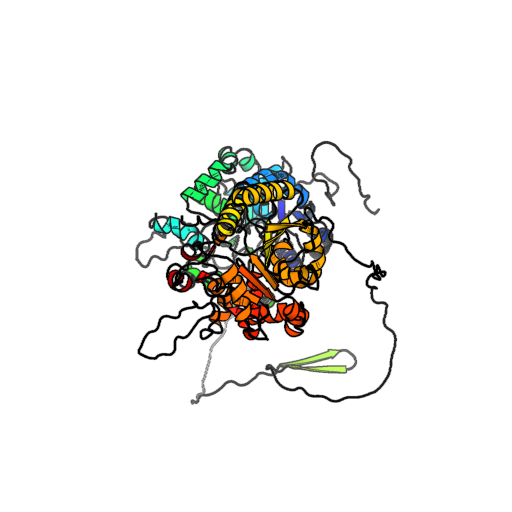7 VAL A O 1
ATOM 2794 N N . ASN A 1 338 ? 31.858 13.323 1.493 1.00 41.69 338 ASN A N 1
ATOM 2795 C CA . ASN A 1 338 ? 33.135 13.783 2.055 1.00 41.69 338 ASN A CA 1
ATOM 2796 C C . ASN A 1 338 ? 34.381 13.235 1.326 1.00 41.69 338 ASN A C 1
ATOM 2798 O O . ASN A 1 338 ? 35.383 13.945 1.215 1.00 41.69 338 ASN A O 1
ATOM 2802 N N . LYS A 1 339 ? 34.329 12.001 0.808 1.00 40.94 339 LYS A N 1
ATOM 2803 C CA . LYS A 1 339 ? 35.426 11.325 0.090 1.00 40.94 339 LYS A CA 1
ATOM 2804 C C . LYS A 1 339 ? 35.601 11.873 -1.331 1.00 40.94 339 LYS A C 1
ATOM 2806 O O . LYS A 1 339 ? 36.731 11.991 -1.792 1.00 40.94 339 LYS A O 1
ATOM 2811 N N . GLU A 1 340 ? 34.523 12.301 -1.994 1.00 41.56 340 GLU A N 1
ATOM 2812 C CA . GLU A 1 340 ? 34.617 13.078 -3.241 1.00 41.56 340 GLU A CA 1
ATOM 2813 C C . GLU A 1 340 ? 34.964 14.557 -3.005 1.00 41.56 340 GLU A C 1
ATOM 2815 O O . GLU A 1 340 ? 35.592 15.184 -3.856 1.00 41.56 340 GLU A O 1
ATOM 2820 N N . TRP A 1 341 ? 34.605 15.129 -1.851 1.00 42.00 341 TRP A N 1
ATOM 2821 C CA . TRP A 1 341 ? 34.963 16.506 -1.483 1.00 42.00 341 TRP A CA 1
ATOM 2822 C C . TRP A 1 341 ? 36.456 16.692 -1.176 1.00 42.00 341 TRP A C 1
ATOM 2824 O O . TRP A 1 341 ? 36.957 17.814 -1.243 1.00 42.00 341 TRP A O 1
ATOM 2834 N N . THR A 1 342 ? 37.189 15.618 -0.866 1.00 31.98 342 THR A N 1
ATOM 2835 C CA . THR A 1 342 ? 38.637 15.674 -0.595 1.00 31.98 342 THR A CA 1
ATOM 2836 C C . THR A 1 342 ? 39.502 15.582 -1.858 1.00 31.98 342 THR A C 1
ATOM 2838 O O . THR A 1 342 ? 40.657 16.013 -1.834 1.00 31.98 342 THR A O 1
ATOM 2841 N N . ILE A 1 343 ? 38.962 15.113 -2.990 1.00 36.16 343 ILE A N 1
ATOM 2842 C CA . ILE A 1 343 ? 39.697 14.999 -4.262 1.00 36.16 343 ILE A CA 1
ATOM 2843 C C . ILE A 1 343 ? 39.390 16.209 -5.149 1.00 36.16 343 ILE A C 1
ATOM 2845 O O . ILE A 1 343 ? 38.692 16.119 -6.151 1.00 36.16 343 ILE A O 1
ATOM 2849 N N . ARG A 1 344 ? 39.908 17.371 -4.749 1.00 34.47 344 ARG A N 1
ATOM 2850 C CA . ARG A 1 344 ? 40.294 18.491 -5.633 1.00 34.47 344 ARG A CA 1
ATOM 2851 C C . ARG A 1 344 ? 40.996 19.559 -4.790 1.00 34.47 344 ARG A C 1
ATOM 2853 O O . ARG A 1 344 ? 40.578 20.709 -4.709 1.00 34.47 344 ARG A O 1
ATOM 2860 N N . LYS A 1 345 ? 42.126 19.191 -4.171 1.00 28.58 345 LYS A N 1
ATOM 2861 C CA . LYS A 1 345 ? 43.183 20.190 -3.978 1.00 28.58 345 LYS A CA 1
ATOM 2862 C C . LYS A 1 345 ? 43.715 20.511 -5.371 1.00 28.58 345 LYS A C 1
ATOM 2864 O O . LYS A 1 345 ? 44.376 19.687 -5.994 1.00 28.58 345 LYS A O 1
ATOM 2869 N N . ILE A 1 346 ? 43.331 21.683 -5.860 1.00 28.72 346 ILE A N 1
ATOM 2870 C CA . ILE A 1 346 ? 43.891 22.355 -7.032 1.00 28.72 346 ILE A CA 1
ATOM 2871 C C . ILE A 1 346 ? 45.422 22.183 -6.994 1.00 28.72 346 ILE A C 1
ATOM 2873 O O . ILE A 1 346 ? 46.015 22.487 -5.952 1.00 28.72 346 ILE A O 1
ATOM 2877 N N . PRO A 1 347 ? 46.088 21.702 -8.062 1.00 28.09 347 PRO A N 1
ATOM 2878 C CA . PRO A 1 347 ? 47.539 21.752 -8.115 1.00 28.09 347 PRO A CA 1
ATOM 2879 C C . PRO A 1 347 ? 47.940 23.225 -8.058 1.00 28.09 347 PRO A C 1
ATOM 2881 O O . PRO A 1 347 ? 47.585 24.003 -8.944 1.00 28.09 347 PRO A O 1
ATOM 2884 N N . LYS A 1 348 ? 48.644 23.628 -6.995 1.00 27.61 348 LYS A N 1
ATOM 2885 C CA . LYS A 1 348 ? 49.324 24.923 -6.973 1.00 27.61 348 LYS A CA 1
ATOM 2886 C C . LYS A 1 348 ? 50.236 24.967 -8.197 1.00 27.61 348 LYS A C 1
ATOM 2888 O O . LYS A 1 348 ? 51.119 24.120 -8.326 1.00 27.61 348 LYS A O 1
ATOM 2893 N N . LEU A 1 349 ? 50.012 25.946 -9.075 1.00 30.39 349 LEU A N 1
ATOM 2894 C CA . LEU A 1 349 ? 51.012 26.370 -10.044 1.00 30.39 349 LEU A CA 1
ATOM 2895 C C . LEU A 1 349 ? 52.321 26.599 -9.282 1.00 30.39 349 LEU A C 1
ATOM 2897 O O . LEU A 1 349 ? 52.381 27.475 -8.422 1.00 30.39 349 LEU A O 1
ATOM 2901 N N . HIS A 1 350 ? 53.356 25.824 -9.598 1.00 28.34 350 HIS A N 1
ATOM 2902 C CA . HIS A 1 350 ? 54.722 26.204 -9.278 1.00 28.34 350 HIS A CA 1
ATOM 2903 C C . HIS A 1 350 ? 55.468 26.471 -10.577 1.00 28.34 350 HIS A C 1
ATOM 2905 O O . HIS A 1 350 ? 55.655 25.606 -11.430 1.00 28.34 350 HIS A O 1
ATOM 2911 N N . PHE A 1 351 ? 55.813 27.744 -10.690 1.00 27.72 351 PHE A N 1
ATOM 2912 C CA . PHE A 1 351 ? 56.635 28.378 -11.694 1.00 27.72 351 PHE A CA 1
ATOM 2913 C C . PHE A 1 351 ? 58.033 27.733 -11.745 1.00 27.72 351 PHE A C 1
ATOM 2915 O O . PHE A 1 351 ? 58.554 27.249 -10.740 1.00 27.72 351 PHE A O 1
ATOM 2922 N N . LEU A 1 352 ? 58.608 27.740 -12.946 1.00 26.77 352 LEU A N 1
ATOM 2923 C CA . LEU A 1 352 ? 59.925 27.239 -13.345 1.00 26.77 352 LEU A CA 1
ATOM 2924 C C . LEU A 1 352 ? 61.061 27.561 -12.358 1.00 26.77 352 LEU A C 1
ATOM 2926 O O . LEU A 1 352 ? 61.227 28.721 -12.011 1.00 26.77 352 LEU A O 1
ATOM 2930 N N . TRP A 1 353 ? 61.941 26.587 -12.078 1.00 25.34 353 TRP A N 1
ATOM 2931 C CA . TRP A 1 353 ? 63.400 26.800 -12.076 1.00 25.34 353 TRP A CA 1
ATOM 2932 C C . TRP A 1 353 ? 64.174 25.484 -12.311 1.00 25.34 353 TRP A C 1
ATOM 2934 O O . TRP A 1 353 ? 63.850 24.425 -11.781 1.00 25.34 353 TRP A O 1
ATOM 2944 N N . ARG A 1 354 ? 65.192 25.566 -13.178 1.00 26.42 3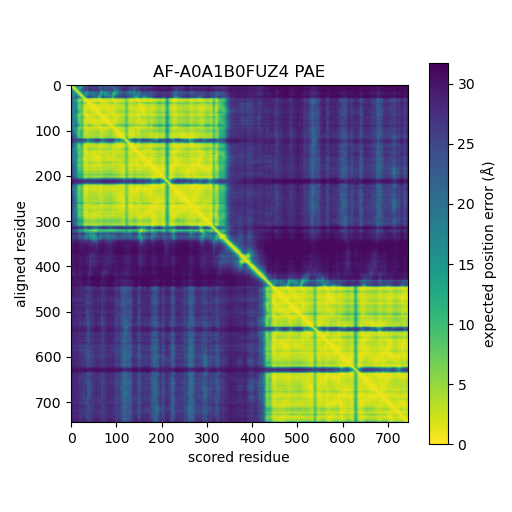54 ARG A N 1
ATOM 2945 C CA . ARG A 1 354 ? 66.102 24.500 -13.649 1.00 26.42 354 ARG A CA 1
ATOM 2946 C C . ARG A 1 354 ? 67.051 23.999 -12.542 1.00 26.42 354 ARG A C 1
ATOM 2948 O O . ARG A 1 354 ? 67.666 24.838 -11.896 1.00 26.42 354 ARG A O 1
ATOM 2955 N N . LYS A 1 355 ? 67.363 22.687 -12.510 1.00 27.09 355 LYS A N 1
ATOM 2956 C CA . LYS A 1 355 ? 68.708 22.098 -12.797 1.00 27.09 355 LYS A CA 1
ATOM 2957 C C . LYS A 1 355 ? 68.843 20.604 -12.394 1.00 27.09 355 LYS A C 1
ATOM 2959 O O . LYS A 1 355 ? 68.645 20.245 -11.248 1.00 27.09 355 LYS A O 1
ATOM 2964 N N . ARG A 1 356 ? 69.311 19.812 -13.377 1.00 26.73 356 ARG A N 1
ATOM 2965 C CA . ARG A 1 356 ? 70.304 18.698 -13.352 1.00 26.73 356 ARG A CA 1
ATOM 2966 C C . ARG A 1 356 ? 70.073 17.408 -12.506 1.00 26.73 356 ARG A C 1
ATOM 2968 O O . ARG A 1 356 ? 70.267 17.396 -11.305 1.00 26.73 356 ARG A O 1
ATOM 2975 N N . ARG A 1 357 ? 69.773 16.320 -13.251 1.00 24.56 357 ARG A N 1
ATOM 2976 C CA . ARG A 1 357 ? 70.239 14.891 -13.241 1.00 24.56 357 ARG A CA 1
ATOM 2977 C C . ARG A 1 357 ? 71.394 14.461 -12.276 1.00 24.56 357 ARG A C 1
ATOM 2979 O O . ARG A 1 357 ? 72.210 15.325 -11.978 1.00 24.56 357 ARG A O 1
ATOM 2986 N N . PRO A 1 358 ? 71.737 13.143 -12.153 1.00 47.62 358 PRO A N 1
ATOM 2987 C CA . PRO A 1 358 ? 70.955 11.895 -11.934 1.00 47.62 358 PRO A CA 1
ATOM 2988 C C . PRO A 1 358 ? 71.693 10.889 -10.969 1.00 47.62 358 PRO A C 1
ATOM 2990 O O . PRO A 1 358 ? 72.700 11.268 -10.389 1.00 47.62 358 PRO A O 1
ATOM 2993 N N . PHE A 1 359 ? 71.238 9.616 -10.878 1.00 27.05 359 PHE A N 1
ATOM 2994 C CA . PHE A 1 359 ? 72.006 8.334 -10.751 1.00 27.05 359 PHE A CA 1
ATOM 2995 C C . PHE A 1 359 ? 71.708 7.304 -9.615 1.00 27.05 359 PHE A C 1
ATOM 2997 O O . PHE A 1 359 ? 71.667 7.637 -8.441 1.00 27.05 359 PHE A O 1
ATOM 3004 N N . LEU A 1 360 ? 71.642 6.032 -10.081 1.00 25.36 360 LEU A N 1
ATOM 3005 C CA . LEU A 1 360 ? 71.939 4.682 -9.520 1.00 25.36 360 LEU A CA 1
ATOM 3006 C C . LEU A 1 360 ? 71.161 4.160 -8.283 1.00 25.36 360 LEU A C 1
ATOM 3008 O O . LEU A 1 360 ? 71.149 4.785 -7.238 1.00 25.36 360 LEU A O 1
ATOM 3012 N N . TRP A 1 361 ? 70.377 3.070 -8.376 1.00 24.94 361 TRP A N 1
ATOM 3013 C CA . TRP A 1 361 ? 70.680 1.616 -8.512 1.00 24.94 361 TRP A CA 1
ATOM 3014 C C . TRP A 1 361 ? 70.905 0.917 -7.161 1.00 24.94 361 TRP A C 1
ATOM 3016 O O . TRP A 1 361 ? 71.929 1.141 -6.533 1.00 24.94 361 TRP A O 1
ATOM 3026 N N . LEU A 1 362 ? 70.005 -0.003 -6.775 1.00 25.97 362 LEU A N 1
ATOM 3027 C CA . LEU A 1 362 ? 70.373 -1.336 -6.267 1.00 25.97 362 LEU A CA 1
ATOM 3028 C C . LEU A 1 362 ? 69.166 -2.282 -6.119 1.00 25.97 362 LEU A C 1
ATOM 3030 O O . LEU A 1 362 ? 68.069 -1.914 -5.715 1.00 25.97 362 LEU A O 1
ATOM 3034 N N . ARG A 1 363 ? 69.432 -3.529 -6.520 1.00 26.56 363 ARG A N 1
ATOM 3035 C CA . ARG A 1 363 ? 68.579 -4.725 -6.621 1.00 26.56 363 ARG A CA 1
ATOM 3036 C C . ARG A 1 363 ? 68.388 -5.451 -5.278 1.00 26.56 363 ARG A C 1
ATOM 3038 O O . ARG A 1 363 ? 69.353 -5.545 -4.529 1.00 26.56 363 ARG A O 1
ATOM 3045 N N . ARG A 1 364 ? 67.272 -6.193 -5.135 1.00 25.56 364 ARG A N 1
ATOM 3046 C CA . ARG A 1 364 ? 67.153 -7.681 -4.951 1.00 25.56 364 ARG A CA 1
ATOM 3047 C C . ARG A 1 364 ? 65.689 -8.037 -4.580 1.00 25.56 364 ARG A C 1
ATOM 3049 O O . ARG A 1 364 ? 65.113 -7.367 -3.742 1.00 25.56 364 ARG A O 1
ATOM 3056 N N . LYS A 1 365 ? 64.966 -8.868 -5.364 1.00 26.03 365 LYS A N 1
ATOM 3057 C CA . LYS A 1 365 ? 64.747 -10.347 -5.227 1.00 26.03 365 LYS A CA 1
ATOM 3058 C C . LYS A 1 365 ? 64.226 -10.739 -3.818 1.00 26.03 365 LYS A C 1
ATOM 3060 O O . LYS A 1 365 ? 64.891 -10.376 -2.869 1.00 26.03 365 LYS A O 1
ATOM 3065 N N . ARG A 1 366 ? 63.162 -11.529 -3.568 1.00 25.62 366 ARG A N 1
ATOM 3066 C CA . ARG A 1 366 ? 62.336 -12.489 -4.344 1.00 25.62 366 ARG A CA 1
ATOM 3067 C C . ARG A 1 366 ? 61.129 -12.931 -3.451 1.00 25.62 366 ARG A C 1
ATOM 3069 O O . ARG A 1 366 ? 61.329 -13.091 -2.259 1.00 25.62 366 ARG A O 1
ATOM 3076 N N . TRP A 1 367 ? 59.944 -13.121 -4.050 1.00 26.62 367 TRP A N 1
ATOM 3077 C CA . TRP A 1 367 ? 58.804 -14.034 -3.749 1.00 26.62 367 TRP A CA 1
ATOM 3078 C C . TRP A 1 367 ? 58.569 -14.660 -2.349 1.00 26.62 367 TRP A C 1
ATOM 3080 O O . TRP A 1 367 ? 59.397 -15.449 -1.911 1.00 26.62 367 TRP A O 1
ATOM 3090 N N . LEU A 1 368 ? 57.347 -14.506 -1.792 1.00 23.33 368 LEU A N 1
ATOM 3091 C CA . LEU A 1 368 ? 56.326 -15.571 -1.577 1.00 23.33 368 LEU A CA 1
ATOM 3092 C C . LEU A 1 368 ? 55.059 -15.038 -0.859 1.00 23.33 368 LEU A C 1
ATOM 3094 O O . LEU A 1 368 ? 55.086 -14.005 -0.201 1.00 23.33 368 LEU A O 1
ATOM 3098 N N . ALA A 1 369 ? 53.939 -15.731 -1.069 1.00 26.36 369 ALA A N 1
ATOM 3099 C CA . ALA A 1 369 ? 52.569 -15.371 -0.702 1.00 26.36 369 ALA A CA 1
ATOM 3100 C C . ALA A 1 369 ? 52.192 -15.664 0.767 1.00 26.36 369 ALA A C 1
ATOM 3102 O O . ALA A 1 369 ? 52.710 -16.619 1.332 1.00 26.36 369 ALA A O 1
ATOM 3103 N N . MET A 1 370 ? 51.226 -14.903 1.317 1.00 22.19 370 MET A N 1
ATOM 3104 C CA . MET A 1 370 ? 50.007 -15.343 2.047 1.00 22.19 370 MET A CA 1
ATOM 3105 C C . MET A 1 370 ? 49.512 -14.341 3.119 1.00 22.19 370 MET A C 1
ATOM 3107 O O . MET A 1 370 ? 50.278 -13.853 3.936 1.00 22.19 370 MET A O 1
ATOM 3111 N N . SER A 1 371 ? 48.179 -14.187 3.142 1.00 26.53 371 SER A N 1
ATOM 3112 C CA . SER A 1 371 ? 47.270 -13.928 4.279 1.00 26.53 371 SER A CA 1
ATOM 3113 C C . SER A 1 371 ? 47.170 -12.550 4.963 1.00 26.53 371 SER A C 1
ATOM 3115 O O . SER A 1 371 ? 48.135 -11.958 5.435 1.00 26.53 371 SER A O 1
ATOM 3117 N N . ASN A 1 372 ? 45.905 -12.124 5.086 1.00 36.19 372 ASN A N 1
ATOM 3118 C CA . ASN A 1 372 ? 45.347 -11.046 5.908 1.00 36.19 372 ASN A CA 1
ATOM 3119 C C . ASN A 1 372 ? 45.850 -11.049 7.358 1.00 36.19 372 ASN A C 1
ATOM 3121 O O . ASN A 1 372 ? 45.810 -12.102 7.989 1.00 36.19 372 ASN A O 1
ATOM 3125 N N . SER A 1 373 ? 46.151 -9.856 7.897 1.00 29.66 373 SER A N 1
ATOM 3126 C CA . SER A 1 373 ? 46.147 -9.573 9.342 1.00 29.66 373 SER A CA 1
ATOM 3127 C C . SER A 1 373 ? 45.866 -8.092 9.667 1.00 29.66 373 SER A C 1
ATOM 3129 O O . SER A 1 373 ? 46.438 -7.175 9.080 1.00 29.66 373 SER A O 1
ATOM 3131 N N . ASN A 1 374 ? 44.957 -7.935 10.630 1.00 30.98 374 ASN A N 1
ATOM 3132 C CA . ASN A 1 374 ? 44.471 -6.798 11.424 1.00 30.98 374 ASN A CA 1
ATOM 3133 C C . ASN A 1 374 ? 45.371 -5.549 11.580 1.00 30.98 374 ASN A C 1
ATOM 3135 O O . ASN A 1 374 ? 46.553 -5.647 11.901 1.00 30.98 374 ASN A O 1
ATOM 3139 N N . LYS A 1 375 ? 44.763 -4.354 11.481 1.00 31.97 375 LYS A N 1
ATOM 3140 C CA . LYS A 1 375 ? 45.354 -3.063 11.889 1.00 31.97 375 LYS A CA 1
ATOM 3141 C C . LYS A 1 375 ? 44.683 -2.558 13.172 1.00 31.97 375 LYS A C 1
ATOM 3143 O O . LYS A 1 375 ? 43.468 -2.395 13.189 1.00 31.97 375 LYS A O 1
ATOM 3148 N N . ILE A 1 376 ? 45.477 -2.263 14.201 1.00 34.88 376 ILE A N 1
ATOM 3149 C CA . ILE A 1 376 ? 45.060 -1.562 15.428 1.00 34.88 376 ILE A CA 1
ATOM 3150 C C . ILE A 1 376 ? 45.338 -0.063 15.237 1.00 34.88 376 ILE A C 1
ATOM 3152 O O . ILE A 1 376 ? 46.414 0.303 14.763 1.00 34.88 376 ILE A O 1
ATOM 3156 N N . PHE A 1 377 ? 44.384 0.801 15.597 1.00 34.69 377 PHE A N 1
ATOM 3157 C CA . PHE A 1 377 ? 44.571 2.257 15.642 1.00 34.69 377 PHE A CA 1
ATOM 3158 C C . PHE A 1 377 ? 44.718 2.718 17.096 1.00 34.69 377 PHE A C 1
ATOM 3160 O O . PHE A 1 377 ? 43.903 2.366 17.947 1.00 34.69 377 PHE A O 1
ATOM 3167 N N . LEU A 1 378 ? 45.749 3.522 17.361 1.00 31.38 378 LEU A N 1
ATOM 3168 C CA . LEU A 1 378 ? 46.010 4.176 18.643 1.00 31.38 378 LEU A CA 1
ATOM 3169 C C . LEU A 1 378 ? 45.764 5.676 18.488 1.00 31.38 378 LEU A C 1
ATOM 3171 O O . LEU A 1 378 ? 46.367 6.311 17.622 1.00 31.38 378 LEU A O 1
ATOM 3175 N N . VAL A 1 379 ? 44.899 6.241 19.330 1.00 34.66 379 VAL A N 1
ATOM 3176 C CA . VAL A 1 379 ? 44.712 7.693 19.441 1.00 34.66 379 VAL A CA 1
ATOM 3177 C C . VAL A 1 379 ? 45.043 8.111 20.869 1.00 34.66 379 VAL A C 1
ATOM 3179 O O . VAL A 1 379 ? 44.434 7.634 21.825 1.00 34.66 379 VAL A O 1
ATOM 3182 N N . LEU A 1 380 ? 46.031 8.996 20.989 1.00 28.64 380 LEU A N 1
ATOM 3183 C CA . LEU A 1 380 ? 46.445 9.648 22.227 1.00 28.64 380 LEU A CA 1
ATOM 3184 C C . LEU A 1 380 ? 45.876 11.063 22.223 1.00 28.64 380 LEU A C 1
ATOM 3186 O O . LEU A 1 380 ? 46.222 11.861 21.351 1.00 28.64 380 LEU A O 1
ATOM 3190 N N . ILE A 1 381 ? 45.007 11.371 23.182 1.00 37.84 381 ILE A N 1
ATOM 3191 C CA . ILE A 1 381 ? 44.518 12.734 23.398 1.00 37.84 381 ILE A CA 1
ATOM 3192 C C . ILE A 1 381 ? 45.132 13.228 24.703 1.00 37.84 381 ILE A C 1
ATOM 3194 O O . ILE A 1 381 ? 44.860 12.688 25.776 1.00 37.84 381 ILE A O 1
ATOM 3198 N N . ALA A 1 382 ? 45.984 14.244 24.595 1.00 30.92 382 ALA A N 1
ATOM 3199 C CA . ALA A 1 382 ? 46.503 14.974 25.739 1.00 30.92 382 ALA A CA 1
ATOM 3200 C C . ALA A 1 382 ? 45.576 16.159 26.025 1.00 30.92 382 ALA A C 1
ATOM 3202 O O . ALA A 1 382 ? 45.362 17.004 25.155 1.00 30.92 382 ALA A O 1
ATOM 3203 N N . ILE A 1 383 ? 45.046 16.226 27.242 1.00 43.03 383 ILE A N 1
ATOM 3204 C CA . ILE A 1 383 ? 44.396 17.422 27.781 1.00 43.03 383 ILE A CA 1
ATOM 3205 C C . ILE A 1 383 ? 45.203 17.829 29.016 1.00 43.03 383 ILE A C 1
ATOM 3207 O O . ILE A 1 383 ? 45.778 16.978 29.697 1.00 43.03 383 ILE A O 1
ATOM 3211 N N . SER A 1 384 ? 45.312 19.133 29.270 1.00 35.56 384 SER A N 1
ATOM 3212 C CA . SER A 1 384 ? 46.032 19.709 30.409 1.00 35.56 384 SER A CA 1
ATOM 3213 C C . SER A 1 384 ? 45.574 19.067 31.725 1.00 35.56 384 SER A C 1
ATOM 3215 O O . SER A 1 384 ? 44.510 19.408 32.237 1.00 35.56 384 SER A O 1
ATOM 3217 N N . GLY A 1 385 ? 46.362 18.112 32.230 1.00 43.41 385 GLY A N 1
ATOM 3218 C CA . GLY A 1 385 ? 46.070 17.336 33.440 1.00 43.41 385 GLY A CA 1
ATOM 3219 C C . GLY A 1 385 ? 46.145 15.806 33.306 1.00 43.41 385 GLY A C 1
ATOM 3220 O O . GLY A 1 385 ? 46.046 15.134 34.325 1.00 43.41 385 GLY A O 1
ATOM 3221 N N . GLY A 1 386 ? 46.347 15.233 32.110 1.00 37.22 386 GLY A N 1
ATOM 3222 C CA . GLY A 1 386 ? 46.568 13.786 31.931 1.00 37.22 386 GLY A CA 1
ATOM 3223 C C . GLY A 1 386 ? 46.211 13.267 30.531 1.00 37.22 386 GLY A C 1
ATOM 3224 O O . GLY A 1 386 ? 45.435 13.892 29.809 1.00 37.22 386 GLY A O 1
ATOM 3225 N N . ALA A 1 387 ? 46.792 12.131 30.127 1.00 34.69 387 ALA A N 1
ATOM 3226 C CA . ALA A 1 387 ? 46.577 11.526 28.808 1.00 34.69 387 ALA A CA 1
ATOM 3227 C C . ALA A 1 387 ? 45.578 10.358 28.869 1.00 34.69 387 ALA A C 1
ATOM 3229 O O . ALA A 1 387 ? 45.712 9.470 29.710 1.00 34.69 387 ALA A O 1
ATOM 3230 N N . LEU A 1 388 ? 44.613 10.335 27.942 1.00 31.67 388 LEU A N 1
ATOM 3231 C CA . LEU A 1 388 ? 43.674 9.224 27.756 1.00 31.67 388 LEU A CA 1
ATOM 3232 C C . LEU A 1 388 ? 44.090 8.403 26.525 1.00 31.67 388 LEU A C 1
ATOM 3234 O O . LEU A 1 388 ? 44.267 8.956 25.435 1.00 31.67 388 LEU A O 1
ATOM 3238 N N . LEU A 1 389 ? 44.243 7.087 26.702 1.00 30.16 389 LEU A N 1
ATOM 3239 C CA . LEU A 1 389 ? 44.603 6.133 25.649 1.00 30.16 389 LEU A CA 1
ATOM 3240 C C . LEU A 1 389 ? 43.370 5.293 25.285 1.00 30.16 389 LEU A C 1
ATOM 3242 O O . LEU A 1 389 ? 42.835 4.596 26.144 1.00 30.16 389 LEU A O 1
ATOM 3246 N N . ILE A 1 390 ? 42.917 5.340 24.029 1.00 33.97 390 ILE A N 1
ATOM 3247 C CA . ILE A 1 390 ? 41.794 4.516 23.546 1.00 33.97 390 ILE A CA 1
ATOM 3248 C C . ILE A 1 390 ? 42.306 3.557 22.465 1.00 33.97 390 ILE A C 1
ATOM 3250 O O . ILE A 1 390 ? 42.889 3.985 21.467 1.00 33.97 390 ILE A O 1
ATOM 3254 N N . LEU A 1 391 ? 42.075 2.258 22.676 1.00 28.70 391 LEU A N 1
ATOM 3255 C CA . LEU A 1 391 ? 42.384 1.173 21.741 1.00 28.70 391 LEU A CA 1
ATOM 3256 C C . LEU A 1 391 ? 41.109 0.731 21.016 1.00 28.70 391 LEU A C 1
ATOM 3258 O O . LEU A 1 391 ? 40.092 0.476 21.656 1.00 28.70 391 LEU A O 1
ATOM 3262 N N . TYR A 1 392 ? 41.179 0.595 19.691 1.00 31.42 392 TYR A N 1
ATOM 3263 C CA . TYR A 1 392 ? 40.099 0.035 18.873 1.00 31.42 392 TYR A CA 1
ATOM 3264 C C . TYR A 1 392 ? 40.576 -1.238 18.162 1.00 31.42 392 TYR A C 1
ATOM 3266 O O . TYR A 1 392 ? 41.633 -1.239 17.526 1.00 31.42 392 TYR A O 1
ATOM 3274 N N . SER A 1 393 ? 39.780 -2.307 18.247 1.00 30.77 393 SER A N 1
ATOM 3275 C CA . SER A 1 393 ? 39.974 -3.583 17.546 1.00 30.77 393 SER A CA 1
ATOM 3276 C C . SER A 1 393 ? 38.655 -4.008 16.899 1.00 30.77 393 SER A C 1
ATOM 3278 O O . SER A 1 393 ? 37.605 -3.925 17.531 1.00 30.77 393 SER A O 1
ATOM 3280 N N . SER A 1 394 ? 38.702 -4.445 15.640 1.00 32.19 394 SER A N 1
ATOM 3281 C CA . SER A 1 394 ? 37.545 -4.919 14.877 1.00 32.19 394 SER A CA 1
ATOM 3282 C C . SER A 1 394 ? 37.462 -6.451 14.890 1.00 32.19 394 SER A C 1
ATOM 3284 O O . SER A 1 394 ? 38.220 -7.092 14.161 1.00 32.19 394 SER A O 1
ATOM 3286 N N . ASN A 1 395 ? 36.579 -7.027 15.716 1.00 29.12 395 ASN A N 1
ATOM 3287 C CA . ASN A 1 395 ? 35.591 -8.058 15.339 1.00 29.12 395 ASN A CA 1
ATOM 3288 C C . ASN A 1 395 ? 34.874 -8.676 16.558 1.00 29.12 395 ASN A C 1
ATOM 3290 O O . ASN A 1 395 ? 35.409 -8.729 17.662 1.00 29.12 395 ASN A O 1
ATOM 3294 N N . ASP A 1 396 ? 33.645 -9.115 16.283 1.00 32.16 396 ASP A N 1
ATOM 3295 C CA . ASP A 1 396 ? 32.537 -9.483 17.168 1.00 32.16 396 ASP A CA 1
ATOM 3296 C C . ASP A 1 396 ? 32.635 -10.817 17.952 1.00 32.16 396 ASP A C 1
ATOM 3298 O O . ASP A 1 396 ? 33.321 -11.752 17.549 1.00 32.16 396 ASP A O 1
ATOM 3302 N N . LEU A 1 397 ? 31.741 -10.914 18.955 1.00 24.88 397 LEU A N 1
ATOM 3303 C CA . LEU A 1 397 ? 31.000 -12.098 19.444 1.00 24.88 397 LEU A CA 1
ATOM 3304 C C . LEU A 1 397 ? 31.629 -13.075 20.473 1.00 24.88 397 LEU A C 1
ATOM 3306 O O . LEU A 1 397 ? 32.695 -13.645 20.289 1.00 24.88 397 LEU A O 1
ATOM 3310 N N . PHE A 1 398 ? 30.786 -13.352 21.487 1.00 25.77 398 PHE A N 1
ATOM 3311 C CA . PHE A 1 398 ? 30.818 -14.334 22.592 1.00 25.77 398 PHE A CA 1
ATOM 3312 C C . PHE A 1 398 ? 31.547 -13.969 23.897 1.00 25.77 398 PHE A C 1
ATOM 3314 O O . PHE A 1 398 ? 32.735 -14.215 24.047 1.00 25.77 398 PHE A O 1
ATOM 3321 N N . ALA A 1 399 ? 30.770 -13.522 24.900 1.00 24.48 399 ALA A N 1
ATOM 3322 C CA . ALA A 1 399 ? 30.628 -14.210 26.198 1.00 24.48 399 ALA A CA 1
ATOM 3323 C C . ALA A 1 399 ? 29.651 -13.465 27.145 1.00 24.48 399 ALA A C 1
ATOM 3325 O O . ALA A 1 399 ? 29.911 -12.355 27.596 1.00 24.48 399 ALA A O 1
ATOM 3326 N N . ARG A 1 400 ? 28.534 -14.110 27.505 1.00 27.52 400 ARG A N 1
ATOM 3327 C CA . ARG A 1 400 ? 27.970 -14.066 28.875 1.00 27.52 400 ARG A CA 1
ATOM 3328 C C . ARG A 1 400 ? 28.533 -15.315 29.589 1.00 27.52 400 ARG A C 1
ATOM 3330 O O . ARG A 1 400 ? 28.703 -16.301 28.869 1.00 27.52 400 ARG A O 1
ATOM 3337 N N . PRO A 1 401 ? 28.796 -15.346 30.921 1.00 34.41 401 PRO A N 1
ATOM 3338 C CA . PRO A 1 401 ? 27.779 -15.068 31.951 1.00 34.41 401 PRO A CA 1
ATOM 3339 C C . PRO A 1 401 ? 28.244 -14.449 33.304 1.00 34.41 401 PRO A C 1
ATOM 3341 O O . PRO A 1 401 ? 29.393 -14.547 33.702 1.00 34.41 401 PRO A O 1
ATOM 3344 N N . ILE A 1 402 ? 27.262 -13.861 34.010 1.00 26.84 402 ILE A N 1
ATOM 3345 C CA . ILE A 1 402 ? 26.996 -13.846 35.473 1.00 26.84 402 ILE A CA 1
ATOM 3346 C C . ILE A 1 402 ? 28.159 -13.570 36.457 1.00 26.84 402 ILE A C 1
ATOM 3348 O O . ILE A 1 402 ? 28.994 -14.435 36.677 1.00 26.84 402 ILE A O 1
ATOM 3352 N N . LEU A 1 403 ? 28.044 -12.472 37.230 1.00 23.55 403 LEU A N 1
ATOM 3353 C CA . LEU A 1 403 ? 28.224 -12.466 38.698 1.00 23.55 403 LEU A CA 1
ATOM 3354 C C . LEU A 1 403 ? 27.617 -11.203 39.360 1.00 23.55 403 LEU A C 1
ATOM 3356 O O . LEU A 1 403 ? 27.911 -10.070 38.994 1.00 23.55 403 LEU A O 1
ATOM 3360 N N . ARG A 1 404 ? 26.738 -11.461 40.341 1.00 23.61 404 ARG A N 1
ATOM 3361 C CA . ARG A 1 404 ? 26.343 -10.624 41.499 1.00 23.61 404 ARG A CA 1
ATOM 3362 C C . ARG A 1 404 ? 27.629 -10.189 42.261 1.00 23.61 404 ARG A C 1
ATOM 3364 O O . ARG A 1 404 ? 28.592 -10.938 42.209 1.00 23.61 404 ARG A O 1
ATOM 3371 N N . THR A 1 405 ? 27.794 -9.078 42.996 1.00 24.30 405 THR A N 1
ATOM 3372 C CA . THR A 1 405 ? 26.918 -8.313 43.910 1.00 24.30 405 THR A CA 1
ATOM 3373 C C . THR A 1 405 ? 27.682 -7.082 44.477 1.00 24.30 405 THR A C 1
ATOM 3375 O O . THR A 1 405 ? 28.900 -7.142 44.576 1.00 24.30 405 THR A O 1
ATOM 3378 N N . PHE A 1 406 ? 26.932 -6.061 44.936 1.00 23.45 406 PHE A N 1
ATOM 3379 C CA . PHE A 1 406 ? 27.208 -5.015 45.960 1.00 23.45 406 PHE A CA 1
ATOM 3380 C C . PHE A 1 406 ? 28.443 -4.084 45.873 1.00 23.45 406 PHE A C 1
ATOM 3382 O O . PHE A 1 406 ? 29.563 -4.508 46.106 1.00 23.45 406 PHE A O 1
ATOM 3389 N N . PHE A 1 407 ? 28.202 -2.767 45.738 1.00 24.67 407 PHE A N 1
ATOM 3390 C CA . PHE A 1 407 ? 28.306 -1.794 46.847 1.00 24.67 407 PHE A CA 1
ATOM 3391 C C . PHE A 1 407 ? 27.563 -0.481 46.521 1.00 24.67 407 PHE A C 1
ATOM 3393 O O . PHE A 1 407 ? 27.435 -0.080 45.368 1.00 24.67 407 PHE A O 1
ATOM 3400 N N . GLN A 1 408 ? 27.016 0.124 47.575 1.00 23.69 408 GLN A N 1
ATOM 3401 C CA . GLN A 1 408 ? 26.156 1.308 47.619 1.00 23.69 408 GLN A CA 1
ATOM 3402 C C . GLN A 1 408 ? 26.893 2.616 47.290 1.00 23.69 408 GLN A C 1
ATOM 3404 O O . GLN A 1 408 ? 28.016 2.825 47.737 1.00 23.69 408 GLN A O 1
ATOM 3409 N N . SER A 1 409 ? 26.204 3.545 46.625 1.00 25.08 409 SER A N 1
ATOM 3410 C CA . SER A 1 409 ? 26.103 4.963 47.031 1.00 25.08 409 SER A CA 1
ATOM 3411 C C . SER A 1 409 ? 25.201 5.726 46.051 1.00 25.08 409 SER A C 1
ATOM 3413 O O . SER A 1 409 ? 25.434 5.734 44.846 1.00 25.08 409 SER A O 1
ATOM 3415 N N . GLN A 1 410 ? 24.135 6.344 46.568 1.00 24.36 410 GLN A N 1
ATOM 3416 C CA . GLN A 1 410 ? 23.394 7.397 45.862 1.00 24.36 410 GLN A CA 1
ATOM 3417 C C . GLN A 1 410 ? 24.212 8.698 45.909 1.00 24.36 410 GLN A C 1
ATOM 3419 O O . GLN A 1 410 ? 24.908 8.934 46.899 1.00 24.36 410 GLN A O 1
ATOM 3424 N N . PRO A 1 411 ? 24.108 9.558 44.879 1.00 28.48 411 PRO A N 1
ATOM 3425 C CA . PRO A 1 411 ? 23.241 10.724 45.054 1.00 28.48 411 PRO A CA 1
ATOM 3426 C C . PRO A 1 411 ? 22.382 11.094 43.824 1.00 28.48 411 PRO A C 1
ATOM 3428 O O . PRO A 1 411 ? 22.778 10.983 42.668 1.00 28.48 411 PRO A O 1
ATOM 3431 N N . THR A 1 412 ? 21.178 11.544 44.169 1.00 28.12 412 THR A N 1
ATOM 3432 C CA . THR A 1 412 ? 20.136 12.328 43.478 1.00 28.12 412 THR A CA 1
ATOM 3433 C C . THR A 1 412 ? 20.435 12.956 42.103 1.00 28.12 412 THR A C 1
ATOM 3435 O O . THR A 1 412 ? 21.280 13.843 41.987 1.00 28.12 412 THR A O 1
ATO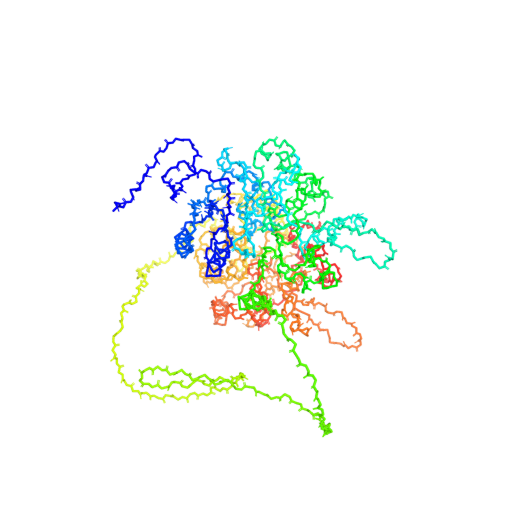M 3438 N N . GLY A 1 413 ? 19.621 12.595 41.100 1.00 28.23 413 GLY A N 1
ATOM 3439 C CA . GLY A 1 413 ? 19.475 13.293 39.812 1.00 28.23 413 GLY A CA 1
ATOM 3440 C C . GLY A 1 413 ? 18.124 14.035 39.668 1.00 28.23 413 GLY A C 1
ATOM 3441 O O . GLY A 1 413 ? 17.204 13.763 40.440 1.00 28.23 413 GLY A O 1
ATOM 3442 N N . PRO A 1 414 ? 18.008 14.978 38.709 1.00 29.62 414 PRO A N 1
ATOM 3443 C CA . PRO A 1 414 ? 16.849 15.863 38.503 1.00 29.62 414 PRO A CA 1
ATOM 3444 C C . PRO A 1 414 ? 15.616 15.132 37.918 1.00 29.62 414 PRO A C 1
ATOM 3446 O O . PRO A 1 414 ? 15.756 14.020 37.403 1.00 29.62 414 PRO A O 1
ATOM 3449 N N . PRO A 1 415 ? 14.404 15.722 38.006 1.00 29.33 415 PRO A N 1
ATOM 3450 C CA . PRO A 1 415 ? 13.143 14.987 37.906 1.00 29.33 415 PRO A CA 1
ATOM 3451 C C . PRO A 1 415 ? 12.839 14.486 36.488 1.00 29.33 415 PRO A C 1
ATOM 3453 O O . PRO A 1 415 ? 12.961 15.219 35.507 1.00 29.33 415 PRO A O 1
ATOM 3456 N N . GLN A 1 416 ? 12.395 13.229 36.401 1.00 27.45 416 GLN A N 1
ATOM 3457 C CA . GLN A 1 416 ? 11.786 12.656 35.202 1.00 27.45 416 GLN A CA 1
ATOM 3458 C C . GLN A 1 416 ? 10.393 13.266 34.960 1.00 27.45 416 GLN A C 1
ATOM 3460 O O . GLN A 1 416 ? 9.663 13.496 35.928 1.00 27.45 416 GLN A O 1
ATOM 3465 N N . PRO A 1 417 ? 9.982 13.483 33.697 1.00 28.11 417 PRO A N 1
ATOM 3466 C CA . PRO A 1 417 ? 8.604 13.823 33.379 1.00 28.11 417 PRO A CA 1
ATOM 3467 C C . PRO A 1 417 ? 7.697 12.646 33.751 1.00 28.11 417 PRO A C 1
ATOM 3469 O O . PRO A 1 417 ? 7.842 11.536 33.238 1.00 28.11 417 PRO A O 1
ATOM 3472 N N . GLN A 1 418 ? 6.784 12.908 34.682 1.00 25.25 418 GLN A N 1
ATOM 3473 C CA . GLN A 1 418 ? 5.729 11.995 35.091 1.00 25.25 418 GLN A CA 1
ATOM 3474 C C . GLN A 1 418 ? 4.860 11.658 33.875 1.00 25.25 418 GLN A C 1
ATOM 3476 O O . GLN A 1 418 ? 4.313 12.546 33.219 1.00 25.25 418 GLN A O 1
ATOM 3481 N N . ALA A 1 419 ? 4.746 10.364 33.576 1.00 26.45 419 ALA A N 1
ATOM 3482 C CA . ALA A 1 419 ? 3.647 9.860 32.769 1.00 26.45 419 ALA A CA 1
ATOM 3483 C C . ALA A 1 419 ? 2.334 10.268 33.459 1.00 26.45 419 ALA A C 1
ATOM 3485 O O . ALA A 1 419 ? 2.266 10.164 34.688 1.00 26.45 419 ALA A O 1
ATOM 3486 N N . PRO A 1 420 ? 1.319 10.749 32.722 1.00 27.52 420 PRO A N 1
ATOM 3487 C CA . PRO A 1 420 ? 0.047 11.086 33.331 1.00 27.52 420 PRO A CA 1
ATOM 3488 C C . PRO A 1 420 ? -0.500 9.852 34.043 1.00 27.52 420 PRO A C 1
ATOM 3490 O O . PRO A 1 420 ? -0.617 8.766 33.471 1.00 27.52 420 PRO A O 1
ATOM 3493 N N . GLU A 1 421 ? -0.765 10.059 35.324 1.00 24.02 421 GLU A N 1
ATOM 3494 C CA . GLU A 1 421 ? -1.436 9.159 36.240 1.00 24.02 421 GLU A CA 1
ATOM 3495 C C . GLU A 1 421 ? -2.740 8.709 35.570 1.00 24.02 421 GLU A C 1
ATOM 3497 O O . GLU A 1 421 ? -3.679 9.490 35.401 1.00 24.02 421 GLU A O 1
ATOM 3502 N N . VAL A 1 422 ? -2.773 7.459 35.100 1.00 29.20 422 VAL A N 1
ATOM 3503 C CA . VAL A 1 422 ? -4.007 6.828 34.636 1.00 29.20 422 VAL A CA 1
ATOM 3504 C C . VAL A 1 422 ? -4.840 6.613 35.888 1.00 29.20 422 VAL A C 1
ATOM 3506 O O . VAL A 1 422 ? -4.718 5.598 36.574 1.00 29.20 422 VAL A O 1
ATOM 3509 N N . ALA A 1 423 ? -5.628 7.632 36.223 1.00 25.27 423 ALA A N 1
ATOM 3510 C CA . ALA A 1 423 ? -6.658 7.542 37.230 1.00 25.27 423 ALA A CA 1
ATOM 3511 C C . ALA A 1 423 ? -7.505 6.309 36.914 1.00 25.27 423 ALA A C 1
ATOM 3513 O O . ALA A 1 423 ? -8.013 6.139 35.803 1.00 25.27 423 ALA A O 1
ATOM 3514 N N . ALA A 1 424 ? -7.586 5.430 37.904 1.00 28.58 424 ALA A N 1
ATOM 3515 C CA . ALA A 1 424 ? -8.386 4.231 37.883 1.00 28.58 424 ALA A CA 1
ATOM 3516 C C . ALA A 1 424 ? -9.847 4.574 37.552 1.00 28.58 424 ALA A C 1
ATOM 3518 O O . ALA A 1 424 ? -10.620 4.959 38.423 1.00 28.58 424 ALA A O 1
ATOM 3519 N N . LEU A 1 425 ? -10.228 4.376 36.294 1.00 25.25 425 LEU A N 1
ATOM 3520 C CA . LEU A 1 425 ? -11.582 3.994 35.925 1.00 25.25 425 LEU A CA 1
ATOM 3521 C C . LEU A 1 425 ? -11.581 2.472 35.820 1.00 25.25 425 LEU A C 1
ATOM 3523 O O . LEU A 1 425 ? -11.490 1.885 34.745 1.00 25.25 425 LEU A O 1
ATOM 3527 N N . VAL A 1 426 ? -11.634 1.828 36.987 1.00 28.78 426 VAL A N 1
ATOM 3528 C CA . VAL A 1 426 ? -12.240 0.503 37.084 1.00 28.78 426 VAL A CA 1
ATOM 3529 C C . VAL A 1 426 ? -13.730 0.743 36.870 1.00 28.78 426 VAL A C 1
ATOM 3531 O O . VAL A 1 426 ? -14.464 0.958 37.829 1.00 28.78 426 VAL A O 1
ATOM 3534 N N . ASP A 1 427 ? -14.149 0.794 35.606 1.00 25.64 427 ASP A N 1
ATOM 3535 C CA . ASP A 1 427 ? -15.558 0.681 35.262 1.00 25.64 427 ASP A CA 1
ATOM 3536 C C . ASP A 1 427 ? -15.845 -0.790 34.970 1.00 25.64 427 ASP A C 1
ATOM 3538 O O . ASP A 1 427 ? -15.335 -1.415 34.035 1.00 25.64 427 ASP A O 1
ATOM 3542 N N . THR A 1 428 ? -16.579 -1.377 35.896 1.00 30.08 428 THR A N 1
ATOM 3543 C CA . THR A 1 428 ? -17.125 -2.721 35.834 1.00 30.08 428 THR A CA 1
ATOM 3544 C C . THR A 1 428 ? -18.063 -2.853 34.629 1.00 30.08 428 THR A C 1
ATOM 3546 O O . THR A 1 428 ? -19.007 -2.089 34.514 1.00 30.08 428 THR A O 1
ATOM 3549 N N . ALA A 1 429 ? -17.839 -3.872 33.788 1.00 43.47 429 ALA A N 1
ATOM 3550 C CA . ALA A 1 429 ? -18.732 -4.333 32.711 1.00 43.47 429 ALA A CA 1
ATOM 3551 C C . ALA A 1 429 ? -19.001 -3.341 31.550 1.00 43.47 429 ALA A C 1
ATOM 3553 O O . ALA A 1 429 ? -20.021 -2.667 31.487 1.00 43.47 429 ALA A O 1
ATOM 3554 N N . GLY A 1 430 ? -18.118 -3.333 30.543 1.00 34.38 430 GLY A N 1
ATOM 3555 C CA . GLY A 1 430 ? -18.380 -2.679 29.254 1.00 34.38 430 GLY A CA 1
ATOM 3556 C C . GLY A 1 430 ? -19.302 -3.516 28.357 1.00 34.38 430 GLY A C 1
ATOM 3557 O O . GLY A 1 430 ? -18.814 -4.257 27.488 1.00 34.38 430 GLY A O 1
ATOM 3558 N N . ASP A 1 431 ? -20.610 -3.411 28.597 1.00 45.19 431 ASP A N 1
ATOM 3559 C CA . ASP A 1 431 ? -21.678 -3.989 27.776 1.00 45.19 431 ASP A CA 1
ATOM 3560 C C . ASP A 1 431 ? -21.529 -3.595 26.295 1.00 45.19 431 ASP A C 1
ATOM 3562 O O . ASP A 1 431 ? -21.264 -2.444 25.947 1.00 45.19 431 ASP A O 1
ATOM 3566 N N . ILE A 1 432 ? -21.698 -4.574 25.402 1.00 52.62 432 ILE A N 1
ATOM 3567 C CA . ILE A 1 432 ? -21.771 -4.360 23.949 1.00 52.62 432 ILE A CA 1
ATOM 3568 C C . ILE A 1 432 ? -23.060 -3.578 23.665 1.00 52.62 432 ILE A C 1
ATOM 3570 O O . ILE A 1 432 ? -24.151 -4.062 23.968 1.00 52.62 432 ILE A O 1
ATOM 3574 N N . LYS A 1 433 ? -22.954 -2.373 23.089 1.00 47.94 433 LYS A N 1
ATOM 3575 C CA . LYS A 1 433 ? -24.028 -1.363 23.137 1.00 47.94 433 LYS A CA 1
ATOM 3576 C C . LYS A 1 433 ? -25.296 -1.698 22.348 1.00 47.94 433 LYS A C 1
ATOM 3578 O O . LYS A 1 433 ? -26.316 -1.043 22.559 1.00 47.94 433 LYS A O 1
ATOM 3583 N N . ARG A 1 434 ? -25.284 -2.675 21.433 1.00 48.66 434 ARG A N 1
ATOM 3584 C CA . ARG A 1 434 ? -26.471 -3.038 20.636 1.00 48.66 434 ARG A CA 1
ATOM 3585 C C . ARG A 1 434 ? -26.535 -4.538 20.370 1.00 48.66 434 ARG A C 1
ATOM 3587 O O . ARG A 1 434 ? -25.688 -5.086 19.683 1.00 48.66 434 ARG A O 1
ATOM 3594 N N . VAL A 1 435 ? -27.589 -5.189 20.862 1.00 49.47 435 VAL A N 1
ATOM 3595 C CA . VAL A 1 435 ? -28.008 -6.539 20.455 1.00 49.47 435 VAL A CA 1
ATOM 3596 C C . VAL A 1 435 ? -29.414 -6.412 19.875 1.00 49.47 435 VAL A C 1
ATOM 3598 O O . VAL A 1 435 ? -30.397 -6.339 20.608 1.00 49.47 435 VAL A O 1
ATOM 3601 N N . LYS A 1 436 ? -29.534 -6.349 18.545 1.00 51.00 436 LYS A N 1
ATOM 3602 C CA . LYS A 1 436 ? -30.832 -6.463 17.864 1.00 51.00 436 LYS A CA 1
ATOM 3603 C C . LYS A 1 436 ? -31.038 -7.912 17.435 1.00 51.00 436 LYS A C 1
ATOM 3605 O O . LYS A 1 436 ? -30.321 -8.399 16.569 1.00 51.00 436 LYS A O 1
ATOM 3610 N N . TYR A 1 437 ? -32.059 -8.525 18.037 1.00 47.66 437 TYR A N 1
ATOM 3611 C CA . TYR A 1 437 ? -32.521 -9.914 17.920 1.00 47.66 437 TYR A CA 1
ATOM 3612 C C . TYR A 1 437 ? -31.928 -10.884 18.958 1.00 47.66 437 TYR A C 1
ATOM 3614 O O . TYR A 1 437 ? -30.918 -11.544 18.740 1.00 47.66 437 TYR A O 1
ATOM 3622 N N . ILE A 1 438 ? -32.625 -10.998 20.092 1.00 50.44 438 ILE A N 1
ATOM 3623 C CA . ILE A 1 438 ? -32.494 -12.123 21.020 1.00 50.44 438 ILE A CA 1
ATOM 3624 C C . ILE A 1 438 ? -33.632 -13.086 20.659 1.00 50.44 438 ILE A C 1
ATOM 3626 O O . ILE A 1 438 ? -34.798 -12.672 20.712 1.00 50.44 438 ILE A O 1
ATOM 3630 N N . PRO A 1 439 ? -33.356 -14.330 20.233 1.00 45.62 439 PRO A N 1
ATOM 3631 C CA . PRO A 1 439 ? -34.421 -15.305 20.047 1.00 45.62 439 PRO A CA 1
ATOM 3632 C C . PRO A 1 439 ? -35.230 -15.468 21.337 1.00 45.62 439 PRO A C 1
ATOM 3634 O O . PRO A 1 439 ? -34.709 -15.319 22.438 1.00 45.62 439 PRO A O 1
ATOM 3637 N N . LYS A 1 440 ? -36.523 -15.788 21.228 1.00 39.16 440 LYS A N 1
ATOM 3638 C CA . LYS A 1 440 ? -37.301 -16.232 22.394 1.00 39.16 440 LYS A CA 1
ATOM 3639 C C . LYS A 1 440 ? -36.738 -17.587 22.860 1.00 39.16 440 LYS A C 1
ATOM 3641 O O . LYS A 1 440 ? -37.174 -18.622 22.367 1.00 39.16 440 LYS A O 1
ATOM 3646 N N . GLY A 1 441 ? -35.747 -17.561 23.750 1.00 51.72 441 GLY A N 1
ATOM 3647 C CA . GLY A 1 441 ? -35.045 -18.725 24.305 1.00 51.72 441 GLY A CA 1
ATOM 3648 C C . GLY A 1 441 ? -33.556 -18.446 24.544 1.00 51.72 441 GLY A C 1
ATOM 3649 O O . GLY A 1 441 ? -33.010 -17.496 23.986 1.00 51.72 441 GLY A O 1
ATOM 3650 N N . GLU A 1 442 ? -32.895 -19.262 25.374 1.00 52.34 442 GLU A N 1
ATOM 3651 C CA . GLU A 1 442 ? -31.430 -19.236 25.489 1.00 52.34 442 GLU A CA 1
ATOM 3652 C C . GLU A 1 442 ? -30.798 -19.436 24.105 1.00 52.34 442 GLU A C 1
ATOM 3654 O O . GLU A 1 442 ? -31.345 -20.121 23.243 1.00 52.34 442 GLU A O 1
ATOM 3659 N N . ASN A 1 443 ? -29.661 -18.802 23.852 1.00 53.59 443 ASN A N 1
ATOM 3660 C CA . ASN A 1 443 ? -28.977 -18.910 22.574 1.00 53.59 443 ASN A CA 1
ATOM 3661 C C . ASN A 1 443 ? -28.230 -20.261 22.516 1.00 53.59 443 ASN A C 1
ATOM 3663 O O . ASN A 1 443 ? -27.150 -20.396 23.081 1.00 53.59 443 ASN A O 1
ATOM 3667 N N . VAL A 1 444 ? -28.853 -21.289 21.923 1.00 60.75 444 VAL A N 1
ATOM 3668 C CA . VAL A 1 444 ? -28.487 -22.715 22.126 1.00 60.75 444 VAL A CA 1
ATOM 3669 C C . VAL A 1 444 ? -27.486 -23.288 21.102 1.00 60.75 444 VAL A C 1
ATOM 3671 O O . VAL A 1 444 ? -27.240 -24.491 21.122 1.00 60.75 444 VAL A O 1
ATOM 3674 N N . THR A 1 445 ? -26.928 -22.515 20.159 1.00 78.62 445 THR A N 1
ATOM 3675 C CA . THR A 1 445 ? -26.043 -23.095 19.119 1.00 78.62 445 THR A CA 1
ATOM 3676 C C . THR A 1 445 ? -24.560 -22.839 19.382 1.00 78.62 445 THR A C 1
ATOM 3678 O O . THR A 1 445 ? -24.141 -21.731 19.699 1.00 78.62 445 THR A O 1
ATOM 3681 N N . GLU A 1 446 ? -23.746 -23.882 19.216 1.00 87.19 446 GLU A N 1
ATOM 3682 C CA . GLU A 1 446 ? -22.279 -23.817 19.265 1.00 87.19 446 GLU A CA 1
ATOM 3683 C C . GLU A 1 446 ? -21.652 -23.374 17.926 1.00 87.19 446 GLU A C 1
ATOM 3685 O O . GLU A 1 446 ? -20.434 -23.215 17.825 1.00 87.19 446 GLU A O 1
ATOM 3690 N N . HIS A 1 447 ? -22.476 -23.168 16.889 1.00 95.31 447 HIS A N 1
ATOM 3691 C CA . HIS A 1 447 ? -22.037 -22.859 15.529 1.00 95.31 447 HIS A CA 1
ATOM 3692 C C . HIS A 1 447 ? -22.085 -21.352 15.244 1.00 95.31 447 HIS A C 1
ATOM 3694 O O . HIS A 1 447 ? -23.050 -20.828 14.679 1.00 95.31 447 HIS A O 1
ATOM 3700 N N . ASN A 1 448 ? -21.009 -20.667 15.627 1.00 96.69 448 ASN A N 1
ATOM 3701 C CA . ASN A 1 448 ? -20.872 -19.214 15.533 1.00 96.69 448 ASN A CA 1
ATOM 3702 C C . ASN A 1 448 ? -20.057 -18.812 14.294 1.00 96.69 448 ASN A C 1
ATOM 3704 O O . ASN A 1 448 ? -18.923 -19.268 14.118 1.00 96.69 448 ASN A O 1
ATOM 3708 N N . ILE A 1 449 ? -20.617 -17.948 13.443 1.00 98.12 449 ILE A N 1
ATOM 3709 C CA . ILE A 1 449 ? -19.931 -17.383 12.271 1.00 98.12 449 ILE A CA 1
ATOM 3710 C C . ILE A 1 449 ? -19.865 -15.867 12.414 1.00 98.12 449 ILE A C 1
ATOM 3712 O O . ILE A 1 449 ? -20.902 -15.222 12.535 1.00 98.12 449 ILE A O 1
ATOM 3716 N N . PHE A 1 450 ? -18.664 -15.302 12.351 1.00 97.81 450 PHE A N 1
ATOM 3717 C CA . PHE A 1 450 ? -18.442 -13.860 12.312 1.00 97.81 450 PHE A CA 1
ATOM 3718 C C . PHE A 1 450 ? -18.244 -13.391 10.873 1.00 97.81 450 PHE A C 1
ATOM 3720 O O . PHE A 1 450 ? -17.565 -14.054 10.089 1.00 97.81 450 PHE A O 1
ATOM 3727 N N . VAL A 1 451 ? -18.817 -12.236 10.539 1.00 97.38 451 VAL A N 1
ATOM 3728 C CA . VAL A 1 451 ? -18.647 -11.570 9.243 1.00 97.38 451 VAL A CA 1
ATOM 3729 C C . VAL A 1 451 ? -18.462 -10.078 9.486 1.00 97.38 451 VAL A C 1
ATOM 3731 O O . VAL A 1 451 ? -19.238 -9.467 10.223 1.00 97.38 451 VAL A O 1
ATOM 3734 N N . ILE A 1 452 ? -17.453 -9.483 8.853 1.00 94.19 452 ILE A N 1
ATOM 3735 C CA . ILE A 1 452 ? -17.252 -8.031 8.853 1.00 94.19 452 ILE A CA 1
ATOM 3736 C C . ILE A 1 452 ? -18.009 -7.439 7.660 1.00 94.19 452 ILE A C 1
ATOM 3738 O O . ILE A 1 452 ? -17.821 -7.863 6.520 1.00 94.19 452 ILE A O 1
ATOM 3742 N N . TYR A 1 453 ? -18.871 -6.461 7.926 1.00 94.44 453 TYR A N 1
ATOM 3743 C CA . TYR A 1 453 ? -19.695 -5.782 6.933 1.00 94.44 453 TYR A CA 1
ATOM 3744 C C . TYR A 1 453 ? -19.781 -4.283 7.231 1.00 94.44 453 TYR A C 1
ATOM 3746 O O . TYR A 1 453 ? -20.675 -3.821 7.931 1.00 94.44 453 TYR A O 1
ATOM 3754 N N . THR A 1 454 ? -18.837 -3.512 6.701 1.00 90.00 454 THR A N 1
ATOM 3755 C CA . THR A 1 454 ? -18.731 -2.066 6.937 1.00 90.00 454 THR A CA 1
ATOM 3756 C C . THR A 1 454 ? -18.570 -1.309 5.623 1.00 90.00 454 THR A C 1
ATOM 3758 O O . THR A 1 454 ? -18.170 -1.874 4.604 1.00 90.00 454 THR A O 1
ATOM 3761 N N . LYS A 1 455 ? -18.867 -0.009 5.650 1.00 85.38 455 LYS A N 1
ATOM 3762 C CA . LYS A 1 455 ? -18.727 0.956 4.556 1.00 85.38 455 LYS A CA 1
ATOM 3763 C C . LYS A 1 455 ? -19.439 0.461 3.298 1.00 85.38 455 LYS A C 1
ATOM 3765 O O . LYS A 1 455 ? -18.846 0.410 2.219 1.00 85.38 455 LYS A O 1
ATOM 3770 N N . GLU A 1 456 ? -20.706 0.065 3.464 1.00 86.62 456 GLU A N 1
ATOM 3771 C CA . GLU A 1 456 ? -21.516 -0.534 2.403 1.00 86.62 456 GLU A CA 1
ATOM 3772 C C . GLU A 1 456 ? -21.440 0.252 1.085 1.00 86.62 456 GLU A C 1
ATOM 3774 O O . GLU A 1 456 ? -21.608 1.469 1.025 1.00 86.62 456 GLU A O 1
ATOM 3779 N N . ASN A 1 457 ? -21.268 -0.502 0.000 1.00 86.50 457 ASN A N 1
ATOM 3780 C CA . ASN A 1 457 ? -21.570 -0.077 -1.357 1.00 86.50 457 ASN A CA 1
ATOM 3781 C C . ASN A 1 457 ? -22.353 -1.190 -2.077 1.00 86.50 457 ASN A C 1
ATOM 3783 O O . ASN A 1 457 ? -22.497 -2.303 -1.565 1.00 86.50 457 ASN A O 1
ATOM 3787 N N . TYR A 1 458 ? -22.829 -0.908 -3.292 1.00 85.31 458 TYR A N 1
ATOM 3788 C CA . TYR A 1 458 ? -23.622 -1.860 -4.079 1.00 85.31 458 TYR A CA 1
ATOM 3789 C C . TYR A 1 458 ? -22.934 -3.225 -4.278 1.00 85.31 458 TYR A C 1
ATOM 3791 O O . TYR A 1 458 ? -23.576 -4.275 -4.178 1.00 85.31 458 TYR A O 1
ATOM 3799 N N . LEU A 1 459 ? -21.621 -3.227 -4.528 1.00 85.81 459 LEU A N 1
ATOM 3800 C CA . LEU A 1 459 ? -20.859 -4.456 -4.743 1.00 85.81 459 LEU A CA 1
ATOM 3801 C C . LEU A 1 459 ? -20.754 -5.278 -3.451 1.00 85.81 459 LEU A C 1
ATOM 3803 O O . LEU A 1 459 ? -20.964 -6.489 -3.483 1.00 85.81 459 LEU A O 1
ATOM 3807 N N . LEU A 1 460 ? -20.471 -4.626 -2.320 1.00 87.94 460 LEU A N 1
ATOM 3808 C CA . LEU A 1 460 ? -20.367 -5.276 -1.013 1.00 87.94 460 LEU A CA 1
ATOM 3809 C C . LEU A 1 460 ? -21.708 -5.872 -0.569 1.00 87.94 460 LEU A C 1
ATOM 3811 O O . LEU A 1 460 ? -21.757 -7.012 -0.109 1.00 87.94 460 LEU A O 1
ATOM 3815 N N . LYS A 1 461 ? -22.807 -5.152 -0.802 1.00 92.56 461 LYS A N 1
ATOM 3816 C CA . LYS A 1 461 ? -24.160 -5.662 -0.562 1.00 92.56 461 LYS A CA 1
ATOM 3817 C C . LYS A 1 461 ? -24.459 -6.912 -1.388 1.00 92.56 461 LYS A C 1
ATOM 3819 O O . LYS A 1 461 ? -24.937 -7.909 -0.853 1.00 92.56 461 LYS A O 1
ATOM 3824 N N . THR A 1 462 ? -24.113 -6.891 -2.676 1.00 92.81 462 THR A N 1
ATOM 3825 C CA . THR A 1 462 ? -24.292 -8.045 -3.575 1.00 92.81 462 THR A CA 1
ATOM 3826 C C . THR A 1 462 ? -23.471 -9.255 -3.112 1.00 92.81 462 THR A C 1
ATOM 3828 O O . THR A 1 462 ? -23.943 -10.392 -3.177 1.00 92.81 462 THR A O 1
ATOM 3831 N N . LYS A 1 463 ? -22.253 -9.022 -2.604 1.00 93.94 463 LYS A N 1
ATOM 3832 C CA . LYS A 1 463 ? -21.403 -10.060 -2.004 1.00 93.94 463 LYS A CA 1
ATOM 3833 C C . LYS A 1 463 ? -22.063 -10.672 -0.764 1.00 93.94 463 LYS A C 1
ATOM 3835 O O . LYS A 1 463 ? -22.239 -11.887 -0.738 1.00 93.94 463 LYS A O 1
ATOM 3840 N N . LEU A 1 464 ? -22.542 -9.853 0.180 1.00 96.56 464 LEU A N 1
ATOM 3841 C CA . LEU A 1 464 ? -23.263 -10.332 1.368 1.00 96.56 464 LEU A CA 1
ATOM 3842 C C . LEU A 1 464 ? -24.517 -11.144 0.998 1.00 96.56 464 LEU A C 1
ATOM 3844 O O . LEU A 1 464 ? -24.768 -12.207 1.569 1.00 96.56 464 LEU A O 1
ATOM 3848 N N . GLU A 1 465 ? -25.298 -10.682 0.021 1.00 96.31 465 GLU A N 1
ATOM 3849 C CA . GLU A 1 465 ? -26.468 -11.414 -0.470 1.00 96.31 465 GLU A CA 1
ATOM 3850 C C . GLU A 1 465 ? -26.091 -12.780 -1.053 1.00 96.31 465 GLU A C 1
ATOM 3852 O O . GLU A 1 465 ? -26.765 -13.776 -0.773 1.00 96.31 465 GLU A O 1
ATOM 3857 N N . LEU A 1 466 ? -25.015 -12.852 -1.844 1.00 95.81 466 LEU A N 1
ATOM 3858 C CA . LEU A 1 466 ? -24.525 -14.098 -2.434 1.00 95.81 466 LEU A CA 1
ATOM 3859 C C . LEU A 1 466 ? -23.953 -15.052 -1.374 1.00 95.81 466 LEU A C 1
ATOM 3861 O O . LEU A 1 466 ? -24.242 -16.255 -1.416 1.00 95.81 466 LEU A O 1
ATOM 3865 N N . PHE A 1 467 ? -23.203 -14.518 -0.410 1.00 97.94 467 PHE A N 1
ATOM 3866 C CA . PHE A 1 467 ? -22.705 -15.236 0.759 1.00 97.94 467 PHE A CA 1
ATOM 3867 C C . PHE A 1 467 ? -23.859 -15.907 1.506 1.00 97.94 467 PHE A C 1
ATOM 3869 O O . PHE A 1 467 ? -23.910 -17.138 1.574 1.00 97.94 467 PHE A O 1
ATOM 3876 N N . LEU A 1 468 ? -24.853 -15.130 1.955 1.00 97.94 468 LEU A N 1
ATOM 3877 C CA . LEU A 1 468 ? -26.011 -15.647 2.692 1.00 97.94 468 LEU A CA 1
ATOM 3878 C C . LEU A 1 468 ? -26.835 -16.621 1.852 1.00 97.94 468 LEU A C 1
ATOM 3880 O O . LEU A 1 468 ? -27.221 -17.681 2.339 1.00 97.94 468 LEU A O 1
ATOM 3884 N N . LYS A 1 469 ? -27.072 -16.305 0.573 1.00 97.00 469 LYS A N 1
ATOM 3885 C CA . LYS A 1 469 ? -27.762 -17.202 -0.363 1.00 97.00 469 LYS A CA 1
ATOM 3886 C C . LYS A 1 469 ? -27.088 -18.568 -0.412 1.00 97.00 469 LYS A C 1
ATOM 3888 O O . LYS A 1 469 ? -27.774 -19.584 -0.342 1.00 97.00 469 LYS A O 1
ATOM 3893 N N . SER A 1 470 ? -25.768 -18.603 -0.569 1.00 97.69 470 SER A N 1
ATOM 3894 C CA . SER A 1 470 ? -25.031 -19.861 -0.670 1.00 97.69 470 SER A CA 1
ATOM 3895 C C . SER A 1 470 ? -24.969 -20.605 0.667 1.00 97.69 470 SER A C 1
ATOM 3897 O O . SER A 1 470 ? -25.238 -21.803 0.693 1.00 97.69 470 SER A O 1
ATOM 3899 N N . LEU A 1 471 ? -24.727 -19.903 1.776 1.00 98.06 471 LEU A N 1
ATOM 3900 C CA . LEU A 1 471 ? -24.706 -20.468 3.126 1.00 98.06 471 LEU A CA 1
ATOM 3901 C C . LEU A 1 471 ? -26.051 -21.113 3.490 1.00 98.06 471 LEU A C 1
ATOM 3903 O O . LEU A 1 471 ? -26.113 -22.293 3.834 1.00 98.06 471 LEU A O 1
ATOM 3907 N N . LEU A 1 472 ? -27.146 -20.358 3.361 1.00 97.19 472 LEU A N 1
ATOM 3908 C CA . LEU A 1 472 ? -28.487 -20.805 3.744 1.00 97.19 472 LEU A CA 1
ATOM 3909 C C . LEU A 1 472 ? -29.041 -21.884 2.812 1.00 97.19 472 LEU A C 1
ATOM 3911 O O . LEU A 1 472 ? -29.836 -22.717 3.246 1.00 97.19 472 LEU A O 1
ATOM 3915 N N . LYS A 1 473 ? -28.605 -21.909 1.546 1.00 96.62 473 LYS A N 1
ATOM 3916 C CA . LYS A 1 473 ? -28.956 -22.982 0.610 1.00 96.62 473 LYS A CA 1
ATOM 3917 C C . LYS A 1 473 ? -28.439 -24.343 1.084 1.00 96.62 473 LYS A C 1
ATOM 3919 O O . LYS A 1 473 ? -29.144 -25.333 0.907 1.00 96.62 473 LYS A O 1
ATOM 3924 N N . PHE A 1 474 ? -27.234 -24.400 1.654 1.00 96.69 474 PHE A N 1
ATOM 3925 C CA . PHE A 1 474 ? -26.573 -25.666 1.985 1.00 96.69 474 PHE A CA 1
ATOM 3926 C C . PHE A 1 474 ? -26.591 -26.036 3.471 1.00 96.69 474 PHE A C 1
ATOM 3928 O O . PHE A 1 474 ? -26.483 -27.222 3.769 1.00 96.69 474 PHE A O 1
ATOM 3935 N N . THR A 1 475 ? -26.725 -25.079 4.394 1.00 96.50 475 THR A N 1
ATOM 3936 C CA . THR A 1 475 ? -26.649 -25.381 5.833 1.00 96.50 475 THR A CA 1
ATOM 3937 C C . THR A 1 475 ? -27.755 -26.339 6.291 1.00 96.50 475 THR A C 1
ATOM 3939 O O . THR A 1 475 ? -28.940 -26.145 5.978 1.00 96.50 475 THR A O 1
ATOM 3942 N N . THR A 1 476 ? -27.379 -27.367 7.054 1.00 95.62 476 THR A N 1
ATOM 3943 C CA . THR A 1 476 ? -28.323 -28.274 7.740 1.00 95.62 476 THR A CA 1
ATOM 3944 C C . THR A 1 476 ? -28.362 -28.074 9.253 1.00 95.62 476 THR A C 1
ATOM 3946 O O . THR A 1 476 ? -29.176 -28.700 9.926 1.00 95.62 476 THR A O 1
ATOM 3949 N N . ILE A 1 477 ? -27.515 -27.190 9.776 1.00 94.62 477 ILE A N 1
ATOM 3950 C CA . ILE A 1 477 ? -27.390 -26.890 11.202 1.00 94.62 477 ILE A CA 1
ATOM 3951 C C . ILE A 1 477 ? -27.933 -25.499 11.526 1.00 94.62 477 ILE A C 1
ATOM 3953 O O . ILE A 1 477 ? -27.961 -24.609 10.669 1.00 94.62 477 ILE A O 1
ATOM 3957 N N . ASP A 1 478 ? -28.333 -25.324 12.783 1.00 92.94 478 ASP A N 1
ATOM 3958 C CA . ASP A 1 478 ? -28.644 -24.020 13.362 1.00 92.94 478 ASP A CA 1
ATOM 3959 C C . ASP A 1 478 ? -27.367 -23.185 13.486 1.00 92.94 478 ASP A C 1
ATOM 3961 O O . ASP A 1 478 ? -26.349 -23.673 13.980 1.00 92.94 478 ASP A O 1
ATOM 3965 N N . LEU A 1 479 ? -27.434 -21.916 13.089 1.00 94.00 479 LEU A N 1
ATOM 3966 C CA . LEU A 1 479 ? -26.287 -21.004 13.063 1.00 94.00 479 LEU A CA 1
ATOM 3967 C C . LEU A 1 479 ? -26.573 -19.742 13.871 1.00 94.00 479 LEU A C 1
ATOM 3969 O O . LEU A 1 479 ? -27.702 -19.247 13.856 1.00 94.00 479 LEU A O 1
ATOM 3973 N N . HIS A 1 480 ? -25.534 -19.176 14.483 1.00 93.88 480 HIS A N 1
ATOM 3974 C CA . HIS A 1 480 ? -25.538 -17.789 14.943 1.00 93.88 480 HIS A CA 1
ATOM 3975 C C . HIS A 1 480 ? -24.576 -16.962 14.083 1.00 93.88 480 HIS A C 1
ATOM 3977 O O . HIS A 1 480 ? -23.375 -17.227 14.034 1.00 93.88 480 HIS A O 1
ATOM 3983 N N . LEU A 1 481 ? -25.119 -15.980 13.361 1.00 95.62 481 LEU A N 1
ATOM 3984 C CA . LEU A 1 481 ? -24.366 -15.015 12.564 1.00 95.62 481 LEU A CA 1
ATOM 3985 C C . LEU A 1 481 ? -24.060 -13.749 13.374 1.00 95.62 481 LEU A C 1
ATOM 3987 O O . LEU A 1 481 ? -24.955 -12.989 13.736 1.00 95.62 481 LEU A O 1
ATOM 3991 N N . HIS A 1 482 ? -22.784 -13.496 13.610 1.00 94.88 482 HIS A N 1
ATOM 3992 C CA . HIS A 1 482 ? -22.276 -12.308 14.276 1.00 94.88 482 HIS A CA 1
ATOM 3993 C C . HIS A 1 482 ? -21.771 -11.322 13.224 1.00 94.88 482 HIS A C 1
ATOM 3995 O O . HIS A 1 482 ? -20.726 -11.527 12.610 1.00 94.88 482 HIS A O 1
ATOM 4001 N N . ILE A 1 483 ? -22.529 -10.261 12.981 1.00 95.00 483 ILE A N 1
ATOM 4002 C CA . ILE A 1 483 ? -22.247 -9.300 11.917 1.00 95.00 483 ILE A CA 1
ATOM 4003 C C . ILE A 1 483 ? -21.650 -8.042 12.536 1.00 95.00 483 ILE A C 1
ATOM 4005 O O . ILE A 1 483 ? -22.329 -7.332 13.271 1.00 95.00 483 ILE A O 1
ATOM 4009 N N . ILE A 1 484 ? -20.380 -7.776 12.251 1.00 93.12 484 ILE A N 1
ATOM 4010 C CA . ILE A 1 484 ? -19.660 -6.592 12.729 1.00 93.12 484 ILE A CA 1
ATOM 4011 C C . ILE A 1 484 ? -19.850 -5.494 11.686 1.00 93.12 484 ILE A C 1
ATOM 4013 O O . ILE A 1 484 ? -19.379 -5.633 10.558 1.00 93.12 484 ILE A O 1
ATOM 4017 N N . THR A 1 485 ? -20.572 -4.435 12.039 1.00 92.00 485 THR A N 1
ATOM 4018 C CA . THR A 1 485 ? -21.055 -3.408 11.110 1.00 92.00 485 THR A CA 1
ATOM 4019 C C . THR A 1 485 ? -20.848 -2.005 11.662 1.00 92.00 485 THR A C 1
ATOM 4021 O O . THR A 1 485 ? -20.771 -1.807 12.869 1.00 92.00 485 THR A O 1
ATOM 4024 N N . ASP A 1 486 ? -20.778 -1.016 10.772 1.00 88.25 486 ASP A N 1
ATOM 4025 C CA . ASP A 1 486 ? -20.893 0.391 11.158 1.00 88.25 486 ASP A CA 1
ATOM 4026 C C . ASP A 1 486 ? -22.351 0.854 11.137 1.00 88.25 486 ASP A C 1
ATOM 4028 O O . ASP A 1 486 ? -23.230 0.199 10.563 1.00 88.25 486 ASP A O 1
ATOM 4032 N N . GLU A 1 487 ? -22.592 2.014 11.746 1.00 86.38 487 GLU A N 1
ATOM 4033 C CA . GLU A 1 487 ? -23.912 2.636 11.852 1.00 86.38 487 GLU A CA 1
ATOM 4034 C C . GLU A 1 487 ? -24.595 2.830 10.486 1.00 86.38 487 GLU A C 1
ATOM 4036 O O . GLU A 1 487 ? -25.806 2.640 10.360 1.00 86.38 487 GLU A O 1
ATOM 4041 N N . LYS A 1 488 ? -23.825 3.163 9.442 1.00 89.06 488 LYS A N 1
ATOM 4042 C CA . LYS A 1 488 ? -24.356 3.423 8.094 1.00 89.06 488 LYS A CA 1
ATOM 4043 C C . LYS A 1 488 ? -24.802 2.137 7.395 1.00 89.06 488 LYS A C 1
ATOM 4045 O O . LYS A 1 488 ? -25.743 2.168 6.605 1.00 89.06 488 LYS A O 1
ATOM 4050 N N . SER A 1 489 ? -24.134 1.023 7.682 1.00 91.44 489 SER A N 1
ATOM 4051 C CA . SER A 1 489 ? -24.341 -0.275 7.032 1.00 91.44 489 SER A CA 1
ATOM 4052 C C . SER A 1 489 ? -25.329 -1.170 7.801 1.00 91.44 489 SER A C 1
ATOM 4054 O O . SER A 1 489 ? -25.938 -2.059 7.201 1.00 91.44 489 SER A O 1
ATOM 4056 N N . GLU A 1 490 ? -25.561 -0.901 9.097 1.00 90.88 490 GLU A N 1
ATOM 4057 C CA . GLU A 1 490 ? -26.358 -1.733 10.023 1.00 90.88 490 GLU A CA 1
ATOM 4058 C C . GLU A 1 490 ? -27.756 -2.064 9.472 1.00 90.88 490 GLU A C 1
ATOM 4060 O O . GLU A 1 490 ? -28.151 -3.229 9.394 1.00 90.88 490 GLU A O 1
ATOM 4065 N N . THR A 1 491 ? -28.506 -1.043 9.047 1.00 90.81 491 THR A N 1
ATOM 4066 C CA . THR A 1 491 ? -29.906 -1.207 8.604 1.00 90.81 491 THR A CA 1
ATOM 4067 C C . THR A 1 491 ? -30.011 -2.067 7.343 1.00 90.81 491 THR A C 1
ATOM 4069 O O . THR A 1 491 ? -30.920 -2.894 7.201 1.00 90.81 491 THR A O 1
ATOM 4072 N N . SER A 1 492 ? -29.076 -1.888 6.412 1.00 92.38 492 SER A N 1
ATOM 4073 C CA . SER A 1 492 ? -29.054 -2.654 5.168 1.00 92.38 492 SER A CA 1
ATOM 4074 C C . SER A 1 492 ? -28.617 -4.099 5.421 1.00 92.38 492 SER A C 1
ATOM 4076 O O . SER A 1 492 ? -29.278 -5.018 4.931 1.00 92.38 492 SER A O 1
ATOM 4078 N N . ALA A 1 493 ? -27.610 -4.318 6.277 1.00 93.62 493 ALA A N 1
ATOM 4079 C CA . ALA A 1 493 ? -27.209 -5.651 6.724 1.00 93.62 493 ALA A CA 1
ATOM 4080 C C . ALA A 1 493 ? -28.385 -6.412 7.356 1.00 93.62 493 ALA A C 1
ATOM 4082 O O . ALA A 1 493 ? -28.678 -7.545 6.967 1.00 93.62 493 ALA A O 1
ATOM 4083 N N . GLU A 1 494 ? -29.119 -5.768 8.271 1.00 93.75 494 GLU A N 1
ATOM 4084 C CA . GLU A 1 494 ? -30.285 -6.366 8.927 1.00 93.75 494 GLU A CA 1
ATOM 4085 C C . GLU A 1 494 ? -31.385 -6.734 7.921 1.00 93.75 494 GLU A C 1
ATOM 4087 O O . GLU A 1 494 ? -31.969 -7.820 7.983 1.00 93.75 494 GLU A O 1
ATOM 4092 N N . THR A 1 495 ? -31.649 -5.848 6.960 1.00 94.06 495 THR A N 1
ATOM 4093 C CA . THR A 1 495 ? -32.645 -6.075 5.906 1.00 94.06 495 THR A CA 1
ATOM 4094 C C . THR A 1 495 ? -32.275 -7.282 5.048 1.00 94.06 495 THR A C 1
ATOM 4096 O O . THR A 1 495 ? -33.109 -8.157 4.800 1.00 94.06 495 THR A O 1
ATOM 4099 N N . VAL A 1 496 ? -31.013 -7.364 4.620 1.00 95.75 496 VAL A N 1
ATOM 4100 C CA . VAL A 1 496 ? -30.496 -8.475 3.815 1.00 95.75 496 VAL A CA 1
ATOM 4101 C C . VAL A 1 496 ? -30.583 -9.797 4.590 1.00 95.75 496 VAL A C 1
ATOM 4103 O O . VAL A 1 496 ? -31.085 -10.784 4.045 1.00 95.75 496 VAL A O 1
ATOM 4106 N N . LEU A 1 497 ? -30.193 -9.817 5.870 1.00 94.50 497 LEU A N 1
ATOM 4107 C CA . LEU A 1 497 ? -30.301 -10.994 6.741 1.00 94.50 497 LEU A CA 1
ATOM 4108 C C . LEU A 1 497 ? -31.747 -11.477 6.867 1.00 94.50 497 LEU A C 1
ATOM 4110 O O . LEU A 1 497 ? -32.029 -12.633 6.549 1.00 94.50 497 LEU A O 1
ATOM 4114 N N . LYS A 1 498 ? -32.678 -10.598 7.265 1.00 92.19 498 LYS A N 1
ATOM 4115 C CA . LYS A 1 498 ? -34.103 -10.941 7.423 1.00 92.19 498 LYS A CA 1
ATOM 4116 C C . LYS A 1 498 ? -34.685 -11.510 6.134 1.00 92.19 498 LYS A C 1
ATOM 4118 O O . LYS A 1 498 ? -35.340 -12.552 6.160 1.00 92.19 498 LYS A O 1
ATOM 4123 N N . ASN A 1 499 ? -34.409 -10.867 5.000 1.00 93.50 499 ASN A N 1
ATOM 4124 C CA . ASN A 1 499 ? -34.917 -11.302 3.702 1.00 93.50 499 ASN A CA 1
ATOM 4125 C C . ASN A 1 499 ? -34.408 -12.697 3.324 1.00 93.50 499 ASN A C 1
ATOM 4127 O O . ASN A 1 499 ? -35.201 -13.551 2.921 1.00 93.50 499 ASN A O 1
ATOM 4131 N N . GLN A 1 500 ? -33.106 -12.956 3.470 1.00 94.38 500 GLN A N 1
ATOM 4132 C CA . GLN A 1 500 ? -32.533 -14.257 3.120 1.00 94.38 500 GLN A CA 1
ATOM 4133 C C . GLN A 1 500 ? -32.977 -15.352 4.106 1.00 94.38 500 GLN A C 1
ATOM 4135 O O . GLN A 1 500 ? -33.390 -16.426 3.670 1.00 94.38 500 GLN A O 1
ATOM 4140 N N . ILE A 1 501 ? -32.986 -15.085 5.415 1.00 91.19 501 ILE A N 1
ATOM 4141 C CA . ILE A 1 501 ? -33.433 -16.052 6.434 1.00 91.19 501 ILE A CA 1
ATOM 4142 C C . ILE A 1 501 ? -34.898 -16.450 6.199 1.00 91.19 501 ILE A C 1
ATOM 4144 O O . ILE A 1 501 ? -35.204 -17.644 6.126 1.00 91.19 501 ILE A O 1
ATOM 4148 N N . ASN A 1 502 ? -35.785 -15.473 5.976 1.00 90.25 502 ASN A N 1
ATOM 4149 C CA . ASN A 1 502 ? -37.198 -15.727 5.681 1.00 90.25 502 ASN A CA 1
ATOM 4150 C C . ASN A 1 502 ? -37.383 -16.525 4.384 1.00 90.25 502 ASN A C 1
ATOM 4152 O O . ASN A 1 502 ? -38.210 -17.437 4.325 1.00 90.25 502 ASN A O 1
ATOM 4156 N N . LYS A 1 503 ? -36.590 -16.217 3.351 1.00 94.38 503 LYS A N 1
ATOM 4157 C CA . LYS A 1 503 ? -36.642 -16.899 2.053 1.00 94.38 503 LYS A CA 1
ATOM 4158 C C . LYS A 1 503 ? -36.279 -18.381 2.149 1.00 94.38 503 LYS A C 1
ATOM 4160 O O . LYS A 1 503 ? -36.953 -19.205 1.537 1.00 94.38 503 LYS A O 1
ATOM 4165 N N . TYR A 1 504 ? -35.226 -18.725 2.890 1.00 93.94 504 TYR A N 1
ATOM 4166 C CA . TYR A 1 504 ? -34.758 -20.112 3.014 1.00 93.94 504 TYR A CA 1
ATOM 4167 C C . TYR A 1 504 ? -35.412 -20.888 4.164 1.00 93.94 504 TYR A C 1
ATOM 4169 O O . TYR A 1 504 ? -35.247 -22.106 4.227 1.00 93.94 504 TYR A O 1
ATOM 4177 N N . ARG A 1 505 ? -36.156 -20.210 5.053 1.00 89.06 505 ARG A N 1
ATOM 4178 C CA . ARG A 1 505 ? -36.837 -20.797 6.224 1.00 89.06 505 ARG A CA 1
ATOM 4179 C C . ARG A 1 505 ? -35.888 -21.619 7.108 1.00 89.06 505 ARG A C 1
ATOM 4181 O O . ARG A 1 505 ? -36.235 -22.702 7.576 1.00 89.06 505 ARG A O 1
ATOM 4188 N N . LYS A 1 506 ? -34.665 -21.118 7.301 1.00 84.50 506 LYS A N 1
ATOM 4189 C CA . LYS A 1 506 ? -33.635 -21.746 8.143 1.00 84.50 506 LYS A CA 1
ATOM 4190 C C . LYS A 1 506 ? -33.676 -21.173 9.556 1.00 84.50 506 LYS A C 1
ATOM 4192 O O . LYS A 1 506 ? -33.969 -19.995 9.740 1.00 84.50 506 LYS A O 1
ATOM 4197 N N . ARG A 1 507 ? -33.338 -22.000 10.546 1.00 84.88 507 ARG A N 1
ATOM 4198 C CA . ARG A 1 507 ? -33.134 -21.572 11.934 1.00 84.88 507 ARG A CA 1
ATOM 4199 C C . ARG A 1 507 ? -31.771 -20.893 12.057 1.00 84.88 507 ARG A C 1
ATOM 4201 O O . ARG A 1 507 ? -30.747 -21.552 12.204 1.00 84.88 507 ARG A O 1
ATOM 4208 N N . VAL A 1 508 ? -31.764 -19.571 11.925 1.00 88.25 508 VAL A N 1
ATOM 4209 C CA . VAL A 1 508 ? -30.553 -18.753 12.020 1.00 88.25 508 VAL A CA 1
ATOM 4210 C C . VAL A 1 508 ? -30.804 -17.594 12.965 1.00 88.25 508 VAL A C 1
ATOM 4212 O O . VAL A 1 508 ? -31.742 -16.821 12.777 1.00 88.25 508 VAL A O 1
ATOM 4215 N N . PHE A 1 509 ? -29.945 -17.486 13.967 1.00 87.56 509 PHE A N 1
ATOM 4216 C CA . PHE A 1 509 ? -29.866 -16.349 14.869 1.00 87.56 509 PHE A CA 1
ATOM 4217 C C . PHE A 1 509 ? -28.855 -15.356 14.312 1.00 87.56 509 PHE A C 1
ATOM 4219 O O . PHE A 1 509 ? -27.909 -15.749 13.626 1.00 87.56 509 PHE A O 1
ATOM 4226 N N . TYR A 1 510 ? -29.031 -14.071 14.594 1.00 90.81 510 TYR A N 1
ATOM 4227 C CA . TYR A 1 510 ? -28.025 -13.082 14.244 1.00 90.81 510 TYR A CA 1
ATOM 4228 C C . TYR A 1 510 ? -27.885 -12.025 15.331 1.00 90.81 510 TYR A C 1
ATOM 4230 O O . TYR A 1 510 ? -28.832 -11.727 16.053 1.00 90.81 510 TYR A O 1
ATOM 4238 N N . THR A 1 511 ? -26.688 -11.463 15.441 1.00 89.88 511 THR A N 1
ATOM 4239 C CA . THR A 1 511 ? -26.401 -10.301 16.282 1.00 89.88 511 THR A CA 1
ATOM 4240 C C . THR A 1 511 ? -25.559 -9.327 15.480 1.00 89.88 511 THR A C 1
ATOM 4242 O O . THR A 1 511 ? -24.604 -9.731 14.821 1.00 89.88 511 THR A O 1
ATOM 4245 N N . LEU A 1 512 ? -25.943 -8.055 15.521 1.00 90.69 512 LEU A N 1
ATOM 4246 C CA . LEU A 1 512 ? -25.206 -6.956 14.908 1.00 90.69 512 LEU A CA 1
ATOM 4247 C C . LEU A 1 512 ? -24.338 -6.307 15.982 1.00 90.69 512 LEU A C 1
ATOM 4249 O O . LEU A 1 512 ? -24.841 -6.013 17.061 1.00 90.69 512 LEU A O 1
ATOM 4253 N N . TYR A 1 513 ? -23.062 -6.107 15.685 1.00 88.38 513 TYR A N 1
ATOM 4254 C CA . TYR A 1 513 ? -22.082 -5.499 16.576 1.00 88.38 513 TYR A CA 1
ATOM 4255 C C . TYR A 1 513 ? -21.568 -4.209 15.961 1.00 88.38 513 TYR A C 1
ATOM 4257 O O . TYR A 1 513 ? -21.283 -4.186 14.765 1.00 88.38 513 TYR A O 1
ATOM 4265 N N . ASP A 1 514 ? -21.406 -3.174 16.781 1.00 85.06 514 ASP A N 1
ATOM 4266 C CA . ASP A 1 514 ? -20.732 -1.953 16.355 1.00 85.06 514 ASP A CA 1
ATOM 4267 C C . ASP A 1 514 ? -19.231 -2.228 16.182 1.00 85.06 514 ASP A C 1
ATOM 4269 O O . ASP A 1 514 ? -18.561 -2.747 17.084 1.00 85.06 514 ASP A O 1
ATOM 4273 N N . VAL A 1 515 ? -18.708 -1.899 15.004 1.00 86.25 515 VAL A N 1
ATOM 4274 C CA . VAL A 1 515 ? -17.279 -1.982 14.703 1.00 86.25 515 VAL A CA 1
ATOM 4275 C C . VAL A 1 515 ? -16.429 -1.160 15.671 1.00 86.25 515 VAL A C 1
ATOM 4277 O O . VAL A 1 515 ? -15.356 -1.622 16.061 1.00 86.25 515 VAL A O 1
ATOM 4280 N N . GLU A 1 516 ? -16.897 0.014 16.093 1.00 83.06 516 GLU A N 1
ATOM 4281 C CA . GLU A 1 516 ? -16.122 0.908 16.958 1.00 83.06 516 GLU A CA 1
ATOM 4282 C C . GLU A 1 516 ? -15.929 0.297 18.356 1.00 83.06 516 GLU A C 1
ATOM 4284 O O . GLU A 1 516 ? -14.840 0.371 18.934 1.00 83.06 516 GLU A O 1
ATOM 4289 N N . ASP A 1 517 ? -16.941 -0.414 18.870 1.00 83.38 517 ASP A N 1
ATOM 4290 C CA . ASP A 1 517 ? -16.852 -1.144 20.143 1.00 83.38 517 ASP A CA 1
ATOM 4291 C C . ASP A 1 517 ? -15.795 -2.261 20.069 1.00 83.38 517 ASP A C 1
ATOM 4293 O O . ASP A 1 517 ? -15.038 -2.497 21.017 1.00 83.38 517 ASP A O 1
ATOM 4297 N N . PHE A 1 518 ? -15.724 -2.958 18.932 1.00 86.50 518 PHE A N 1
ATOM 4298 C CA . PHE A 1 518 ? -14.740 -4.014 18.705 1.00 86.50 518 PHE A CA 1
ATOM 4299 C C . PHE A 1 518 ? -13.331 -3.431 18.572 1.00 86.50 518 PHE A C 1
ATOM 4301 O O . PHE A 1 518 ? -12.398 -3.927 19.207 1.00 86.50 518 PHE A O 1
ATOM 4308 N N . ALA A 1 519 ? -13.187 -2.354 17.796 1.00 81.62 519 ALA A N 1
ATOM 4309 C CA . ALA A 1 519 ? -11.933 -1.639 17.597 1.00 81.62 519 ALA A CA 1
ATOM 4310 C C . ALA A 1 519 ? -11.334 -1.146 18.922 1.00 81.62 519 ALA A C 1
ATOM 4312 O O . ALA A 1 519 ? -10.143 -1.340 19.176 1.00 81.62 519 ALA A O 1
ATOM 4313 N N . ALA A 1 520 ? -12.165 -0.571 19.797 1.00 82.25 520 ALA A N 1
ATOM 4314 C CA . ALA A 1 520 ? -11.742 -0.088 21.107 1.00 82.25 520 ALA A CA 1
ATOM 4315 C C . ALA A 1 520 ? -11.171 -1.213 21.990 1.00 82.25 520 ALA A C 1
ATOM 4317 O O . ALA A 1 520 ? -10.140 -1.033 22.637 1.00 82.25 520 ALA A O 1
ATOM 4318 N N . LYS A 1 521 ? -11.793 -2.401 21.977 1.00 85.69 521 LYS A N 1
ATOM 4319 C CA . LYS A 1 521 ? -11.395 -3.545 22.820 1.00 85.69 521 LYS A CA 1
ATOM 4320 C C . LYS A 1 521 ? -10.086 -4.223 22.403 1.00 85.69 521 LYS A C 1
ATOM 4322 O O . LYS A 1 521 ? -9.534 -4.994 23.188 1.00 85.69 521 LYS A O 1
ATOM 4327 N N . ILE A 1 522 ? -9.595 -3.967 21.19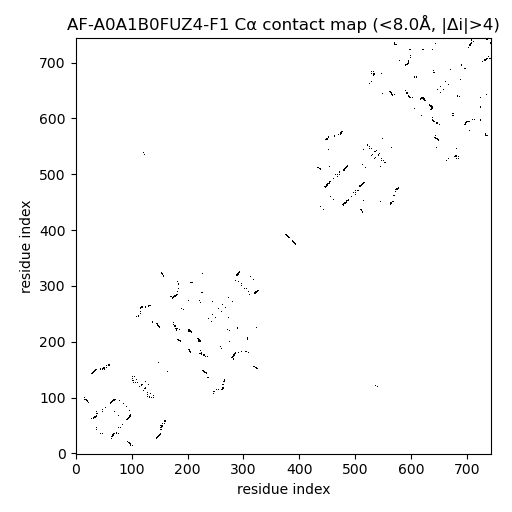1 1.00 88.94 522 ILE A N 1
ATOM 4328 C CA . ILE A 1 522 ? -8.353 -4.566 20.672 1.00 88.94 522 ILE A CA 1
ATOM 4329 C C . ILE A 1 522 ? -7.308 -3.519 20.283 1.00 88.94 522 ILE A C 1
ATOM 4331 O O . ILE A 1 522 ? -6.364 -3.826 19.555 1.00 88.94 522 ILE A O 1
ATOM 4335 N N . ASN A 1 523 ? -7.482 -2.278 20.742 1.00 83.62 523 ASN A N 1
ATOM 4336 C CA . ASN A 1 523 ? -6.650 -1.150 20.341 1.00 83.62 523 ASN A CA 1
ATOM 4337 C C . ASN A 1 523 ? -5.154 -1.388 20.613 1.00 83.62 523 ASN A C 1
ATOM 4339 O O . ASN A 1 523 ? -4.321 -1.020 19.791 1.00 83.62 523 ASN A O 1
ATOM 4343 N N . ASP A 1 524 ? -4.815 -2.074 21.707 1.00 84.12 524 ASP A N 1
ATOM 4344 C CA . ASP A 1 524 ? -3.440 -2.455 22.038 1.00 84.12 524 ASP A CA 1
ATOM 4345 C C . ASP A 1 524 ? -2.822 -3.381 20.976 1.00 84.12 524 ASP A C 1
ATOM 4347 O O . ASP A 1 524 ? -1.688 -3.163 20.550 1.00 84.12 524 ASP A O 1
ATOM 4351 N N . ILE A 1 525 ? -3.582 -4.369 20.487 1.00 89.00 525 ILE A N 1
ATOM 4352 C CA . ILE A 1 525 ? -3.147 -5.250 19.396 1.00 89.00 525 ILE A CA 1
ATOM 4353 C C . ILE A 1 525 ? -2.985 -4.434 18.113 1.00 89.00 525 ILE A C 1
ATOM 4355 O O . ILE A 1 525 ? -1.961 -4.542 17.443 1.00 89.00 525 ILE A O 1
ATOM 4359 N N . VAL A 1 526 ? -3.965 -3.591 17.780 1.00 84.31 526 VAL A N 1
ATOM 4360 C CA . VAL A 1 526 ? -3.918 -2.744 16.578 1.00 84.31 526 VAL A CA 1
ATOM 4361 C C . VAL A 1 526 ? -2.674 -1.858 16.601 1.00 84.31 526 VAL A C 1
ATOM 4363 O O . VAL A 1 526 ? -1.928 -1.830 15.625 1.00 84.31 526 VAL A O 1
ATOM 4366 N N . TYR A 1 527 ? -2.401 -1.197 17.726 1.00 81.31 527 TYR A N 1
ATOM 4367 C CA . TYR A 1 527 ? -1.237 -0.333 17.910 1.00 81.31 527 TYR A CA 1
ATOM 4368 C C . TYR A 1 527 ? 0.084 -1.077 17.680 1.00 81.31 527 TYR A C 1
ATOM 4370 O O . TYR A 1 527 ? 0.987 -0.551 17.029 1.00 81.31 527 TYR A O 1
ATOM 4378 N N . VAL A 1 528 ? 0.189 -2.318 18.164 1.00 84.88 528 VAL A N 1
ATOM 4379 C CA . VAL A 1 528 ? 1.376 -3.152 17.949 1.00 84.88 528 VAL A CA 1
ATOM 4380 C C . VAL A 1 528 ? 1.527 -3.570 16.486 1.00 84.88 528 VAL A C 1
ATOM 4382 O O . VAL A 1 528 ? 2.640 -3.553 15.963 1.00 84.88 528 VAL A O 1
ATOM 4385 N N . MET A 1 529 ? 0.439 -3.958 15.822 1.00 86.94 529 MET A N 1
ATOM 4386 C CA . MET A 1 529 ? 0.480 -4.579 14.492 1.00 86.94 529 MET A CA 1
ATOM 4387 C C . MET A 1 529 ? 0.603 -3.567 13.350 1.00 86.94 529 MET A C 1
ATOM 4389 O O . MET A 1 529 ? 1.268 -3.831 12.341 1.00 86.94 529 MET A O 1
ATOM 4393 N N . LEU A 1 530 ? -0.022 -2.400 13.502 1.00 80.06 530 LEU A N 1
ATOM 4394 C CA . LEU A 1 530 ? -0.163 -1.387 12.457 1.00 80.06 530 LEU A CA 1
ATOM 4395 C C . LEU A 1 530 ? 1.180 -0.935 11.844 1.00 80.06 530 LEU A C 1
ATOM 4397 O O . LEU A 1 530 ? 1.257 -0.864 10.614 1.00 80.06 530 LEU A O 1
ATOM 4401 N N . PRO A 1 531 ? 2.274 -0.726 12.609 1.00 79.50 531 PRO A N 1
ATOM 4402 C CA . PRO A 1 531 ? 3.581 -0.386 12.042 1.00 79.50 531 PRO A CA 1
ATOM 4403 C C . PRO A 1 531 ? 4.171 -1.452 11.110 1.00 79.50 531 PRO A C 1
ATOM 4405 O O . PRO A 1 531 ? 5.013 -1.125 10.271 1.00 79.50 531 PRO A O 1
ATOM 4408 N N . PHE A 1 532 ? 3.752 -2.714 11.217 1.00 81.62 532 PHE A N 1
ATOM 4409 C CA . PHE A 1 532 ? 4.377 -3.840 10.515 1.00 81.62 532 PHE A CA 1
ATOM 4410 C C . PHE A 1 532 ? 3.524 -4.404 9.378 1.00 81.62 532 PHE A C 1
ATOM 4412 O O . PHE A 1 532 ? 4.075 -4.780 8.341 1.00 81.62 532 PHE A O 1
ATOM 4419 N N . PHE A 1 533 ? 2.204 -4.439 9.566 1.00 85.00 533 PHE A N 1
ATOM 4420 C CA . PHE A 1 533 ? 1.276 -5.189 8.711 1.00 85.00 533 PHE A CA 1
ATOM 4421 C C . PHE A 1 533 ? 0.184 -4.335 8.067 1.00 85.00 533 PHE A C 1
ATOM 4423 O O . PHE A 1 533 ? -0.627 -4.848 7.301 1.00 85.00 533 PHE A O 1
ATOM 4430 N N . SER A 1 534 ? 0.159 -3.033 8.353 1.00 68.38 534 SER A N 1
ATOM 4431 C CA . SER A 1 534 ? -0.691 -2.094 7.629 1.00 68.38 534 SER A CA 1
ATOM 4432 C C . SER A 1 534 ? 0.099 -1.425 6.514 1.00 68.38 534 SER A C 1
ATOM 4434 O O . SER A 1 534 ? 1.297 -1.151 6.660 1.00 68.38 534 SER A O 1
ATOM 4436 N N . SER A 1 535 ? -0.599 -1.113 5.420 1.00 51.09 535 SER A N 1
ATOM 4437 C CA . SER A 1 535 ? -0.054 -0.303 4.341 1.00 51.09 535 SER A CA 1
ATOM 4438 C C . SER A 1 535 ? 0.514 1.006 4.891 1.00 51.09 535 SER A C 1
ATOM 4440 O O . SER A 1 535 ? 1.694 1.202 4.655 1.00 51.09 535 SER A O 1
ATOM 4442 N N . HIS A 1 536 ? -0.258 1.807 5.659 1.00 43.69 536 HIS A N 1
ATOM 4443 C CA . HIS A 1 536 ? 0.124 2.981 6.493 1.00 43.69 536 HIS A CA 1
ATOM 4444 C C . HIS A 1 536 ? -1.095 3.461 7.335 1.00 43.69 536 HIS A C 1
ATOM 4446 O O . HIS A 1 536 ? -2.231 3.097 7.018 1.00 43.69 536 HIS A O 1
ATOM 4452 N N . ALA A 1 537 ? -0.893 4.317 8.354 1.00 33.84 537 ALA A N 1
ATOM 4453 C CA . ALA A 1 537 ? -1.971 4.956 9.132 1.00 33.84 537 ALA A CA 1
ATOM 4454 C C . ALA A 1 537 ? -2.914 5.790 8.236 1.00 33.84 537 ALA A C 1
ATOM 4456 O O . ALA A 1 537 ? -2.451 6.645 7.485 1.00 33.84 537 ALA A O 1
ATOM 4457 N N . GLY A 1 538 ? -4.223 5.531 8.306 1.00 37.31 538 GLY A N 1
ATOM 4458 C CA . GLY A 1 538 ? -5.256 6.152 7.464 1.00 37.31 538 GLY A CA 1
ATOM 4459 C C . GLY A 1 538 ? -5.635 5.379 6.187 1.00 37.31 538 GLY A C 1
ATOM 4460 O O . GLY A 1 538 ? -6.548 5.796 5.481 1.00 37.31 538 GLY A O 1
ATOM 4461 N N . SER A 1 539 ? -4.983 4.252 5.867 1.00 36.38 539 SER A N 1
ATOM 4462 C CA . SER A 1 539 ? -5.412 3.356 4.773 1.00 36.38 539 SER A CA 1
ATOM 4463 C C . SER A 1 539 ? -6.656 2.530 5.142 1.00 36.38 539 SER A C 1
ATOM 4465 O O . SER A 1 539 ? -6.950 2.361 6.324 1.00 36.38 539 SER A O 1
ATOM 4467 N N . TYR A 1 540 ? -7.365 1.958 4.155 1.00 35.84 540 TYR A N 1
ATOM 4468 C CA . TYR A 1 540 ? -8.451 0.988 4.405 1.00 35.84 540 TYR A CA 1
ATOM 4469 C C . TYR A 1 540 ? -7.998 -0.081 5.419 1.00 35.84 540 TYR A C 1
ATOM 4471 O O . TYR A 1 540 ? -8.686 -0.281 6.406 1.00 35.84 540 TYR A O 1
ATOM 4479 N N . TYR A 1 541 ? -6.764 -0.592 5.281 1.00 39.56 541 TYR A N 1
ATOM 4480 C CA . TYR A 1 541 ? -6.092 -1.571 6.157 1.00 39.56 541 TYR A CA 1
ATOM 4481 C C . TYR A 1 541 ? -5.509 -1.025 7.479 1.00 39.56 541 TYR A C 1
ATOM 4483 O O . TYR A 1 541 ? -4.790 -1.731 8.187 1.00 39.56 541 TYR A O 1
ATOM 4491 N N . SER A 1 542 ? -5.725 0.251 7.797 1.00 41.88 542 SER A N 1
ATOM 4492 C CA . SER A 1 542 ? -5.391 0.839 9.110 1.00 41.88 542 SER A CA 1
ATOM 4493 C C . SER A 1 542 ? -6.579 0.871 10.062 1.00 41.88 542 SER A C 1
ATOM 4495 O O . SER A 1 542 ? -6.441 1.264 11.217 1.00 41.88 542 SER A O 1
ATOM 4497 N N . ASP A 1 543 ? -7.734 0.446 9.559 1.00 58.97 543 ASP A N 1
ATOM 4498 C CA . ASP A 1 543 ? -8.913 0.191 10.354 1.00 58.97 543 ASP A CA 1
ATOM 4499 C C . ASP A 1 543 ? -8.632 -1.000 11.283 1.00 58.97 543 ASP A C 1
ATOM 4501 O O . ASP A 1 543 ? -8.104 -2.032 10.853 1.00 58.97 543 ASP A O 1
ATOM 4505 N N . ALA A 1 544 ? -8.973 -0.865 12.564 1.00 68.00 544 ALA A N 1
ATOM 4506 C CA . ALA A 1 544 ? -8.829 -1.934 13.551 1.00 68.00 544 ALA A CA 1
ATOM 4507 C C . ALA A 1 544 ? -9.490 -3.247 13.087 1.00 68.00 544 ALA A C 1
ATOM 4509 O O . ALA A 1 544 ? -9.053 -4.331 13.478 1.00 68.00 544 ALA A O 1
ATOM 4510 N N . LEU A 1 545 ? -10.482 -3.138 12.191 1.00 79.12 545 LEU A N 1
ATOM 4511 C CA . LEU A 1 545 ? -11.122 -4.232 11.462 1.00 79.12 545 LEU A CA 1
ATOM 4512 C C . LEU A 1 545 ? -10.154 -5.304 10.950 1.00 79.12 545 LEU A C 1
ATOM 4514 O O . LEU A 1 545 ? -10.421 -6.493 11.114 1.00 79.12 545 LEU A O 1
ATOM 4518 N N . PHE A 1 546 ? -9.014 -4.903 10.384 1.00 83.25 546 PHE A N 1
ATOM 4519 C CA . PHE A 1 546 ? -8.052 -5.825 9.764 1.00 83.25 546 PHE A CA 1
ATOM 4520 C C . PHE A 1 546 ? -7.234 -6.634 10.763 1.00 83.25 546 PHE A C 1
ATOM 4522 O O . PHE A 1 546 ? -6.471 -7.506 10.364 1.00 83.25 546 PHE A O 1
ATOM 4529 N N . PHE A 1 547 ? -7.381 -6.353 12.056 1.00 90.12 547 PHE A N 1
ATOM 4530 C CA . PHE A 1 547 ? -6.722 -7.075 13.138 1.00 90.12 547 PHE A CA 1
ATOM 4531 C C . PHE A 1 547 ? -7.726 -7.730 14.092 1.00 90.12 547 PHE A C 1
ATOM 4533 O O . PHE A 1 547 ? -7.321 -8.314 15.098 1.00 90.12 547 PHE A O 1
ATOM 4540 N N . LEU A 1 548 ? -9.030 -7.671 13.789 1.00 90.69 548 LEU A N 1
ATOM 4541 C CA . LEU A 1 548 ? -10.079 -8.176 14.676 1.00 90.69 548 LEU A CA 1
ATOM 4542 C C . LEU A 1 548 ? -9.917 -9.646 15.018 1.00 90.69 548 LEU A C 1
ATOM 4544 O O . LEU A 1 548 ? -10.060 -10.015 16.182 1.00 90.69 548 LEU A O 1
ATOM 4548 N N . SER A 1 549 ? -9.573 -10.477 14.039 1.00 95.12 549 SER A N 1
ATOM 4549 C CA . SER A 1 549 ? -9.363 -11.913 14.243 1.00 95.12 549 SER A CA 1
ATOM 4550 C C . SER A 1 549 ? -8.313 -12.217 15.321 1.00 95.12 549 SER A C 1
ATOM 4552 O O . SER A 1 549 ? -8.437 -13.216 16.031 1.00 95.12 549 SER A O 1
ATOM 4554 N N . LEU A 1 550 ? -7.325 -11.332 15.508 1.00 96.75 550 LEU A N 1
ATOM 4555 C CA . LEU A 1 550 ? -6.264 -11.484 16.504 1.00 96.75 550 LEU A CA 1
ATOM 4556 C C . LEU A 1 550 ? -6.773 -11.242 17.932 1.00 96.75 550 LEU A C 1
ATOM 4558 O O . LEU A 1 550 ? -6.312 -11.862 18.890 1.00 96.75 550 LEU A O 1
ATOM 4562 N N . GLY A 1 551 ? -7.745 -10.342 18.085 1.00 95.00 551 GLY A N 1
ATOM 4563 C CA . GLY A 1 551 ? -8.276 -9.917 19.379 1.00 95.00 551 GLY A CA 1
ATOM 4564 C C . GLY A 1 551 ? -9.680 -10.423 19.706 1.00 95.00 551 GLY A C 1
ATOM 4565 O O . GLY A 1 551 ? -10.138 -10.232 20.830 1.00 95.00 551 GLY A O 1
ATOM 4566 N N . LEU A 1 552 ? -10.358 -11.105 18.776 1.00 95.38 552 LEU A N 1
ATOM 4567 C CA . LEU A 1 552 ? -11.774 -11.470 18.905 1.00 95.38 552 LEU A CA 1
ATOM 4568 C C . LEU A 1 552 ? -12.079 -12.300 20.166 1.00 95.38 552 LEU A C 1
ATOM 4570 O O . LEU A 1 552 ? -13.124 -12.130 20.791 1.00 95.38 552 LEU A O 1
ATOM 4574 N N . HIS A 1 553 ? -11.117 -13.111 20.616 1.00 95.44 553 HIS A N 1
ATOM 4575 C CA . HIS A 1 553 ? -11.179 -13.891 21.859 1.00 95.44 553 HIS A CA 1
ATOM 4576 C C . HIS A 1 553 ? -11.409 -13.052 23.134 1.00 95.44 553 HIS A C 1
ATOM 4578 O O . HIS A 1 553 ? -11.880 -13.597 24.136 1.00 95.44 553 HIS A O 1
ATOM 4584 N N . ARG A 1 554 ? -11.080 -11.751 23.104 1.00 93.06 554 ARG A N 1
ATOM 4585 C CA . ARG A 1 554 ? -11.278 -10.786 24.201 1.00 93.06 554 ARG A CA 1
ATOM 4586 C C . ARG A 1 554 ? -12.657 -10.129 24.188 1.00 93.06 554 ARG A C 1
ATOM 4588 O O . ARG A 1 554 ? -13.042 -9.512 25.175 1.00 93.06 554 ARG A O 1
ATOM 4595 N N . ILE A 1 555 ? -13.366 -10.211 23.063 1.00 90.44 555 ILE A N 1
ATOM 4596 C CA . ILE A 1 555 ? -14.617 -9.481 22.830 1.00 90.44 555 ILE A CA 1
ATOM 4597 C C . ILE A 1 555 ? -15.828 -10.395 23.006 1.00 90.44 555 ILE A C 1
ATOM 4599 O O . ILE A 1 555 ? -16.821 -9.994 23.610 1.00 90.44 555 ILE A O 1
ATOM 4603 N N . VAL A 1 556 ? -15.757 -11.604 22.447 1.00 90.19 556 VAL A N 1
ATOM 4604 C CA . VAL A 1 556 ? -16.870 -12.562 22.449 1.00 90.19 556 VAL A CA 1
ATOM 4605 C C . VAL A 1 556 ? -17.140 -13.121 23.845 1.00 90.19 556 VAL A C 1
ATOM 4607 O O . VAL A 1 556 ? -16.261 -13.092 24.710 1.00 90.19 556 VAL A O 1
ATOM 4610 N N . ASP A 1 557 ? -18.337 -13.686 24.038 1.00 87.69 557 ASP A N 1
ATOM 4611 C CA . ASP A 1 557 ? -18.743 -14.326 25.295 1.00 87.69 557 ASP A CA 1
ATOM 4612 C C . ASP A 1 557 ? -17.632 -15.270 25.818 1.00 87.69 557 ASP A C 1
ATOM 4614 O O . ASP A 1 557 ? -17.124 -16.110 25.058 1.00 87.69 557 ASP A O 1
ATOM 4618 N N . PRO A 1 558 ? -17.221 -15.159 27.096 1.00 88.06 558 PRO A N 1
ATOM 4619 C CA . PRO A 1 558 ? -16.242 -16.058 27.703 1.00 88.06 558 PRO A CA 1
ATOM 4620 C C . PRO A 1 558 ? -16.586 -17.552 27.588 1.00 88.06 558 PRO A C 1
ATOM 4622 O O . PRO A 1 558 ? -15.676 -18.378 27.575 1.00 88.06 558 PRO A O 1
ATOM 4625 N N . LYS A 1 559 ? -17.871 -17.911 27.476 1.00 88.94 559 LYS A N 1
ATOM 4626 C CA . LYS A 1 559 ? -18.360 -19.288 27.287 1.00 88.94 559 LYS A CA 1
ATOM 4627 C C . LYS A 1 559 ? -18.337 -19.749 25.827 1.00 88.94 559 LYS A C 1
ATOM 4629 O O . LYS A 1 559 ? -18.491 -20.940 25.564 1.00 88.94 559 LYS A O 1
ATOM 4634 N N . MET A 1 560 ? -18.153 -18.838 24.869 1.00 93.44 560 MET A N 1
ATOM 4635 C CA . MET A 1 560 ? -17.985 -19.203 23.465 1.00 93.44 560 MET A CA 1
ATOM 4636 C C . MET A 1 560 ? -16.597 -19.818 23.272 1.00 93.44 560 MET A C 1
ATOM 4638 O O . MET A 1 560 ? -15.581 -19.135 23.423 1.00 93.44 560 MET A O 1
ATOM 4642 N N . ASN A 1 561 ? -16.565 -21.109 22.937 1.00 94.94 561 ASN A N 1
ATOM 4643 C CA . ASN A 1 561 ? -15.318 -21.862 22.777 1.00 94.94 561 ASN A CA 1
ATOM 4644 C C . ASN A 1 561 ? -14.744 -21.766 21.364 1.00 94.94 561 ASN A C 1
ATOM 4646 O O . ASN A 1 561 ? -13.531 -21.738 21.206 1.00 94.94 561 ASN A O 1
ATOM 4650 N N . GLN A 1 562 ? -15.599 -21.700 20.342 1.00 96.31 562 GLN A N 1
ATOM 4651 C CA . GLN A 1 562 ? -15.172 -21.738 18.947 1.00 96.31 562 GLN A CA 1
ATOM 4652 C C . GLN A 1 562 ? -16.062 -20.873 18.057 1.00 96.31 562 GLN A C 1
ATOM 4654 O O . GLN A 1 562 ? -17.272 -20.765 18.284 1.00 96.31 562 GLN A O 1
ATOM 4659 N N . ALA A 1 563 ? -15.462 -20.285 17.027 1.00 98.19 563 ALA A N 1
ATOM 4660 C CA . ALA A 1 563 ? -16.175 -19.593 15.961 1.00 98.19 563 ALA A CA 1
ATOM 4661 C C . ALA A 1 563 ? -15.354 -19.573 14.670 1.00 98.19 563 ALA A C 1
ATOM 4663 O O . ALA A 1 563 ? -14.154 -19.848 14.671 1.00 98.19 563 ALA A O 1
ATOM 4664 N N . ILE A 1 564 ? -15.997 -19.219 13.562 1.00 98.69 564 ILE A N 1
ATOM 4665 C CA . ILE A 1 564 ? -15.325 -19.037 12.274 1.00 98.69 564 ILE A CA 1
ATOM 4666 C C . ILE A 1 564 ? -15.559 -17.603 11.807 1.00 98.69 564 ILE A C 1
ATOM 4668 O O . ILE A 1 564 ? -16.705 -17.198 11.638 1.00 98.69 564 ILE A O 1
ATOM 4672 N N . LEU A 1 565 ? -14.491 -16.840 11.595 1.00 98.44 565 LEU A N 1
ATOM 4673 C CA . LEU A 1 565 ? -14.546 -15.554 10.902 1.00 98.44 565 LEU A CA 1
ATOM 4674 C C . LEU A 1 565 ? -14.414 -15.809 9.398 1.00 98.44 565 LEU A C 1
ATOM 4676 O O . LEU A 1 565 ? -13.506 -16.526 8.973 1.00 98.44 565 LEU A O 1
ATOM 4680 N N . ILE A 1 566 ? -15.340 -15.270 8.608 1.00 97.88 566 ILE A N 1
ATOM 4681 C CA . ILE A 1 566 ? -15.416 -15.520 7.168 1.00 97.88 566 ILE A CA 1
ATOM 4682 C C . ILE A 1 566 ? -15.653 -14.207 6.418 1.00 97.88 566 ILE A C 1
ATOM 4684 O O . ILE A 1 566 ? -16.528 -13.423 6.795 1.00 97.88 566 ILE A O 1
ATOM 4688 N N . ASP A 1 567 ? -14.915 -14.004 5.328 1.00 96.06 567 ASP A N 1
ATOM 4689 C CA . ASP A 1 567 ? -15.108 -12.863 4.435 1.00 96.06 567 ASP A CA 1
ATOM 4690 C C . ASP A 1 567 ? -16.476 -12.909 3.743 1.00 96.06 567 ASP A C 1
ATOM 4692 O O . ASP A 1 567 ? -16.994 -13.958 3.353 1.00 96.06 567 ASP A O 1
ATOM 4696 N N . CYS A 1 568 ? -17.079 -11.740 3.539 1.00 93.00 568 CYS A N 1
ATOM 4697 C CA . CYS A 1 568 ? -18.407 -11.641 2.932 1.00 93.00 568 CYS A CA 1
ATOM 4698 C C . CYS A 1 568 ? -18.435 -11.932 1.418 1.00 93.00 568 CYS A C 1
ATOM 4700 O O . CYS A 1 568 ? -19.518 -11.993 0.841 1.00 93.00 568 CYS A O 1
ATOM 4702 N N . ASP A 1 569 ? -17.287 -12.107 0.757 1.00 93.94 569 ASP A N 1
ATOM 4703 C CA . ASP A 1 569 ? -17.185 -12.464 -0.664 1.00 93.94 569 ASP A CA 1
ATOM 4704 C C . ASP A 1 569 ? -16.814 -13.930 -0.912 1.00 93.94 569 ASP A C 1
ATOM 4706 O O . ASP A 1 569 ? -16.378 -14.308 -2.008 1.00 93.94 569 ASP A O 1
ATOM 4710 N N . VAL A 1 570 ? -17.077 -14.785 0.079 1.00 96.69 570 VAL A N 1
ATOM 4711 C CA . VAL A 1 570 ? -17.064 -16.232 -0.109 1.00 96.69 570 VAL A CA 1
ATOM 4712 C C . VAL A 1 570 ? -18.420 -16.785 -0.539 1.00 96.69 570 VAL A C 1
ATOM 4714 O O . VAL A 1 570 ? -19.486 -16.232 -0.261 1.00 96.69 570 VAL A O 1
ATOM 4717 N N . VAL A 1 571 ? -18.388 -17.945 -1.194 1.00 97.81 571 VAL A N 1
ATOM 4718 C CA . VAL A 1 571 ? -19.578 -18.648 -1.670 1.00 97.81 571 VAL A CA 1
ATOM 4719 C C . VAL A 1 571 ? -19.465 -20.138 -1.365 1.00 97.81 571 VAL A C 1
ATOM 4721 O O . VAL A 1 571 ? -18.564 -20.830 -1.845 1.00 97.81 571 VAL A O 1
ATOM 4724 N N . PHE A 1 572 ? -20.431 -20.656 -0.609 1.00 98.06 572 PHE A N 1
ATOM 4725 C CA . PHE A 1 572 ? -20.501 -22.063 -0.226 1.00 98.06 572 PHE A CA 1
ATOM 4726 C C . PHE A 1 572 ? -20.940 -22.957 -1.398 1.00 98.06 572 PHE A C 1
ATOM 4728 O O . PHE A 1 572 ? -21.776 -22.593 -2.235 1.00 98.06 572 PHE A O 1
ATOM 4735 N N . ARG A 1 573 ? -20.370 -24.163 -1.449 1.00 97.56 573 ARG A N 1
ATOM 4736 C CA . ARG A 1 573 ? -20.733 -25.271 -2.357 1.00 97.56 573 ARG A CA 1
ATOM 4737 C C . ARG A 1 573 ? -21.046 -26.568 -1.604 1.00 97.56 573 ARG A C 1
ATOM 4739 O O . ARG A 1 573 ? -21.293 -27.605 -2.215 1.00 97.56 573 ARG A O 1
ATOM 4746 N N . THR A 1 574 ? -21.029 -26.511 -0.278 1.00 98.00 574 THR A N 1
ATOM 4747 C CA . THR A 1 574 ? -21.327 -27.615 0.629 1.00 98.00 574 THR A CA 1
ATOM 4748 C C . THR A 1 574 ? -21.902 -27.062 1.927 1.00 98.00 574 THR A C 1
ATOM 4750 O O . THR A 1 574 ? -21.826 -25.861 2.184 1.00 98.00 574 THR A O 1
ATOM 4753 N N . ASP A 1 575 ? -22.441 -27.946 2.759 1.00 98.31 575 ASP A N 1
ATOM 4754 C CA . ASP A 1 575 ? -22.870 -27.610 4.112 1.00 98.31 575 ASP A CA 1
ATOM 4755 C C . ASP A 1 575 ? -21.695 -27.120 4.983 1.00 98.31 575 ASP A C 1
ATOM 4757 O O . ASP A 1 575 ? -20.649 -27.777 5.062 1.00 98.31 575 ASP A O 1
ATOM 4761 N N . VAL A 1 576 ? -21.886 -25.979 5.654 1.00 98.00 576 VAL A N 1
ATOM 4762 C CA . VAL A 1 576 ? -20.922 -25.364 6.580 1.00 98.00 576 VAL A CA 1
ATOM 4763 C C . VAL A 1 576 ? -20.652 -26.231 7.813 1.00 98.00 576 VAL A C 1
ATOM 4765 O O . VAL A 1 576 ? -19.578 -26.127 8.403 1.00 98.00 576 VAL A O 1
ATOM 4768 N N . LYS A 1 577 ? -21.555 -27.160 8.160 1.00 97.81 577 LYS A N 1
ATOM 4769 C CA . LYS A 1 577 ? -21.332 -28.167 9.211 1.00 97.81 577 LYS A CA 1
ATOM 4770 C C . LYS A 1 577 ? -19.978 -28.866 9.067 1.00 97.81 577 LYS A C 1
ATOM 4772 O O . LYS A 1 577 ? -19.246 -29.026 10.038 1.00 97.81 577 LYS A O 1
ATOM 4777 N N . TYR A 1 578 ? -19.606 -29.237 7.843 1.00 98.44 578 TYR A N 1
ATOM 4778 C CA . TYR A 1 578 ? -18.345 -29.928 7.571 1.00 98.44 578 TYR A CA 1
ATOM 4779 C C . TYR A 1 578 ? -17.103 -29.043 7.795 1.00 98.44 578 TYR A C 1
ATOM 4781 O O . TYR A 1 578 ? -16.002 -29.578 7.963 1.00 98.44 578 TYR A O 1
ATOM 4789 N N . LEU A 1 579 ? -17.259 -27.713 7.774 1.00 98.44 579 LEU A N 1
ATOM 4790 C CA . LEU A 1 579 ? -16.199 -26.774 8.138 1.00 98.44 579 LEU A CA 1
ATOM 4791 C C . LEU A 1 579 ? -16.042 -26.719 9.663 1.00 98.44 579 LEU A C 1
ATOM 4793 O O . LEU A 1 579 ? -14.926 -26.858 10.151 1.00 98.44 579 LEU A O 1
ATOM 4797 N N . PHE A 1 580 ? -17.146 -26.647 10.417 1.00 98.44 580 PHE A N 1
ATOM 4798 C CA . PHE A 1 580 ? -17.113 -26.777 11.882 1.00 98.44 580 PHE A CA 1
ATOM 4799 C C . PHE A 1 580 ? -16.525 -28.120 12.335 1.00 98.44 580 PHE A C 1
ATOM 4801 O O . PHE A 1 580 ? -15.740 -28.173 13.276 1.00 98.44 580 PHE A O 1
ATOM 4808 N N . GLU A 1 581 ? -16.800 -29.213 11.621 1.00 98.12 581 GLU A N 1
ATOM 4809 C CA . GLU A 1 581 ? -16.173 -30.509 11.902 1.00 98.12 581 GLU A CA 1
ATOM 4810 C C . GLU A 1 581 ? -14.642 -30.506 11.743 1.00 98.12 581 GLU A C 1
ATOM 4812 O O . GLU A 1 581 ? -13.990 -31.408 12.272 1.00 98.12 581 GLU A O 1
ATOM 4817 N N . GLN A 1 582 ? -14.035 -29.511 11.077 1.00 98.50 582 GLN A N 1
ATOM 4818 C CA . GLN A 1 582 ? -12.572 -29.400 11.038 1.00 98.50 582 GLN A CA 1
ATOM 4819 C C . GLN A 1 582 ? -11.972 -29.057 12.411 1.00 98.50 582 GLN A C 1
ATOM 4821 O O . GLN A 1 582 ? -10.837 -29.456 12.655 1.00 98.50 582 GLN A O 1
ATOM 4826 N N . PHE A 1 583 ? -12.718 -28.446 13.345 1.00 98.38 583 PHE A N 1
ATOM 4827 C CA . PHE A 1 583 ? -12.241 -28.240 14.724 1.00 98.38 583 PHE A CA 1
ATOM 4828 C C . PHE A 1 583 ? -11.908 -29.562 15.425 1.00 98.38 583 PHE A C 1
ATOM 4830 O O . PHE A 1 583 ? -10.958 -29.634 16.198 1.00 98.38 583 PHE A O 1
ATOM 4837 N N . LYS A 1 584 ? -12.606 -30.656 15.088 1.00 97.75 584 LYS A N 1
ATOM 4838 C CA . LYS A 1 584 ? -12.326 -31.997 15.636 1.00 97.75 584 LYS A CA 1
ATOM 4839 C C . LYS A 1 584 ? -10.956 -32.545 15.220 1.00 97.75 584 LYS A C 1
ATOM 4841 O O . LYS A 1 584 ? -10.494 -33.523 15.796 1.00 97.75 584 LYS A O 1
ATOM 4846 N N . LYS A 1 585 ? -10.328 -31.947 14.204 1.00 98.25 585 LYS A N 1
ATOM 4847 C CA . LYS A 1 585 ? -8.999 -32.322 13.703 1.00 98.25 585 LYS A CA 1
ATOM 4848 C C . LYS A 1 585 ? -7.879 -31.458 14.280 1.00 98.25 585 LYS A C 1
ATOM 4850 O O . LYS A 1 585 ? -6.719 -31.710 13.966 1.00 98.25 585 LYS A O 1
ATOM 4855 N N . PHE A 1 586 ? -8.208 -30.448 15.085 1.00 98.25 586 PHE A N 1
ATOM 4856 C CA . PHE A 1 586 ? -7.205 -29.622 15.742 1.00 98.25 586 PHE A CA 1
ATOM 4857 C C . PHE A 1 586 ? -6.443 -30.471 16.757 1.00 98.25 586 PHE A C 1
ATOM 4859 O O . PHE A 1 586 ? -7.047 -31.124 17.611 1.00 98.25 586 PHE A O 1
ATOM 4866 N N . THR A 1 587 ? -5.114 -30.412 16.715 1.00 97.31 587 THR A N 1
ATOM 4867 C CA . THR A 1 587 ? -4.292 -30.896 17.828 1.00 97.31 587 THR A CA 1
ATOM 4868 C C . THR A 1 587 ? -4.531 -30.010 19.054 1.00 97.31 587 THR A C 1
ATOM 4870 O O . THR A 1 587 ? -5.041 -28.895 18.900 1.00 97.31 587 THR A O 1
ATOM 4873 N N . PRO A 1 588 ? -4.191 -30.454 20.276 1.00 96.38 588 PRO A N 1
ATOM 4874 C CA . PRO A 1 588 ? -4.358 -29.641 21.482 1.00 96.38 588 PRO A CA 1
ATOM 4875 C C . PRO A 1 588 ? -3.682 -28.259 21.418 1.00 96.38 588 PRO A C 1
ATOM 4877 O O . PRO A 1 588 ? -4.150 -27.325 22.060 1.00 96.38 588 PRO A O 1
ATOM 4880 N N . GLU A 1 589 ? -2.621 -28.109 20.624 1.00 96.75 589 GLU A N 1
ATOM 4881 C CA . GLU A 1 589 ? -1.855 -26.868 20.464 1.00 96.75 589 GLU A CA 1
ATOM 4882 C C . GLU A 1 589 ? -2.447 -25.914 19.421 1.00 96.75 589 GLU A C 1
ATOM 4884 O O . GLU A 1 589 ? -2.154 -24.716 19.452 1.00 96.75 589 GLU A O 1
ATOM 4889 N N . ASN A 1 590 ? -3.265 -26.419 18.491 1.00 98.56 590 ASN A N 1
ATOM 4890 C CA . ASN A 1 590 ? -3.846 -25.581 17.450 1.00 98.56 590 ASN A CA 1
ATOM 4891 C C . ASN A 1 590 ? -4.811 -24.562 18.066 1.00 98.56 590 ASN A C 1
ATOM 4893 O O . ASN A 1 590 ? -5.751 -24.919 18.785 1.00 98.56 590 ASN A O 1
ATOM 4897 N N . LEU A 1 591 ? -4.572 -23.296 17.731 1.00 98.69 591 LEU A N 1
ATOM 4898 C CA . LEU A 1 591 ? -5.370 -22.144 18.141 1.00 98.69 591 LEU A CA 1
ATOM 4899 C C . LEU A 1 591 ? -6.229 -21.626 16.989 1.00 98.69 591 LEU A C 1
ATOM 4901 O O . LEU A 1 591 ? -7.372 -21.219 17.193 1.00 98.69 591 LEU A O 1
ATOM 4905 N N . PHE A 1 592 ? -5.666 -21.662 15.780 1.00 98.81 592 PHE A N 1
ATOM 4906 C CA . PHE A 1 592 ? -6.292 -21.149 14.570 1.00 98.81 592 PHE A CA 1
ATOM 4907 C C . PHE A 1 592 ? -6.299 -22.202 13.469 1.00 98.81 592 PHE A C 1
ATOM 4909 O O . PHE A 1 592 ? -5.400 -23.040 13.404 1.00 98.81 592 PHE A O 1
ATOM 4916 N N . GLY A 1 593 ? -7.269 -22.120 12.563 1.00 98.69 593 GLY A N 1
ATOM 4917 C CA . GLY A 1 593 ? -7.279 -22.878 11.314 1.00 98.69 593 GLY A CA 1
ATOM 4918 C C . GLY A 1 593 ? -7.414 -21.952 10.113 1.00 98.69 593 GLY A C 1
ATOM 4919 O O . GLY A 1 593 ? -8.383 -21.202 10.042 1.00 98.69 593 GLY A O 1
ATOM 4920 N N . LEU A 1 594 ? -6.457 -22.002 9.184 1.00 98.56 594 LEU A N 1
ATOM 4921 C CA . LEU A 1 594 ? -6.444 -21.176 7.970 1.00 98.56 594 LEU A CA 1
ATOM 4922 C C . LEU A 1 594 ? -5.965 -21.989 6.768 1.00 98.56 594 LEU A C 1
ATOM 4924 O O . LEU A 1 594 ? -5.173 -22.926 6.909 1.00 98.56 594 LEU A O 1
ATOM 4928 N N . ALA A 1 595 ? -6.429 -21.610 5.582 1.00 97.94 595 ALA A N 1
ATOM 4929 C CA . ALA A 1 595 ? -5.992 -22.202 4.322 1.00 97.94 595 ALA A CA 1
ATOM 4930 C C . ALA A 1 595 ? -4.693 -21.551 3.810 1.00 97.94 595 ALA A C 1
ATOM 4932 O O . ALA A 1 595 ? -4.410 -20.399 4.159 1.00 97.94 595 ALA A O 1
ATOM 4933 N N . PRO A 1 596 ? -3.897 -22.255 2.982 1.00 97.62 596 PRO A N 1
ATOM 4934 C CA . PRO A 1 596 ? -2.726 -21.663 2.345 1.00 97.62 596 PRO A CA 1
ATOM 4935 C C . PRO A 1 596 ? -3.119 -20.517 1.408 1.00 97.62 596 PRO A C 1
ATOM 4937 O O . PRO A 1 596 ? -4.137 -20.597 0.728 1.00 97.62 596 PRO A O 1
ATOM 4940 N N . GLU A 1 597 ? -2.270 -19.496 1.326 1.00 98.12 597 GLU A N 1
ATOM 4941 C CA . GLU A 1 597 ? -2.376 -18.437 0.323 1.00 98.12 597 GLU A CA 1
ATOM 4942 C C . GLU A 1 597 ? -2.039 -18.993 -1.071 1.00 98.12 597 GLU A C 1
ATOM 4944 O O . GLU A 1 597 ? -0.962 -19.549 -1.297 1.00 98.12 597 GLU A O 1
ATOM 4949 N N . LEU A 1 598 ? -2.979 -18.865 -2.006 1.00 97.62 598 LEU A N 1
ATOM 4950 C CA . LEU A 1 598 ? -2.906 -19.449 -3.348 1.00 97.62 598 LEU A CA 1
ATOM 4951 C C . LEU A 1 598 ? -2.279 -18.515 -4.393 1.00 97.62 598 LEU A C 1
ATOM 4953 O O . LEU A 1 598 ? -2.258 -18.832 -5.583 1.00 97.62 598 LEU A O 1
ATOM 4957 N N . THR A 1 599 ? -1.740 -17.372 -3.973 1.00 95.88 599 THR A N 1
ATOM 4958 C CA . THR A 1 599 ? -0.975 -16.454 -4.823 1.00 95.88 599 THR A CA 1
ATOM 4959 C C . THR A 1 599 ? 0.470 -16.301 -4.328 1.00 95.88 599 THR A C 1
ATOM 4961 O O . THR A 1 599 ? 0.774 -16.551 -3.162 1.00 95.88 599 THR A O 1
ATOM 4964 N N . PRO A 1 600 ? 1.413 -15.860 -5.178 1.00 96.38 600 PRO A N 1
ATOM 4965 C CA . PRO A 1 600 ? 2.804 -15.655 -4.774 1.00 96.38 600 PRO A CA 1
ATOM 4966 C C . PRO A 1 600 ? 3.037 -14.362 -3.962 1.00 96.38 600 PRO A C 1
ATOM 4968 O O . PRO A 1 600 ? 4.173 -13.894 -3.895 1.00 96.38 600 PRO A O 1
ATOM 4971 N N . VAL A 1 601 ? 2.018 -13.781 -3.313 1.00 94.75 601 VAL A N 1
ATOM 4972 C CA . VAL A 1 601 ? 2.158 -12.536 -2.529 1.00 94.75 601 VAL A CA 1
ATOM 4973 C C . VAL A 1 601 ? 3.253 -12.632 -1.465 1.00 94.75 601 VAL A C 1
ATOM 4975 O O . VAL A 1 601 ? 4.106 -11.754 -1.371 1.00 94.75 601 VAL A O 1
ATOM 4978 N N . TYR A 1 602 ? 3.333 -13.737 -0.721 1.00 97.44 602 TYR A N 1
ATOM 4979 C CA . TYR A 1 602 ? 4.385 -13.890 0.285 1.00 97.44 602 TYR A CA 1
ATOM 4980 C C . TYR A 1 602 ? 5.724 -14.298 -0.312 1.00 97.44 602 TYR A C 1
ATOM 4982 O O . TYR A 1 602 ? 6.762 -13.973 0.257 1.00 97.44 602 TYR A O 1
ATOM 4990 N N . ARG A 1 603 ? 5.748 -14.911 -1.503 1.00 93.50 603 ARG A N 1
ATOM 4991 C CA . ARG A 1 603 ? 6.997 -15.046 -2.269 1.00 93.50 603 ARG A CA 1
ATOM 4992 C C . ARG A 1 603 ? 7.584 -13.670 -2.578 1.00 93.50 603 ARG A C 1
ATOM 4994 O O . ARG A 1 603 ? 8.801 -13.510 -2.490 1.00 93.50 603 ARG A O 1
ATOM 5001 N N . HIS A 1 604 ? 6.722 -12.719 -2.939 1.00 90.94 604 HIS A N 1
ATOM 5002 C CA . HIS A 1 604 ? 7.088 -11.330 -3.175 1.00 90.94 604 HIS A CA 1
ATOM 5003 C C . HIS A 1 604 ? 7.536 -10.641 -1.884 1.00 90.94 604 HIS A C 1
ATOM 5005 O O . HIS A 1 604 ? 8.670 -10.182 -1.826 1.00 90.94 604 HIS A O 1
ATOM 5011 N N . ILE A 1 605 ? 6.712 -10.628 -0.831 1.00 86.12 605 ILE A N 1
ATOM 5012 C CA . ILE A 1 605 ? 7.031 -9.941 0.436 1.00 86.12 605 ILE A CA 1
ATOM 5013 C C . ILE A 1 605 ? 8.341 -10.464 1.047 1.00 86.12 605 ILE A C 1
ATOM 5015 O O . ILE A 1 605 ? 9.174 -9.686 1.507 1.00 86.12 605 ILE A O 1
ATOM 5019 N N . LEU A 1 606 ? 8.573 -11.777 0.993 1.00 87.12 606 LEU A N 1
ATOM 5020 C CA . LEU A 1 606 ? 9.752 -12.421 1.576 1.00 87.12 606 LEU A CA 1
ATOM 5021 C C . LEU A 1 606 ? 10.988 -12.391 0.666 1.00 87.12 606 LEU A C 1
ATOM 5023 O O . LEU A 1 606 ? 11.938 -13.126 0.935 1.00 87.12 606 LEU A O 1
ATOM 5027 N N . TYR A 1 607 ? 11.019 -11.606 -0.419 1.00 75.56 607 TYR A N 1
ATOM 5028 C CA . TYR A 1 607 ? 12.117 -11.677 -1.395 1.00 75.56 607 TYR A CA 1
ATOM 5029 C C . TYR A 1 607 ? 13.506 -11.501 -0.753 1.00 75.56 607 TYR A C 1
ATOM 5031 O O . TYR A 1 607 ? 14.409 -12.271 -1.078 1.00 75.56 607 TYR A O 1
ATOM 5039 N N . ARG A 1 608 ? 13.666 -10.563 0.200 1.00 66.62 608 ARG A N 1
ATOM 5040 C CA . ARG A 1 608 ? 14.936 -10.332 0.922 1.00 66.62 608 ARG A CA 1
ATOM 5041 C C . ARG A 1 608 ? 15.347 -11.554 1.725 1.00 66.62 608 ARG A C 1
ATOM 5043 O O . ARG A 1 608 ? 16.440 -12.079 1.544 1.00 66.62 608 ARG A O 1
ATOM 5050 N N . TYR A 1 609 ? 14.436 -12.048 2.557 1.00 78.44 609 TYR A N 1
ATOM 5051 C CA . TYR A 1 609 ? 14.677 -13.232 3.368 1.00 78.44 609 TYR A CA 1
ATOM 5052 C C . TYR A 1 609 ? 15.001 -14.449 2.499 1.00 78.44 609 TYR A C 1
ATOM 5054 O O . TYR A 1 609 ? 15.951 -15.174 2.771 1.00 78.44 609 TYR A O 1
ATOM 5062 N N . ARG A 1 610 ? 14.283 -14.650 1.394 1.00 88.25 610 ARG A N 1
ATOM 5063 C CA . ARG A 1 610 ? 14.541 -15.763 0.472 1.00 88.25 610 ARG A CA 1
ATOM 5064 C C . ARG A 1 610 ? 15.858 -15.614 -0.292 1.00 88.25 610 ARG A C 1
ATOM 5066 O O . ARG A 1 610 ? 16.465 -16.631 -0.612 1.00 88.25 610 ARG A O 1
ATOM 5073 N N . ALA A 1 611 ? 16.312 -14.391 -0.569 1.00 75.56 611 ALA A N 1
ATOM 5074 C CA . ALA A 1 611 ? 17.630 -14.150 -1.154 1.00 75.56 611 ALA A CA 1
ATOM 5075 C C . ALA A 1 611 ? 18.753 -14.534 -0.175 1.00 75.56 611 ALA A C 1
ATOM 5077 O O . ALA A 1 611 ? 19.720 -15.179 -0.573 1.00 75.56 611 ALA A O 1
ATOM 5078 N N . THR A 1 612 ? 18.595 -14.211 1.113 1.00 80.88 612 THR A N 1
ATOM 5079 C CA . THR A 1 612 ? 19.535 -14.610 2.174 1.00 80.88 612 THR A CA 1
ATOM 5080 C C . THR A 1 612 ? 19.463 -16.109 2.487 1.00 80.88 612 THR A C 1
ATOM 5082 O O . THR A 1 612 ? 20.486 -16.744 2.738 1.00 80.88 612 THR A O 1
ATOM 5085 N N . TYR A 1 613 ? 18.267 -16.699 2.433 1.00 83.31 613 TYR A N 1
ATOM 5086 C CA . TYR A 1 613 ? 17.995 -18.093 2.786 1.00 83.31 613 TYR A CA 1
ATOM 5087 C C . TYR A 1 613 ? 17.364 -18.859 1.608 1.00 83.31 613 TYR A C 1
ATOM 5089 O O . TYR A 1 613 ? 16.202 -19.271 1.682 1.00 83.31 613 TYR A O 1
ATOM 5097 N N . PRO A 1 614 ? 18.119 -19.137 0.527 1.00 83.38 614 PRO A N 1
ATOM 5098 C CA . PRO A 1 614 ? 17.575 -19.700 -0.718 1.00 83.38 614 PRO A CA 1
ATOM 5099 C C . PRO A 1 614 ? 16.998 -21.115 -0.573 1.00 83.38 614 PRO A C 1
ATOM 5101 O O . PRO A 1 614 ? 16.217 -21.559 -1.411 1.00 83.38 614 PRO A O 1
ATOM 5104 N N . LYS A 1 615 ? 17.367 -21.837 0.494 1.00 88.75 615 LYS A N 1
ATOM 5105 C CA . LYS A 1 615 ? 16.838 -23.173 0.818 1.00 88.75 615 LYS A CA 1
ATOM 5106 C C . LYS A 1 615 ? 15.575 -23.138 1.684 1.00 88.75 615 LYS A C 1
ATOM 5108 O O . LYS A 1 615 ? 15.026 -24.202 1.974 1.00 88.75 615 LYS A O 1
ATOM 5113 N N . SER A 1 616 ? 15.143 -21.957 2.129 1.00 91.75 616 SER A N 1
ATOM 5114 C CA . SER A 1 616 ? 13.961 -21.816 2.975 1.00 91.75 616 SER A CA 1
ATOM 5115 C C . SER A 1 616 ? 12.698 -22.270 2.242 1.00 91.75 616 SER A C 1
ATOM 5117 O O . SER A 1 616 ? 12.574 -22.125 1.024 1.00 91.75 616 SER A O 1
ATOM 5119 N N . SER A 1 617 ? 11.757 -22.836 2.998 1.00 94.75 617 SER A N 1
ATOM 5120 C CA . SER A 1 617 ? 10.438 -23.215 2.479 1.00 94.75 617 SER A CA 1
ATOM 5121 C C . SER A 1 617 ? 9.453 -22.042 2.454 1.00 94.75 617 SER A C 1
ATOM 5123 O O . SER A 1 617 ? 8.423 -22.130 1.784 1.00 94.75 617 SER A O 1
ATOM 5125 N N . PHE A 1 618 ? 9.781 -20.941 3.140 1.00 96.44 618 PHE A N 1
ATOM 5126 C CA . PHE A 1 618 ? 8.910 -19.780 3.269 1.00 96.44 618 PHE A CA 1
ATOM 5127 C C . PHE A 1 618 ? 8.768 -19.021 1.942 1.00 96.44 618 PHE A C 1
ATOM 5129 O O . PHE A 1 618 ? 9.760 -18.701 1.283 1.00 96.44 618 PHE A O 1
ATOM 5136 N N . GLY A 1 619 ? 7.530 -18.749 1.531 1.00 94.81 619 GLY A N 1
ATOM 5137 C CA . GLY A 1 619 ? 7.195 -18.130 0.251 1.00 94.81 619 GLY A CA 1
ATOM 5138 C C . GLY A 1 619 ? 7.366 -19.066 -0.951 1.00 94.81 619 GLY A C 1
ATOM 5139 O O . GLY A 1 619 ? 7.439 -18.595 -2.087 1.00 94.81 619 GLY A O 1
ATOM 5140 N N . ASN A 1 620 ? 7.483 -20.380 -0.739 1.00 94.81 620 ASN A N 1
ATOM 5141 C CA . ASN A 1 620 ? 7.428 -21.361 -1.826 1.00 94.81 620 ASN A CA 1
ATOM 5142 C C . ASN A 1 620 ? 5.994 -21.894 -2.001 1.00 94.81 620 ASN A C 1
ATOM 5144 O O . ASN A 1 620 ? 5.253 -21.923 -1.018 1.00 94.81 620 ASN A O 1
ATOM 5148 N N . PRO A 1 621 ? 5.617 -22.352 -3.210 1.00 92.62 621 PRO A N 1
ATOM 5149 C CA . PRO A 1 621 ? 4.308 -22.955 -3.439 1.00 92.62 621 PRO A CA 1
ATOM 5150 C C . PRO A 1 621 ? 4.057 -24.130 -2.495 1.00 92.62 621 PRO A C 1
ATOM 5152 O O . PRO A 1 621 ? 4.998 -24.830 -2.112 1.00 92.62 621 PRO A O 1
ATOM 5155 N N . TYR A 1 622 ? 2.792 -24.368 -2.145 1.00 85.50 622 TYR A N 1
ATOM 5156 C CA . TYR A 1 622 ? 2.434 -25.472 -1.255 1.00 85.50 622 TYR A CA 1
ATOM 5157 C C . TYR A 1 622 ? 2.877 -26.819 -1.839 1.00 85.50 622 TYR A C 1
ATOM 5159 O O . TYR A 1 622 ? 3.591 -27.569 -1.177 1.00 85.50 622 TYR A O 1
ATOM 5167 N N . TYR A 1 623 ? 2.548 -27.075 -3.106 1.00 80.62 623 TYR A N 1
ATOM 5168 C CA . TYR A 1 623 ? 2.991 -28.255 -3.841 1.00 80.62 623 TYR A CA 1
ATOM 5169 C C . TYR A 1 623 ? 4.292 -27.950 -4.596 1.00 80.62 623 TYR A C 1
ATOM 5171 O O . TYR A 1 623 ? 4.299 -27.173 -5.550 1.00 80.62 623 TYR A O 1
ATOM 5179 N N . LEU A 1 624 ? 5.413 -28.550 -4.184 1.00 70.00 624 LEU A N 1
ATOM 5180 C CA . LEU A 1 624 ? 6.679 -28.430 -4.915 1.00 70.00 624 LEU A CA 1
ATOM 5181 C C . LEU A 1 624 ? 6.755 -29.514 -5.999 1.00 70.00 624 LEU A C 1
ATOM 5183 O O . LEU A 1 624 ? 6.558 -30.693 -5.707 1.00 70.00 624 LEU A O 1
ATOM 5187 N N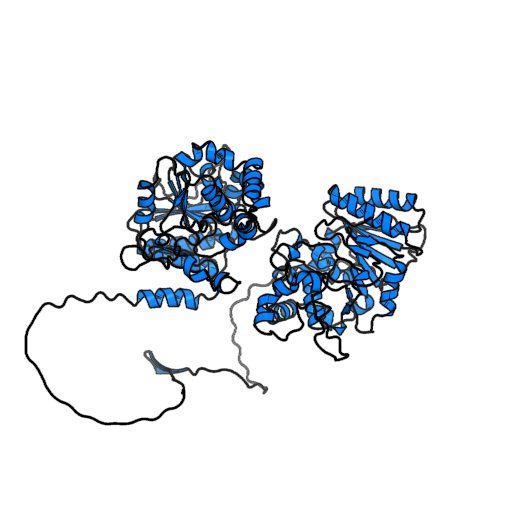 . SER A 1 625 ? 7.066 -29.120 -7.240 1.00 57.69 625 SER A N 1
ATOM 5188 C CA . SER A 1 625 ? 7.229 -30.042 -8.375 1.00 57.69 625 SER A CA 1
ATOM 5189 C C . SER A 1 625 ? 8.219 -31.166 -8.048 1.00 57.69 625 SER A C 1
ATOM 5191 O O . SER A 1 625 ? 9.391 -30.916 -7.761 1.00 57.69 625 SER A O 1
ATOM 5193 N N . THR A 1 626 ? 7.757 -32.415 -8.136 1.00 50.44 626 THR A N 1
ATOM 5194 C CA . THR A 1 626 ? 8.572 -33.618 -7.952 1.00 50.44 626 THR A CA 1
ATOM 5195 C C . THR A 1 626 ? 9.312 -33.959 -9.241 1.00 50.44 626 THR A C 1
ATOM 5197 O O . THR A 1 626 ? 8.766 -34.616 -10.126 1.00 50.44 626 THR A O 1
ATOM 5200 N N . THR A 1 627 ? 10.582 -33.581 -9.350 1.00 42.19 627 THR A N 1
ATOM 5201 C CA . THR A 1 627 ? 11.493 -34.282 -10.257 1.00 42.19 627 THR A CA 1
ATOM 5202 C C . THR A 1 627 ? 12.110 -35.474 -9.520 1.00 42.19 627 THR A C 1
ATOM 5204 O O . THR A 1 627 ? 12.730 -35.331 -8.470 1.00 42.19 627 THR A O 1
ATOM 5207 N N . SER A 1 628 ? 11.946 -36.663 -10.107 1.00 43.03 628 SER A N 1
ATOM 5208 C CA . SER A 1 628 ? 12.598 -37.948 -9.785 1.00 43.03 628 SER A CA 1
ATOM 5209 C C . SER A 1 628 ? 12.148 -38.725 -8.525 1.00 43.03 628 SER A C 1
ATOM 5211 O O . SER A 1 628 ? 12.528 -38.435 -7.398 1.00 43.03 628 SER A O 1
ATOM 5213 N N . HIS A 1 629 ? 11.383 -39.803 -8.753 1.00 46.12 629 HIS A N 1
ATOM 5214 C CA . HIS A 1 629 ? 11.577 -41.157 -8.193 1.00 46.12 629 HIS A CA 1
ATOM 5215 C C . HIS A 1 629 ? 11.740 -41.342 -6.662 1.00 46.12 629 HIS A C 1
ATOM 5217 O O . HIS A 1 629 ? 12.199 -42.396 -6.222 1.00 46.12 629 HIS A O 1
ATOM 5223 N N . ARG A 1 630 ? 11.322 -40.392 -5.813 1.00 45.50 630 ARG A N 1
ATOM 5224 C CA . ARG A 1 630 ? 11.255 -40.585 -4.351 1.00 45.50 630 ARG A CA 1
ATOM 5225 C C . ARG A 1 630 ? 9.928 -40.104 -3.757 1.00 45.50 630 ARG A C 1
ATOM 5227 O O . ARG A 1 630 ? 9.527 -38.962 -3.939 1.00 45.50 630 ARG A O 1
ATOM 5234 N N . LYS A 1 631 ? 9.290 -40.999 -2.991 1.00 44.44 631 LYS A N 1
ATOM 5235 C CA . LYS A 1 631 ? 7.979 -40.911 -2.305 1.00 44.44 631 LYS A CA 1
ATOM 5236 C C . LYS A 1 631 ? 7.842 -39.820 -1.219 1.00 44.44 631 LYS A C 1
ATOM 5238 O O . LYS A 1 631 ? 6.930 -39.894 -0.404 1.00 44.44 631 LYS A O 1
ATOM 5243 N N . THR A 1 632 ? 8.712 -38.815 -1.161 1.00 45.66 632 THR A N 1
ATOM 5244 C CA . THR A 1 632 ? 8.622 -37.743 -0.154 1.00 45.66 632 THR A CA 1
ATOM 5245 C C . THR A 1 632 ? 8.170 -36.448 -0.814 1.00 45.66 632 THR A C 1
ATOM 5247 O O . THR A 1 632 ? 8.987 -35.695 -1.344 1.00 45.66 632 THR A O 1
ATOM 5250 N N . GLN A 1 633 ? 6.861 -36.201 -0.790 1.00 54.38 633 GLN A N 1
ATOM 5251 C CA . GLN A 1 633 ? 6.266 -34.935 -1.211 1.00 54.38 633 GLN A CA 1
ATOM 5252 C C . GLN A 1 633 ? 6.748 -33.829 -0.266 1.00 54.38 633 GLN A C 1
ATOM 5254 O O . GLN A 1 633 ? 6.436 -33.825 0.924 1.00 54.38 633 GLN A O 1
ATOM 5259 N N . LYS A 1 634 ? 7.588 -32.924 -0.774 1.00 62.56 634 LYS A N 1
ATOM 5260 C CA . LYS A 1 634 ? 8.083 -31.783 -0.003 1.00 62.56 634 LYS A CA 1
ATOM 5261 C C . LYS A 1 634 ? 7.105 -30.629 -0.193 1.00 62.56 634 LYS A C 1
ATOM 5263 O O . LYS A 1 634 ? 6.888 -30.201 -1.321 1.00 62.56 634 LYS A O 1
ATOM 5268 N N . TYR A 1 635 ? 6.540 -30.131 0.899 1.00 77.06 635 TYR A N 1
ATOM 5269 C CA . TYR A 1 635 ? 5.626 -28.992 0.865 1.00 77.06 635 TYR A CA 1
ATOM 5270 C C . TYR A 1 635 ? 6.381 -27.683 1.109 1.00 77.06 635 TYR A C 1
ATOM 5272 O O . TYR A 1 635 ? 7.289 -27.629 1.945 1.00 77.06 635 TYR A O 1
ATOM 5280 N N . GLY A 1 636 ? 6.029 -26.632 0.369 1.00 91.56 636 GLY A N 1
ATOM 5281 C CA . GLY A 1 636 ? 6.434 -25.264 0.693 1.00 91.56 636 GLY A CA 1
ATOM 5282 C C . GLY A 1 636 ? 5.498 -24.623 1.719 1.00 91.56 636 GLY A C 1
ATOM 5283 O O . GLY A 1 636 ? 4.544 -25.240 2.197 1.00 91.56 636 GLY A O 1
ATOM 5284 N N . TYR A 1 637 ? 5.775 -23.367 2.061 1.00 96.69 637 TYR A N 1
ATOM 5285 C CA . TYR A 1 637 ? 4.890 -22.544 2.878 1.00 96.69 637 TYR A CA 1
ATOM 5286 C C . TYR A 1 637 ? 4.574 -21.248 2.128 1.00 96.69 637 TYR A C 1
ATOM 5288 O O . TYR A 1 637 ? 5.357 -20.297 2.215 1.00 96.69 637 TYR A O 1
ATOM 5296 N N . PRO A 1 638 ? 3.464 -21.185 1.374 1.00 97.00 638 PRO A N 1
ATOM 5297 C CA . PRO A 1 638 ? 3.147 -20.018 0.556 1.00 97.00 638 PRO A CA 1
ATOM 5298 C C . PRO A 1 638 ? 2.606 -18.842 1.376 1.00 97.00 638 PRO A C 1
ATOM 5300 O O . PRO A 1 638 ? 2.410 -17.776 0.814 1.00 97.00 638 PRO A O 1
ATOM 5303 N N . GLY A 1 639 ? 2.400 -19.027 2.684 1.00 98.06 639 GLY A N 1
ATOM 5304 C CA . GLY A 1 639 ? 1.642 -18.137 3.559 1.00 98.06 639 GLY A CA 1
ATOM 5305 C C . GLY A 1 639 ? 0.208 -18.620 3.744 1.00 98.06 639 GLY A C 1
ATOM 5306 O O . GLY A 1 639 ? -0.139 -19.712 3.289 1.00 98.06 639 GLY A O 1
ATOM 5307 N N . LEU A 1 640 ? -0.599 -17.839 4.453 1.00 98.50 640 LEU A N 1
ATOM 5308 C CA . LEU A 1 640 ? -1.987 -18.163 4.793 1.00 98.50 640 LEU A CA 1
ATOM 5309 C C . LEU A 1 640 ? -2.925 -17.079 4.263 1.00 98.50 640 LEU A C 1
ATOM 5311 O O . LEU A 1 640 ? -2.504 -15.936 4.125 1.00 98.50 640 LEU A O 1
ATOM 5315 N N . ASN A 1 641 ? -4.182 -17.433 3.996 1.00 98.56 641 ASN A N 1
ATOM 5316 C CA . ASN A 1 641 ? -5.224 -16.482 3.609 1.00 98.56 641 ASN A CA 1
ATOM 5317 C C . ASN A 1 641 ? -6.272 -16.324 4.724 1.00 98.56 641 ASN A C 1
ATOM 5319 O O . ASN A 1 641 ? -6.737 -17.332 5.263 1.00 98.56 641 ASN A O 1
ATOM 5323 N N . SER A 1 642 ? -6.658 -15.085 5.054 1.00 97.25 642 SER A N 1
ATOM 5324 C CA . SER A 1 642 ? -7.582 -14.784 6.162 1.00 97.25 642 SER A CA 1
ATOM 5325 C C . SER A 1 642 ? -9.064 -14.759 5.776 1.00 97.25 642 SER A C 1
ATOM 5327 O O . SER A 1 642 ? -9.902 -14.534 6.640 1.00 97.25 642 SER A O 1
ATOM 5329 N N . GLY A 1 643 ? -9.434 -15.103 4.536 1.00 97.25 643 GLY A N 1
ATOM 5330 C CA . GLY A 1 643 ? -10.852 -15.146 4.146 1.00 97.25 643 GLY A CA 1
ATOM 5331 C C . GLY A 1 643 ? -11.689 -16.209 4.865 1.00 97.25 643 GLY A C 1
ATOM 5332 O O . GLY A 1 643 ? -12.917 -16.134 4.879 1.00 97.25 643 GLY A O 1
ATOM 5333 N N . VAL A 1 644 ? -11.035 -17.203 5.476 1.00 98.62 644 VAL A N 1
ATOM 5334 C CA . VAL A 1 644 ? -11.649 -18.185 6.380 1.00 98.62 644 VAL A CA 1
ATOM 5335 C C . VAL A 1 644 ? -10.691 -18.434 7.545 1.00 98.62 644 VAL A C 1
ATOM 5337 O O . VAL A 1 644 ? -9.659 -19.086 7.367 1.00 98.62 644 VAL A O 1
ATOM 5340 N N . VAL A 1 645 ? -11.046 -17.949 8.737 1.00 98.75 645 VAL A N 1
ATOM 5341 C CA . VAL A 1 645 ? -10.264 -18.115 9.972 1.00 98.75 645 VAL A CA 1
ATOM 5342 C C . VAL A 1 645 ? -11.090 -18.863 11.009 1.00 98.75 645 VAL A C 1
ATOM 5344 O O . VAL A 1 645 ? -12.076 -18.356 11.539 1.00 98.75 645 VAL A O 1
ATOM 5347 N N . MET A 1 646 ? -10.672 -20.082 11.329 1.00 98.75 646 MET A N 1
ATOM 5348 C CA . MET A 1 646 ? -11.236 -20.872 12.421 1.00 98.75 646 MET A CA 1
ATOM 5349 C C . MET A 1 646 ? -10.549 -20.488 13.734 1.00 98.75 646 MET A C 1
ATOM 5351 O O . MET A 1 646 ? -9.322 -20.493 13.792 1.00 98.75 646 MET A O 1
ATOM 5355 N N . LEU A 1 647 ? -11.316 -20.172 14.775 1.00 98.62 647 LEU A N 1
ATOM 5356 C CA . LEU A 1 647 ? -10.829 -19.623 16.042 1.00 98.62 647 LEU A CA 1
ATOM 5357 C C . LEU A 1 647 ? -11.234 -20.530 17.203 1.00 98.62 647 LEU A C 1
ATOM 5359 O O . LEU A 1 647 ? -12.426 -20.704 17.448 1.00 98.62 647 LEU A O 1
ATOM 5363 N N . GLN A 1 648 ? -10.254 -21.072 17.929 1.00 98.25 648 GLN A N 1
ATOM 5364 C CA . GLN A 1 648 ? -10.477 -21.864 19.141 1.00 98.25 648 GLN A CA 1
ATOM 5365 C C . GLN A 1 648 ? -10.227 -20.997 20.385 1.00 98.25 648 GLN A C 1
ATOM 5367 O O . GLN A 1 648 ? -9.121 -20.941 20.926 1.00 98.25 648 GLN A O 1
ATOM 5372 N N . PHE A 1 649 ? -11.246 -20.238 20.789 1.00 98.12 649 PHE A N 1
ATOM 5373 C CA . PHE A 1 649 ? -11.147 -19.147 21.760 1.00 98.12 649 PHE A CA 1
ATOM 5374 C C . PHE A 1 649 ? -10.683 -19.575 23.148 1.00 98.12 649 PHE A C 1
ATOM 5376 O O . PHE A 1 649 ? -9.865 -18.873 23.741 1.00 98.12 649 PHE A O 1
ATOM 5383 N N . ASP A 1 650 ? -11.166 -20.701 23.667 1.00 95.69 650 ASP A N 1
ATOM 5384 C CA . ASP A 1 650 ? -10.727 -21.259 24.953 1.00 95.69 650 ASP A CA 1
ATOM 5385 C C . ASP A 1 650 ? -9.202 -21.464 24.981 1.00 95.69 650 ASP A C 1
ATOM 5387 O O . ASP A 1 650 ? -8.522 -21.037 25.917 1.00 95.69 650 ASP A O 1
ATOM 5391 N N . ARG A 1 651 ? -8.638 -22.013 23.901 1.00 97.88 651 ARG A N 1
ATOM 5392 C CA . ARG A 1 651 ? -7.193 -22.240 23.771 1.00 97.88 651 ARG A CA 1
ATOM 5393 C C . ARG A 1 651 ? -6.419 -20.963 23.476 1.00 97.88 651 ARG A C 1
ATOM 5395 O O . ARG A 1 651 ? -5.328 -20.789 24.012 1.00 97.88 651 ARG A O 1
ATOM 5402 N N . ILE A 1 652 ? -6.967 -20.057 22.662 1.00 98.50 652 ILE A N 1
ATOM 5403 C CA . ILE A 1 652 ? -6.352 -18.745 22.398 1.00 98.50 652 ILE A CA 1
ATOM 5404 C C . ILE A 1 652 ? -6.186 -17.981 23.717 1.00 98.50 652 ILE A C 1
ATOM 5406 O O . ILE A 1 652 ? -5.092 -17.498 24.004 1.00 98.50 652 ILE A O 1
ATOM 5410 N N . ARG A 1 653 ? -7.237 -17.938 24.549 1.00 97.62 653 ARG A N 1
ATOM 5411 C CA . ARG A 1 653 ? -7.222 -17.296 25.876 1.00 97.62 653 ARG A CA 1
ATOM 5412 C C . ARG A 1 653 ? -6.204 -17.941 26.823 1.00 97.62 653 ARG A C 1
ATOM 5414 O O . ARG A 1 653 ? -5.561 -17.233 27.590 1.00 97.62 653 ARG A O 1
ATOM 5421 N N . ALA A 1 654 ? -6.040 -19.264 26.764 1.00 97.62 654 ALA A N 1
ATOM 5422 C CA . ALA A 1 654 ? -5.096 -20.001 27.607 1.00 97.62 654 ALA A CA 1
ATOM 5423 C C . ALA A 1 654 ? -3.634 -19.954 27.110 1.00 97.62 654 ALA A C 1
ATOM 5425 O O . ALA A 1 654 ? -2.709 -20.283 27.858 1.00 97.62 654 ALA A O 1
ATOM 5426 N N . SER A 1 655 ? -3.392 -19.565 25.854 1.00 98.25 655 SER A N 1
ATOM 5427 C CA . SER A 1 655 ? -2.065 -19.651 25.244 1.00 98.25 655 SER A CA 1
ATOM 5428 C C . SER A 1 655 ? -1.165 -18.482 25.632 1.00 98.25 655 SER A C 1
ATOM 5430 O O . SER A 1 655 ? -1.193 -17.403 25.033 1.00 98.25 655 SER A O 1
ATOM 5432 N N . LYS A 1 656 ? -0.256 -18.739 26.579 1.00 97.75 656 LYS A N 1
ATOM 5433 C CA . LYS A 1 656 ? 0.817 -17.795 26.920 1.00 97.75 656 LYS A CA 1
ATOM 5434 C C . LYS A 1 656 ? 1.694 -17.464 25.708 1.00 97.75 656 LYS A C 1
ATOM 5436 O O . LYS A 1 656 ? 2.071 -16.313 25.536 1.00 97.75 656 LYS A O 1
ATOM 5441 N N . LEU A 1 657 ? 1.997 -18.448 24.855 1.00 97.81 657 LEU A N 1
ATOM 5442 C CA . LEU A 1 657 ? 2.817 -18.228 23.658 1.00 97.81 657 LEU A CA 1
ATOM 5443 C C . LEU A 1 657 ? 2.153 -17.235 22.698 1.00 97.81 657 LEU A C 1
ATOM 5445 O O . LEU A 1 657 ? 2.822 -16.333 22.197 1.00 97.81 657 LEU A O 1
ATOM 5449 N N . TYR A 1 658 ? 0.845 -17.366 22.466 1.00 98.25 658 TYR A N 1
ATOM 5450 C CA . TYR A 1 658 ? 0.123 -16.431 21.607 1.00 98.25 658 TYR A CA 1
ATOM 5451 C C . TYR A 1 658 ? 0.064 -15.030 22.220 1.00 98.25 658 TYR A C 1
ATOM 5453 O O . TYR A 1 658 ? 0.394 -14.060 21.543 1.00 98.25 658 TYR A O 1
ATOM 5461 N N . ALA A 1 659 ? -0.248 -14.926 23.517 1.00 97.75 659 ALA A N 1
ATOM 5462 C CA . ALA A 1 659 ? -0.251 -13.649 24.228 1.00 97.75 659 ALA A CA 1
ATOM 5463 C C . ALA A 1 659 ? 1.112 -12.932 24.162 1.00 97.75 659 ALA A C 1
ATOM 5465 O O . ALA A 1 659 ? 1.165 -11.729 23.919 1.00 97.75 659 ALA A O 1
ATOM 5466 N N . GLU A 1 660 ? 2.222 -13.662 24.316 1.00 97.81 660 GLU A N 1
ATOM 5467 C CA . GLU A 1 660 ? 3.570 -13.109 24.135 1.00 97.81 660 GLU A CA 1
ATOM 5468 C C . GLU A 1 660 ? 3.833 -12.705 22.677 1.00 97.81 660 GLU A C 1
ATOM 5470 O O . GLU A 1 660 ? 4.433 -11.661 22.431 1.00 97.81 660 GLU A O 1
ATOM 5475 N N . SER A 1 661 ? 3.356 -13.480 21.701 1.00 97.50 661 SER A N 1
ATOM 5476 C CA . SER A 1 661 ? 3.553 -13.198 20.269 1.00 97.50 661 SER A CA 1
ATOM 5477 C C . SER A 1 661 ? 2.887 -11.896 19.809 1.00 97.50 661 SER A C 1
ATOM 5479 O O . SER A 1 661 ? 3.307 -11.330 18.805 1.00 97.50 661 SER A O 1
ATOM 5481 N N . LEU A 1 662 ? 1.878 -11.410 20.541 1.00 96.44 662 LEU A N 1
ATOM 5482 C CA . LEU A 1 662 ? 1.198 -10.137 20.284 1.00 96.44 662 LEU A CA 1
ATOM 5483 C C . LEU A 1 662 ? 1.933 -8.914 20.866 1.00 96.44 662 LEU A C 1
ATOM 5485 O O . LEU A 1 662 ? 1.492 -7.791 20.639 1.00 96.44 662 LEU A O 1
ATOM 5489 N N . LYS A 1 663 ? 3.030 -9.092 21.617 1.00 95.06 663 LYS A N 1
ATOM 5490 C CA . LYS A 1 663 ? 3.815 -7.972 22.165 1.00 95.06 663 LYS A CA 1
ATOM 5491 C C . LYS A 1 663 ? 4.703 -7.333 21.103 1.00 95.06 663 LYS A C 1
ATOM 5493 O O . LYS A 1 663 ? 5.272 -8.028 20.259 1.00 95.06 663 LYS A O 1
ATOM 5498 N N . PHE A 1 664 ? 4.887 -6.017 21.205 1.00 90.44 664 PHE A N 1
ATOM 5499 C CA . PHE A 1 664 ? 5.638 -5.220 20.234 1.00 90.44 664 PHE A CA 1
ATOM 5500 C C . PHE A 1 664 ? 7.037 -5.769 19.949 1.00 90.44 664 PHE A C 1
ATOM 5502 O O . PHE A 1 664 ? 7.413 -5.922 18.790 1.00 90.44 664 PHE A O 1
ATOM 5509 N N . GLU A 1 665 ? 7.799 -6.121 20.984 1.00 93.31 665 GLU A N 1
ATOM 5510 C CA . GLU A 1 665 ? 9.171 -6.608 20.843 1.00 93.31 665 GLU A CA 1
ATOM 5511 C C . GLU A 1 665 ? 9.228 -7.919 20.056 1.00 93.31 665 GLU A C 1
ATOM 5513 O O . GLU A 1 665 ? 10.130 -8.105 19.242 1.00 93.31 665 GLU A O 1
ATOM 5518 N N . ASN A 1 666 ? 8.252 -8.806 20.259 1.00 96.38 666 ASN A N 1
ATOM 5519 C CA . ASN A 1 666 ? 8.197 -10.103 19.591 1.00 96.38 666 ASN A CA 1
ATOM 5520 C C . ASN A 1 666 ? 7.728 -9.962 18.139 1.00 96.38 666 ASN A C 1
ATOM 5522 O O . ASN A 1 666 ? 8.332 -10.553 17.244 1.00 96.38 666 ASN A O 1
ATOM 5526 N N . VAL A 1 667 ? 6.726 -9.117 17.874 1.00 92.06 667 VAL A N 1
ATOM 5527 C CA . VAL A 1 667 ? 6.307 -8.782 16.501 1.00 92.06 667 VAL A CA 1
ATOM 5528 C C . VAL A 1 667 ? 7.458 -8.135 15.728 1.00 92.06 667 VAL A C 1
ATOM 5530 O O . VAL A 1 667 ? 7.750 -8.522 14.591 1.00 92.06 667 VAL A O 1
ATOM 5533 N N . LYS A 1 668 ? 8.174 -7.199 16.359 1.00 88.31 668 LYS A N 1
ATOM 5534 C CA . LYS A 1 668 ? 9.362 -6.569 15.783 1.00 88.31 668 LYS A CA 1
ATOM 5535 C C . LYS A 1 668 ? 10.455 -7.598 15.488 1.00 88.31 668 LYS A C 1
ATOM 5537 O O . LYS A 1 668 ? 10.994 -7.618 14.389 1.00 88.31 668 LYS A O 1
ATOM 5542 N N . GLN A 1 669 ? 10.762 -8.488 16.432 1.00 93.69 669 GLN A N 1
ATOM 5543 C CA . GLN A 1 669 ? 11.764 -9.537 16.224 1.00 93.69 669 GLN A CA 1
ATOM 5544 C C . GLN A 1 669 ? 11.395 -10.476 15.069 1.00 93.69 669 GLN A C 1
ATOM 5546 O O . GLN A 1 669 ? 12.264 -10.814 14.266 1.00 93.69 669 GLN A O 1
ATOM 5551 N N . LEU A 1 670 ? 10.125 -10.878 14.951 1.00 94.44 670 LEU A N 1
ATOM 5552 C CA . LEU A 1 670 ? 9.657 -11.712 13.841 1.00 94.44 670 LEU A CA 1
ATOM 5553 C C . LEU A 1 670 ? 9.794 -10.991 12.499 1.00 94.44 670 LEU A C 1
ATOM 5555 O O . LEU A 1 670 ? 10.338 -11.545 11.545 1.00 94.44 670 LEU A O 1
ATOM 5559 N N . THR A 1 671 ? 9.330 -9.748 12.423 1.00 90.12 671 THR A N 1
ATOM 5560 C CA . THR A 1 671 ? 9.376 -8.963 11.182 1.00 90.12 671 THR A CA 1
ATOM 5561 C C . THR A 1 671 ? 10.810 -8.659 10.754 1.00 90.12 671 THR A C 1
ATOM 5563 O O . THR A 1 671 ? 11.135 -8.841 9.580 1.00 90.12 671 THR A O 1
ATOM 5566 N N . ASP A 1 672 ? 11.702 -8.334 11.694 1.00 87.75 672 ASP A N 1
ATOM 5567 C CA . ASP A 1 672 ? 13.137 -8.175 11.439 1.00 87.75 672 ASP A CA 1
ATOM 5568 C C . ASP A 1 672 ? 13.767 -9.491 10.943 1.00 87.75 672 ASP A C 1
ATOM 5570 O O . ASP A 1 672 ? 14.426 -9.514 9.898 1.00 87.75 672 ASP A O 1
ATOM 5574 N N . LYS A 1 673 ? 13.518 -10.612 11.642 1.00 96.62 673 LYS A N 1
ATOM 5575 C CA . LYS A 1 673 ? 14.046 -11.949 11.301 1.00 96.62 673 LYS A CA 1
ATOM 5576 C C . LYS A 1 673 ? 13.699 -12.356 9.871 1.00 96.62 673 LYS A C 1
ATOM 5578 O O . LYS A 1 673 ? 14.540 -12.914 9.165 1.00 96.62 673 LYS A O 1
ATOM 5583 N N . TYR A 1 674 ? 12.468 -12.080 9.450 1.00 91.06 674 TYR A N 1
ATOM 5584 C CA . TYR A 1 674 ? 11.957 -12.447 8.132 1.00 91.06 674 TYR A CA 1
ATOM 5585 C C . TYR A 1 674 ? 12.054 -11.324 7.098 1.00 91.06 674 TYR A C 1
ATOM 5587 O O . TYR A 1 674 ? 11.559 -11.493 5.984 1.00 91.06 674 TYR A O 1
ATOM 5595 N N . SER A 1 675 ? 12.701 -10.198 7.432 1.00 86.56 675 SER A N 1
ATOM 5596 C CA . SER A 1 675 ? 12.762 -9.004 6.573 1.00 86.56 675 SER A CA 1
ATOM 5597 C C . SER A 1 675 ? 11.388 -8.644 5.992 1.00 86.56 675 SER A C 1
ATOM 5599 O O . SER A 1 675 ? 11.258 -8.347 4.803 1.00 86.56 675 SER A O 1
ATOM 5601 N N . PHE A 1 676 ? 10.356 -8.760 6.826 1.00 88.88 676 PHE A N 1
ATOM 5602 C CA . PHE A 1 676 ? 8.963 -8.793 6.415 1.00 88.88 676 PHE A CA 1
ATOM 5603 C C . PHE A 1 676 ? 8.319 -7.423 6.603 1.00 88.88 676 PHE A C 1
ATOM 5605 O O . PHE A 1 676 ? 8.335 -6.866 7.701 1.00 88.88 676 PHE A O 1
ATOM 5612 N N . LYS A 1 677 ? 7.688 -6.910 5.545 1.00 82.69 677 LYS A N 1
ATOM 5613 C CA . LYS A 1 677 ? 6.813 -5.738 5.606 1.00 82.69 677 LYS A CA 1
ATOM 5614 C C . LYS A 1 677 ? 5.489 -6.074 4.928 1.00 82.69 677 LYS A C 1
ATOM 5616 O O . LYS A 1 677 ? 5.452 -6.306 3.721 1.00 82.69 677 LYS A O 1
ATOM 5621 N N . GLY A 1 678 ? 4.437 -6.137 5.734 1.00 79.75 678 GLY A N 1
ATOM 5622 C CA . GLY A 1 678 ? 3.094 -6.514 5.318 1.00 79.75 678 GLY A CA 1
ATOM 5623 C C . GLY A 1 678 ? 2.213 -5.327 4.931 1.00 79.75 678 GLY A C 1
ATOM 5624 O O . GLY A 1 678 ? 2.594 -4.170 5.111 1.00 79.75 678 GLY A O 1
ATOM 5625 N N . HIS A 1 679 ? 1.036 -5.639 4.397 1.00 80.19 679 HIS A N 1
ATOM 5626 C CA . HIS A 1 679 ? -0.037 -4.695 4.072 1.00 80.19 679 HIS A CA 1
ATOM 5627 C C . HIS A 1 679 ? -1.451 -5.314 4.126 1.00 80.19 679 HIS A C 1
ATOM 5629 O O . HIS A 1 679 ? -2.409 -4.644 3.748 1.00 80.19 679 HIS A O 1
ATOM 5635 N N . LEU A 1 680 ? -1.587 -6.574 4.552 1.00 87.81 680 LEU A N 1
ATOM 5636 C CA . LEU A 1 680 ? -2.833 -7.351 4.561 1.00 87.81 680 LEU A CA 1
ATOM 5637 C C . LEU A 1 680 ? -3.329 -7.648 5.986 1.00 87.81 680 LEU A C 1
ATOM 5639 O O . LEU A 1 680 ? -4.156 -8.533 6.176 1.00 87.81 680 LEU A O 1
ATOM 5643 N N . GLY A 1 681 ? -2.833 -6.918 6.989 1.00 91.62 681 GLY A N 1
ATOM 5644 C CA . GLY A 1 681 ? -3.356 -6.969 8.352 1.00 91.62 681 GLY A CA 1
ATOM 5645 C C . GLY A 1 681 ? -3.092 -8.296 9.066 1.00 91.62 681 GLY A C 1
ATOM 5646 O O . GLY A 1 681 ? -1.952 -8.759 9.157 1.00 91.62 681 GLY A O 1
ATOM 5647 N N . ASP A 1 682 ? -4.146 -8.898 9.607 1.00 95.19 682 ASP A N 1
ATOM 5648 C CA . ASP A 1 682 ? -4.108 -10.175 10.317 1.00 95.19 682 ASP A CA 1
ATOM 5649 C C . ASP A 1 682 ? -3.502 -11.317 9.495 1.00 95.19 682 ASP A C 1
ATOM 5651 O O . ASP A 1 682 ? -2.746 -12.126 10.038 1.00 95.19 682 ASP A O 1
ATOM 5655 N N . GLN A 1 683 ? -3.754 -11.348 8.186 1.00 97.44 683 GLN A N 1
ATOM 5656 C CA . GLN A 1 683 ? -3.239 -12.357 7.267 1.00 97.44 683 GLN A CA 1
ATOM 5657 C C . GLN A 1 683 ? -1.710 -12.445 7.309 1.00 97.44 683 GLN A C 1
ATOM 5659 O O . GLN A 1 683 ? -1.122 -13.534 7.309 1.00 97.44 683 GLN A O 1
ATOM 5664 N N . ASP A 1 684 ? -1.061 -11.287 7.381 1.00 97.06 684 ASP A N 1
ATOM 5665 C CA . ASP A 1 684 ? 0.390 -11.181 7.426 1.00 97.06 684 ASP A CA 1
ATOM 5666 C C . ASP A 1 684 ? 0.946 -11.698 8.749 1.00 97.06 684 ASP A C 1
ATOM 5668 O O . ASP A 1 684 ? 1.916 -12.465 8.763 1.00 97.06 684 ASP A O 1
ATOM 5672 N N . PHE A 1 685 ? 0.299 -11.336 9.859 1.00 98.12 685 PHE A N 1
ATOM 5673 C CA . PHE A 1 685 ? 0.698 -11.822 11.171 1.00 98.12 685 PHE A CA 1
ATOM 5674 C C . PHE A 1 685 ? 0.493 -13.335 11.294 1.00 98.12 685 PHE A C 1
ATOM 5676 O O . PHE A 1 685 ? 1.418 -14.032 11.709 1.00 98.12 685 PHE A O 1
ATOM 5683 N N . PHE A 1 686 ? -0.653 -13.877 10.866 1.00 98.62 686 PHE A N 1
ATOM 5684 C CA . PHE A 1 686 ? -0.882 -15.326 10.839 1.00 98.62 686 PHE A CA 1
ATOM 5685 C C . PHE A 1 686 ? 0.139 -16.052 9.968 1.00 98.62 686 PHE A C 1
ATOM 5687 O O . PHE A 1 686 ? 0.606 -17.132 10.331 1.00 98.62 686 PHE A O 1
ATOM 5694 N N . THR A 1 687 ? 0.523 -15.459 8.838 1.00 98.56 687 THR A N 1
ATOM 5695 C CA . THR A 1 687 ? 1.539 -16.024 7.951 1.00 98.56 687 THR A CA 1
ATOM 5696 C C . THR A 1 687 ? 2.889 -16.168 8.655 1.00 98.56 687 THR A C 1
ATOM 5698 O O . THR A 1 687 ? 3.484 -17.247 8.586 1.00 98.56 687 THR A O 1
ATOM 5701 N N . LEU A 1 688 ? 3.351 -15.137 9.370 1.00 98.38 688 LEU A N 1
ATOM 5702 C CA . LEU A 1 688 ? 4.580 -15.203 10.170 1.00 98.38 688 LEU A CA 1
ATOM 5703 C C . LEU A 1 688 ? 4.443 -16.161 11.355 1.00 98.38 688 LEU A C 1
ATOM 5705 O O . LEU A 1 688 ? 5.311 -17.010 11.561 1.00 98.38 688 LEU A O 1
ATOM 5709 N N . LEU A 1 689 ? 3.339 -16.060 12.099 1.00 98.12 689 LEU A N 1
ATOM 5710 C CA . LEU A 1 689 ? 3.057 -16.881 13.272 1.00 98.12 689 LEU A CA 1
ATOM 5711 C C . LEU A 1 689 ? 3.039 -18.370 12.916 1.00 98.12 689 LEU A C 1
ATOM 5713 O O . LEU A 1 689 ? 3.664 -19.169 13.601 1.00 98.12 689 LEU A O 1
ATOM 5717 N N . GLY A 1 690 ? 2.368 -18.748 11.827 1.00 97.50 690 GLY A N 1
ATOM 5718 C CA . GLY A 1 690 ? 2.272 -20.138 11.385 1.00 97.50 690 GLY A CA 1
ATOM 5719 C C . GLY A 1 690 ? 3.555 -20.698 10.777 1.00 97.50 690 GLY A C 1
ATOM 5720 O O . GLY A 1 690 ? 3.719 -21.919 10.722 1.00 97.50 690 GLY A O 1
ATOM 5721 N N . TYR A 1 691 ? 4.472 -19.833 10.337 1.00 97.81 691 TYR A N 1
ATOM 5722 C CA . TYR A 1 691 ? 5.799 -20.267 9.915 1.00 97.81 691 TYR A CA 1
ATOM 5723 C C . TYR A 1 691 ? 6.743 -20.443 11.110 1.00 97.81 691 TYR A C 1
ATOM 5725 O O . TYR A 1 691 ? 7.445 -21.450 11.183 1.00 97.81 691 TYR A O 1
ATOM 5733 N N . GLU A 1 692 ? 6.741 -19.501 12.060 1.00 97.75 692 GLU A N 1
ATOM 5734 C CA . GLU A 1 692 ? 7.582 -19.567 13.263 1.00 97.75 692 GLU A CA 1
ATOM 5735 C C . GLU A 1 692 ? 7.107 -20.645 14.248 1.00 97.75 692 GLU A C 1
ATOM 5737 O O . GLU A 1 692 ? 7.910 -21.415 14.775 1.00 97.75 692 GLU A O 1
ATOM 5742 N N . PHE A 1 693 ? 5.796 -20.717 14.479 1.00 97.56 693 PHE A N 1
ATOM 5743 C CA . PHE A 1 693 ? 5.151 -21.584 15.461 1.00 97.56 693 PHE A CA 1
ATOM 5744 C C . PHE A 1 693 ? 4.073 -22.446 14.786 1.00 97.56 693 PHE A C 1
ATOM 5746 O O . PHE A 1 693 ? 2.877 -22.279 15.043 1.00 97.56 693 PHE A O 1
ATOM 5753 N N . PRO A 1 694 ? 4.463 -23.406 13.927 1.00 95.94 694 PRO A N 1
ATOM 5754 C CA . PRO A 1 694 ? 3.520 -24.173 13.113 1.00 95.94 694 PRO A CA 1
ATOM 5755 C C . PRO A 1 694 ? 2.491 -24.966 13.929 1.00 95.94 694 PRO A C 1
ATOM 5757 O O . PRO A 1 694 ? 1.406 -25.229 13.425 1.00 95.94 694 PRO A O 1
ATOM 5760 N N . ALA A 1 695 ? 2.786 -25.305 15.190 1.00 96.88 695 ALA A N 1
ATOM 5761 C CA . ALA A 1 695 ? 1.845 -25.982 16.085 1.00 96.88 695 ALA A CA 1
ATOM 5762 C C . ALA A 1 695 ? 0.596 -25.140 16.419 1.00 96.88 695 ALA A C 1
ATOM 5764 O O . ALA A 1 695 ? -0.437 -25.704 16.766 1.00 96.88 695 ALA A O 1
ATOM 5765 N N . LEU A 1 696 ? 0.650 -23.809 16.283 1.00 98.44 696 LEU A N 1
ATOM 5766 C CA . LEU A 1 696 ? -0.498 -22.939 16.565 1.00 98.44 696 LEU A CA 1
ATOM 5767 C C . LEU A 1 696 ? -1.532 -22.923 15.430 1.00 98.44 696 LEU A C 1
ATOM 5769 O O . LEU A 1 696 ? -2.676 -22.528 15.667 1.00 98.44 696 LEU A O 1
ATOM 5773 N N . ILE A 1 697 ? -1.149 -23.348 14.220 1.00 98.12 697 ILE A N 1
ATOM 5774 C CA . ILE A 1 697 ? -1.980 -23.268 13.015 1.00 98.12 697 ILE A CA 1
ATOM 5775 C C . ILE A 1 697 ? -2.326 -24.666 12.497 1.00 98.12 697 ILE A C 1
ATOM 5777 O O . ILE A 1 697 ? -1.474 -25.400 11.995 1.00 98.12 697 ILE A O 1
ATOM 5781 N N . TYR A 1 698 ? -3.614 -24.988 12.506 1.00 98.31 698 TYR A N 1
ATOM 5782 C CA . TYR A 1 698 ? -4.166 -26.069 11.706 1.00 98.31 698 TYR A CA 1
ATOM 5783 C C . TYR A 1 698 ? -4.254 -25.624 10.237 1.00 98.31 698 TYR A C 1
ATOM 5785 O O . TYR A 1 698 ? -4.962 -24.674 9.897 1.00 98.31 698 TYR A O 1
ATOM 5793 N N . ARG A 1 699 ? -3.529 -26.298 9.338 1.00 95.50 699 ARG A N 1
ATOM 5794 C CA . ARG A 1 699 ? -3.571 -25.978 7.902 1.00 95.50 699 ARG A CA 1
ATOM 5795 C C . ARG A 1 699 ? -4.823 -26.570 7.274 1.00 95.50 699 ARG A C 1
ATOM 5797 O O . ARG A 1 699 ? -4.903 -27.774 7.039 1.00 95.50 699 ARG A O 1
ATOM 5804 N N . LEU A 1 700 ? -5.785 -25.704 6.999 1.00 96.75 700 LEU A N 1
ATOM 5805 C CA . LEU A 1 700 ? -7.005 -26.055 6.301 1.00 96.75 700 LEU A CA 1
ATOM 5806 C C . LEU A 1 700 ? -6.694 -26.355 4.828 1.00 96.75 700 LEU A C 1
ATOM 5808 O O . LEU A 1 700 ? -5.855 -25.702 4.208 1.00 96.75 700 LEU A O 1
ATOM 5812 N N . ASP A 1 701 ? -7.372 -27.351 4.265 1.00 96.62 701 ASP A N 1
ATOM 5813 C CA . ASP A 1 701 ? -7.236 -27.682 2.847 1.00 96.62 701 ASP A CA 1
ATOM 5814 C C . ASP A 1 701 ? -7.709 -26.510 1.966 1.00 96.62 701 ASP A C 1
ATOM 5816 O O . ASP A 1 701 ? -8.705 -25.851 2.278 1.00 96.62 701 ASP A O 1
ATOM 5820 N N . CYS A 1 702 ? -7.019 -26.260 0.850 1.00 97.06 702 CYS A N 1
ATOM 5821 C CA . CYS A 1 702 ? -7.337 -25.173 -0.074 1.00 97.06 702 CYS A CA 1
ATOM 5822 C C . CYS A 1 702 ? -8.774 -25.243 -0.625 1.00 97.06 702 CYS A C 1
ATOM 5824 O O . CYS A 1 702 ? -9.333 -24.209 -0.987 1.00 97.06 702 CYS A O 1
ATOM 5826 N N . ILE A 1 703 ? -9.422 -26.418 -0.648 1.00 97.88 703 ILE A N 1
ATOM 5827 C CA . ILE A 1 703 ? -10.823 -26.552 -1.093 1.00 97.88 703 ILE A CA 1
ATOM 5828 C C . ILE A 1 703 ? -11.817 -25.788 -0.208 1.00 97.88 703 ILE A C 1
ATOM 5830 O O . ILE A 1 703 ? -12.945 -25.528 -0.638 1.00 97.88 703 ILE A O 1
ATOM 5834 N N . TRP A 1 704 ? -11.425 -25.474 1.030 1.00 98.31 704 TRP A N 1
ATOM 5835 C CA . TRP A 1 704 ? -12.220 -24.722 1.999 1.00 98.31 704 TRP A CA 1
ATOM 5836 C C . TRP A 1 704 ? -12.015 -23.210 1.927 1.00 98.31 704 TRP A C 1
ATOM 5838 O O . TRP A 1 704 ? -12.726 -22.481 2.607 1.00 98.31 704 TRP A O 1
ATOM 5848 N N . ASN A 1 705 ? -11.069 -22.749 1.114 1.00 98.31 705 ASN A N 1
ATOM 5849 C CA . ASN A 1 705 ? -10.858 -21.346 0.786 1.00 98.31 705 ASN A CA 1
ATOM 5850 C C . ASN A 1 705 ? -10.228 -21.280 -0.608 1.00 98.31 705 ASN A C 1
ATOM 5852 O O . ASN A 1 705 ? -9.046 -20.975 -0.777 1.00 98.31 705 ASN A O 1
ATOM 5856 N N . ARG A 1 706 ? -11.011 -21.654 -1.629 1.00 98.19 706 ARG A N 1
ATOM 5857 C CA . ARG A 1 706 ? -10.541 -21.625 -3.011 1.00 98.19 706 ARG A CA 1
ATOM 5858 C C . ARG A 1 706 ? -10.555 -20.187 -3.515 1.00 98.19 706 ARG A C 1
ATOM 5860 O O . ARG A 1 706 ? -11.538 -19.738 -4.103 1.00 98.19 706 ARG A O 1
ATOM 5867 N N . GLN A 1 707 ? -9.451 -19.497 -3.270 1.00 98.25 707 GLN A N 1
ATOM 5868 C CA . GLN A 1 707 ? -9.189 -18.138 -3.733 1.00 98.25 707 GLN A CA 1
ATOM 5869 C C . GLN A 1 707 ? -9.177 -18.066 -5.262 1.00 98.25 707 GLN A C 1
ATOM 5871 O O . GLN A 1 707 ? -8.680 -18.974 -5.937 1.00 98.25 707 GLN A O 1
ATOM 5876 N N . LEU A 1 708 ? -9.725 -16.978 -5.801 1.00 96.50 708 LEU A N 1
ATOM 5877 C CA . LEU A 1 708 ? -9.893 -16.775 -7.240 1.00 96.50 708 LEU A CA 1
ATOM 5878 C C . LEU A 1 708 ? -9.052 -15.621 -7.797 1.00 96.50 708 LEU A C 1
ATOM 5880 O O . LEU A 1 708 ? -8.895 -15.528 -9.011 1.00 96.50 708 LEU A O 1
ATOM 5884 N N . CYS A 1 709 ? -8.481 -14.774 -6.938 1.00 93.00 709 CYS A N 1
ATOM 5885 C CA . CYS A 1 709 ? -7.668 -13.636 -7.356 1.00 93.00 709 CYS A CA 1
ATOM 5886 C C . CYS A 1 709 ? -6.443 -14.059 -8.176 1.00 93.00 709 CYS A C 1
ATOM 5888 O O . CYS A 1 709 ? -5.553 -14.762 -7.695 1.00 93.00 709 CYS A O 1
ATOM 5890 N N . THR A 1 710 ? -6.359 -13.550 -9.404 1.00 91.19 710 THR A N 1
ATOM 5891 C CA . THR A 1 710 ? -5.227 -13.767 -10.317 1.00 91.19 710 THR A CA 1
ATOM 5892 C C . THR A 1 710 ? -4.321 -12.551 -10.453 1.00 91.19 710 THR A C 1
ATOM 5894 O O . THR A 1 710 ? -3.425 -12.563 -11.293 1.00 91.19 710 THR A O 1
ATOM 5897 N N . TRP A 1 711 ? -4.504 -11.513 -9.627 1.00 86.56 711 TRP A N 1
ATOM 5898 C CA . TRP A 1 711 ? -3.761 -10.252 -9.731 1.00 86.56 711 TRP A CA 1
ATOM 5899 C C . TRP A 1 711 ? -2.251 -10.490 -9.861 1.00 86.56 711 TRP A C 1
ATOM 5901 O O . TRP A 1 711 ? -1.631 -10.044 -10.822 1.00 86.56 711 TRP A O 1
ATOM 5911 N N . TRP A 1 712 ? -1.668 -11.312 -8.987 1.00 80.88 712 TRP A N 1
ATOM 5912 C CA . TRP A 1 712 ? -0.233 -11.609 -9.009 1.00 80.88 712 TRP A CA 1
ATOM 5913 C C . TRP A 1 712 ? 0.259 -12.348 -10.263 1.00 80.88 712 TRP A C 1
ATOM 5915 O O . TRP A 1 712 ? 1.429 -12.200 -10.620 1.00 80.88 712 TRP A O 1
ATOM 5925 N N . LYS A 1 713 ? -0.609 -13.083 -10.975 1.00 85.88 713 LYS A N 1
ATOM 5926 C CA . LYS A 1 713 ? -0.265 -13.703 -12.269 1.00 85.88 713 LYS A CA 1
ATOM 5927 C C . LYS A 1 713 ? 0.182 -12.638 -13.264 1.00 85.88 713 LYS A C 1
ATOM 5929 O O . LYS A 1 713 ? 1.172 -12.809 -13.967 1.00 85.88 713 LYS A O 1
ATOM 5934 N N . GLU A 1 714 ? -0.515 -11.509 -13.262 1.00 73.12 714 GLU A N 1
ATOM 5935 C CA . GLU A 1 714 ? -0.290 -10.404 -14.188 1.00 73.12 714 GLU A CA 1
ATOM 5936 C C . GLU A 1 714 ? 0.710 -9.350 -13.681 1.00 73.12 714 GLU A C 1
ATOM 5938 O O . GLU A 1 714 ? 0.954 -8.356 -14.367 1.00 73.12 714 GLU A O 1
ATOM 5943 N N . HIS A 1 715 ? 1.294 -9.550 -12.495 1.00 74.88 715 HIS A N 1
ATOM 5944 C CA . HIS A 1 715 ? 2.180 -8.587 -11.827 1.00 74.88 715 HIS A CA 1
ATOM 5945 C C . HIS A 1 715 ? 3.554 -9.198 -11.508 1.00 74.88 715 HIS A C 1
ATOM 5947 O O . HIS A 1 715 ? 4.094 -9.042 -10.417 1.00 74.88 715 HIS A O 1
ATOM 5953 N N . GLY A 1 716 ? 4.132 -9.896 -12.492 1.00 71.50 716 GLY A N 1
ATOM 5954 C CA . GLY A 1 716 ? 5.532 -10.336 -12.455 1.00 71.50 716 GLY A CA 1
ATOM 5955 C C . GLY A 1 716 ? 5.776 -11.766 -11.973 1.00 71.50 716 GLY A C 1
ATOM 5956 O O . GLY A 1 716 ? 6.932 -12.133 -11.796 1.00 71.50 716 GLY A O 1
ATOM 5957 N N . TYR A 1 717 ? 4.724 -12.573 -11.790 1.00 82.69 717 TYR A N 1
ATOM 5958 C CA . TYR A 1 717 ? 4.849 -13.956 -11.306 1.00 82.69 717 TYR A CA 1
ATOM 5959 C C . TYR A 1 717 ? 4.157 -14.994 -12.195 1.00 82.69 717 TYR A C 1
ATOM 5961 O O . TYR A 1 717 ? 3.869 -16.097 -11.734 1.00 82.69 717 TYR A O 1
ATOM 5969 N N . SER A 1 718 ? 3.867 -14.672 -13.461 1.00 82.88 718 SER A N 1
ATOM 5970 C CA . SER A 1 718 ? 3.161 -15.586 -14.374 1.00 82.88 718 SER A CA 1
ATOM 5971 C C . SER A 1 718 ? 3.844 -16.952 -14.530 1.00 82.88 718 SER A C 1
ATOM 5973 O O . SER A 1 718 ? 3.160 -17.936 -14.783 1.00 82.88 718 SER A O 1
ATOM 5975 N N . ASP A 1 719 ? 5.167 -17.012 -14.403 1.00 82.19 719 ASP A N 1
ATOM 5976 C CA . ASP A 1 719 ? 6.003 -18.211 -14.534 1.00 82.19 719 ASP A CA 1
ATOM 5977 C C . ASP A 1 719 ? 5.846 -19.196 -13.363 1.00 82.19 719 ASP A C 1
ATOM 5979 O O . ASP A 1 719 ? 5.973 -20.408 -13.539 1.00 82.19 719 ASP A O 1
ATOM 5983 N N . VAL A 1 720 ? 5.551 -18.686 -12.166 1.00 85.69 720 VAL A N 1
ATOM 5984 C CA . VAL A 1 720 ? 5.375 -19.497 -10.950 1.00 85.69 720 VAL A CA 1
ATOM 5985 C C . VAL A 1 720 ? 3.931 -19.548 -10.460 1.00 85.69 720 VAL A C 1
ATOM 5987 O O . VAL A 1 720 ? 3.621 -20.384 -9.615 1.00 85.69 720 VAL A O 1
ATOM 5990 N N . PHE A 1 721 ? 3.050 -18.679 -10.964 1.00 91.12 721 PHE A N 1
ATOM 5991 C CA . PHE A 1 721 ? 1.695 -18.483 -10.446 1.00 91.12 721 PHE A CA 1
ATOM 5992 C C . PHE A 1 721 ? 0.898 -19.782 -10.372 1.00 91.12 721 PHE A C 1
ATOM 5994 O O . PHE A 1 721 ? 0.326 -20.080 -9.328 1.00 91.12 721 PHE A O 1
ATOM 6001 N N . ASP A 1 722 ? 0.909 -20.584 -11.437 1.00 92.44 722 ASP A N 1
ATOM 6002 C CA . ASP A 1 722 ? 0.099 -21.803 -11.503 1.00 92.44 722 ASP A CA 1
ATOM 6003 C C . ASP A 1 722 ? 0.516 -22.837 -10.434 1.00 92.44 722 ASP A C 1
ATOM 6005 O O . ASP A 1 722 ? -0.317 -23.620 -9.990 1.00 92.44 722 ASP A O 1
ATOM 6009 N N . GLN A 1 723 ? 1.761 -22.793 -9.934 1.00 91.50 723 GLN A N 1
ATOM 6010 C CA . GLN A 1 723 ? 2.219 -23.648 -8.826 1.00 91.50 723 GLN A CA 1
ATOM 6011 C C . GLN A 1 723 ? 1.600 -23.238 -7.481 1.00 91.50 723 GLN A C 1
ATOM 6013 O O . GLN A 1 723 ? 1.357 -24.090 -6.628 1.00 91.50 723 GLN A O 1
ATOM 6018 N N . PHE A 1 724 ? 1.359 -21.939 -7.272 1.00 94.75 724 PHE A N 1
ATOM 6019 C CA . PHE A 1 724 ? 0.671 -21.422 -6.081 1.00 94.75 724 PHE A CA 1
ATOM 6020 C C . PHE A 1 724 ? -0.839 -21.600 -6.202 1.00 94.75 724 PHE A C 1
ATOM 6022 O O . PHE A 1 724 ? -1.498 -22.025 -5.258 1.00 94.75 724 PHE A O 1
ATOM 6029 N N . PHE A 1 725 ? -1.373 -21.318 -7.388 1.00 95.81 725 PHE A N 1
ATOM 6030 C CA . PHE A 1 725 ? -2.803 -21.288 -7.650 1.00 95.81 725 PHE A CA 1
ATOM 6031 C C . PHE A 1 725 ? -3.412 -22.679 -7.839 1.00 95.81 725 PHE A C 1
ATOM 6033 O O . PHE A 1 725 ? -4.608 -22.805 -8.100 1.00 95.81 725 PHE A O 1
ATOM 6040 N N . HIS A 1 726 ? -2.628 -23.744 -7.721 1.00 92.69 726 HIS A N 1
ATOM 6041 C CA . HIS A 1 726 ? -3.105 -25.113 -7.814 1.00 92.69 726 HIS A CA 1
ATOM 6042 C C . HIS A 1 726 ? -3.856 -25.535 -6.538 1.00 92.69 726 HIS A C 1
ATOM 6044 O O . HIS A 1 726 ? -3.361 -25.376 -5.425 1.00 92.69 726 HIS A O 1
ATOM 6050 N N . CYS A 1 727 ? -5.064 -26.077 -6.700 1.00 93.75 727 CYS A N 1
ATOM 6051 C CA . CYS A 1 727 ? -5.846 -26.682 -5.622 1.00 93.75 727 CYS A CA 1
ATOM 6052 C C . CYS A 1 727 ? -6.659 -27.842 -6.189 1.00 93.75 727 CYS A C 1
ATOM 6054 O O . CYS A 1 727 ? -7.475 -27.635 -7.090 1.00 93.75 727 CYS A O 1
ATOM 6056 N N . GLU A 1 728 ? -6.424 -29.043 -5.670 1.00 88.69 728 GLU A N 1
ATOM 6057 C CA . GLU A 1 728 ? -7.101 -30.261 -6.110 1.00 88.69 728 GLU A CA 1
ATOM 6058 C C . GLU A 1 728 ? -8.211 -30.665 -5.146 1.00 88.69 728 GLU A C 1
ATOM 6060 O O . GLU A 1 728 ? -8.188 -30.349 -3.960 1.00 88.69 728 GLU A O 1
ATOM 6065 N N . GLY A 1 729 ? -9.181 -31.412 -5.669 1.00 91.94 729 GLY A N 1
ATOM 6066 C CA . GLY A 1 729 ? -10.316 -31.913 -4.908 1.00 91.94 729 GLY A CA 1
ATOM 6067 C C . GLY A 1 729 ? -11.609 -31.150 -5.178 1.00 91.94 729 GLY A C 1
ATOM 6068 O O . GLY A 1 729 ? -11.678 -30.185 -5.940 1.00 91.94 729 GLY A O 1
ATOM 6069 N N . LYS A 1 730 ? -12.692 -31.635 -4.568 1.00 96.50 730 LYS A N 1
ATOM 6070 C CA . LYS A 1 730 ? -14.019 -31.039 -4.729 1.00 96.50 730 LYS A CA 1
ATOM 6071 C C . LYS A 1 730 ? -14.088 -29.735 -3.938 1.00 96.50 730 LYS A C 1
ATOM 6073 O O . LYS A 1 730 ? -14.144 -29.777 -2.710 1.00 96.50 730 LYS A O 1
ATOM 6078 N N . ILE A 1 731 ? -14.121 -28.605 -4.643 1.00 97.69 731 ILE A N 1
ATOM 6079 C CA . ILE A 1 731 ? -14.193 -27.276 -4.027 1.00 97.69 731 ILE A CA 1
ATOM 6080 C C . ILE A 1 731 ? -15.449 -27.156 -3.158 1.00 97.69 731 ILE A C 1
ATOM 6082 O O . ILE A 1 731 ? -16.563 -27.452 -3.596 1.00 97.69 731 ILE A O 1
ATOM 6086 N N . LYS A 1 732 ? -15.250 -26.725 -1.912 1.00 98.06 732 LYS A N 1
ATOM 6087 C CA . LYS A 1 732 ? -16.291 -26.600 -0.885 1.00 98.06 732 LYS A CA 1
ATOM 6088 C C . LYS A 1 732 ? -16.705 -25.152 -0.656 1.00 98.06 732 LYS A C 1
ATOM 6090 O O . LYS A 1 732 ? -17.872 -24.897 -0.357 1.00 98.06 732 LYS A O 1
ATOM 6095 N N . LEU A 1 733 ? -15.767 -24.225 -0.824 1.00 97.44 733 LEU A N 1
ATOM 6096 C CA . LEU A 1 733 ? -15.971 -22.794 -0.649 1.00 97.44 733 LEU A CA 1
ATOM 6097 C C . LEU A 1 733 ? -15.074 -22.043 -1.637 1.00 97.44 733 LEU A C 1
ATOM 6099 O O . LEU A 1 733 ? -13.858 -22.235 -1.648 1.00 97.44 733 LEU A O 1
ATOM 6103 N N . TYR A 1 734 ? -15.687 -21.215 -2.482 1.00 98.50 734 TYR A N 1
ATOM 6104 C CA . TYR A 1 734 ? -14.980 -20.282 -3.360 1.00 98.50 734 TYR A CA 1
ATOM 6105 C C . TYR A 1 734 ? -14.829 -18.935 -2.670 1.00 98.50 734 TYR A C 1
ATOM 6107 O O . TYR A 1 734 ? -15.768 -18.483 -2.024 1.00 98.50 734 TYR A O 1
ATOM 6115 N N . HIS A 1 735 ? -13.691 -18.280 -2.857 1.00 98.19 735 HIS A N 1
ATOM 6116 C CA . HIS A 1 735 ? -13.412 -16.962 -2.303 1.00 98.19 735 HIS A CA 1
ATOM 6117 C C . HIS A 1 735 ? -13.134 -15.984 -3.44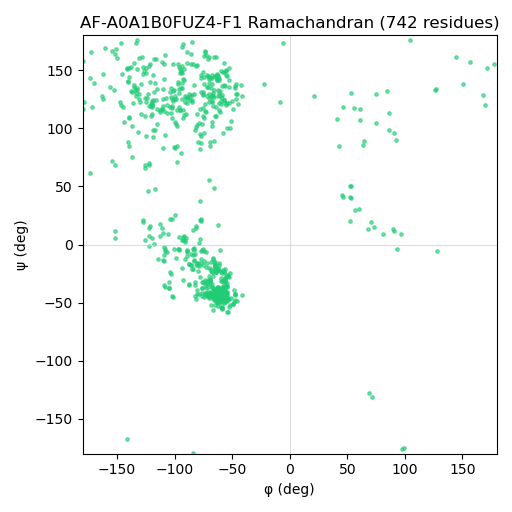8 1.00 98.19 735 HIS A C 1
ATOM 6119 O O . HIS A 1 735 ? -12.128 -16.093 -4.153 1.00 98.19 735 HIS A O 1
ATOM 6125 N N . GLY A 1 736 ? -14.062 -15.047 -3.659 1.00 94.25 736 GLY A N 1
ATOM 6126 C CA . GLY A 1 736 ? -14.023 -14.025 -4.709 1.00 94.25 736 GLY A CA 1
ATOM 6127 C C . GLY A 1 736 ? -13.096 -12.847 -4.397 1.00 94.25 736 GLY A C 1
ATOM 6128 O O . GLY A 1 736 ? -13.427 -11.704 -4.727 1.00 94.25 736 GLY A O 1
ATOM 6129 N N . ASN A 1 737 ? -11.945 -13.111 -3.770 1.00 90.25 737 ASN A N 1
ATOM 6130 C CA . ASN A 1 737 ? -10.994 -12.078 -3.373 1.00 90.25 737 ASN A CA 1
ATOM 6131 C C . ASN A 1 737 ? -10.531 -11.225 -4.565 1.00 90.25 737 ASN A C 1
ATOM 6133 O O . ASN A 1 737 ? -10.577 -11.643 -5.727 1.00 90.25 737 ASN A O 1
ATOM 6137 N N . CYS A 1 738 ? -10.085 -9.998 -4.276 1.00 84.00 738 CYS A N 1
ATOM 6138 C CA . CYS A 1 738 ? -9.740 -8.983 -5.281 1.00 84.00 738 CYS A CA 1
ATOM 6139 C C . CYS A 1 738 ? -10.899 -8.646 -6.244 1.00 84.00 738 CYS A C 1
ATOM 6141 O O . CYS A 1 738 ? -10.659 -8.287 -7.395 1.00 84.00 738 CYS A O 1
ATOM 6143 N N . ASN A 1 739 ? -12.151 -8.771 -5.782 1.00 83.69 739 ASN A N 1
ATOM 6144 C CA . ASN A 1 739 ? -13.366 -8.576 -6.586 1.00 83.69 739 ASN A CA 1
ATOM 6145 C C . ASN A 1 739 ? -13.480 -9.534 -7.783 1.00 83.69 739 ASN A C 1
ATOM 6147 O O . ASN A 1 739 ? -14.077 -9.195 -8.806 1.00 83.69 739 ASN A O 1
ATOM 6151 N N . THR A 1 740 ? -12.926 -10.740 -7.656 1.00 85.12 740 THR A N 1
ATOM 6152 C CA . THR A 1 740 ? -13.016 -11.751 -8.710 1.00 85.12 740 THR A CA 1
ATOM 6153 C C . THR A 1 740 ? -14.416 -12.357 -8.733 1.00 85.12 740 THR A C 1
ATOM 6155 O O . THR A 1 740 ? -14.940 -12.781 -7.702 1.00 85.12 740 THR A O 1
ATOM 6158 N N . ARG A 1 741 ? -15.034 -12.436 -9.919 1.00 85.12 741 ARG A N 1
ATOM 6159 C CA . ARG A 1 741 ? -16.343 -13.082 -10.080 1.00 85.12 741 ARG A CA 1
ATOM 6160 C C . ARG A 1 741 ? -16.241 -14.564 -9.719 1.00 85.12 741 ARG A C 1
ATOM 6162 O O . ARG A 1 741 ? -15.421 -15.292 -10.274 1.00 85.12 741 ARG A O 1
ATOM 6169 N N . VAL A 1 742 ? -17.124 -15.012 -8.832 1.00 87.44 742 VAL A N 1
ATOM 6170 C CA . VAL A 1 742 ? -17.230 -16.425 -8.463 1.00 87.44 742 VAL A CA 1
ATOM 6171 C C . VAL A 1 742 ? -17.968 -17.191 -9.573 1.00 87.44 742 VAL A C 1
ATOM 6173 O O . VAL A 1 742 ? -19.024 -16.721 -10.008 1.00 87.44 742 VAL A O 1
ATOM 6176 N N . PRO A 1 743 ? -17.442 -18.339 -10.048 1.00 84.44 743 PRO A N 1
ATOM 6177 C CA . PRO A 1 743 ? -18.127 -19.195 -11.016 1.00 84.44 743 PRO A CA 1
ATOM 6178 C C . PRO A 1 743 ? -19.497 -19.654 -10.509 1.00 84.44 743 PRO A C 1
ATOM 6180 O O . PRO A 1 743 ? -19.685 -19.822 -9.303 1.00 84.44 743 PRO A O 1
ATOM 6183 N N . GLU A 1 744 ? -20.447 -19.852 -11.421 1.00 70.69 744 GLU A N 1
ATOM 6184 C CA . GLU A 1 744 ? -21.817 -20.277 -11.088 1.00 70.69 744 GLU A CA 1
ATOM 6185 C C . GLU A 1 744 ? -21.888 -21.718 -10.573 1.00 70.69 744 GLU A C 1
ATOM 6187 O O . GLU A 1 744 ? -21.192 -22.602 -11.117 1.00 70.69 744 GLU A O 1
#

pLDDT: mean 76.59, std 24.65, range [22.19, 98.81]

Foldseek 3Di:
DDDDDDDDDDDDDQAFDDKDDDPPDPDPDLEEEEEEQEPDDPVLLVLLLQALLQQLVAAPDEYEYEYEYAPVCVVSNVVSCVVSCVVSVGNYHYIYGYLVSLLVQCVLLLVLQQVFAAPHCPFPQSRSVLQSLLRVLRRDDVPRFKYKYAYSNKGFPHHCVVVVCVVVVQDLQAFKEFAAQLFLPFVQQLVVVCVVVVVALESAAQFDDDPDPDPDTDGGRNATDRNIMIGRSVNCVVDPPSVVCSDNVNVVVLCVNSVGGHRRGNSRSRRSCCVVPVSHYDYDQCLQEQEDDCPNCVVPCVVCSCSSNDGDDPDDDDRRMYGDPPDDDPVVVVCVVVVVVVPDPPPPDDDDDDDDDDDDDDDDDDDDDDDDDDDKDWDWDDDVPDIDIDIDGDDDDDDDDDDDDDDDDDDDDDDDPDDPDPPDPPPPDPDQPDWDDDDPDDPPDLEEEEEEQEPDDPLLLVLLLQALLQQLVAAPDEYEYEYAYAPVCVVSSVVSVVVSCVVSVGRYHYTYGYLVSLLVQCVLLLVLQQVFAASHCPDPLSRSVLASLLRVLRVDDVPNFKYKYAYSNKGFPHHCVVVVCVVVVQDLQAFKEFAAQLFLPFVVQLVVVCVVVVVALTSAAQFDDDDDDDPDGDGGRNATDRNIMIGRSVNCVVDPPSVVCSDNVNVVVLCVNSVGGHHRRNRRSRRSCCVVPVSHYDHDACLAELEDDPPNCVSPCVVCSCSSNDHDDHRGMYGCPPVNDDDD

Secondary structure (DSSP, 8-state):
-PPPP--PPP--SS--S-EE---SS----S-EEEEEE-S--HHHHHHHHHHHHHHHHH--S-EEEEEEE-HHHHHHHHHHHHHHHHHHT--EEEEEEEHHHHHHHTHHHHHHHHHHHSSSTTSGGGSGGGGHHHHGGGTS-TT--EEEEE-TTEEESS-THHHHGGGGG--TT--EEEEEP-STHHHHHTHHHHHH-TT--BTS-SB----SS----PBPB--EEEEEEEEEHHHHHH-HHHHHHTSHHHHHHHHHHTT----STHHHHHHHHHHH-GGGEEE--GGGSEE---HHHHTT-HHHHHHHH----SSSS--SEEE-TT---HHHHHHHHHHHHSS---PPP---------------------------EEEEEEETTEEEEEEE---------------------PPPPPPP------------S------SS----S-EEEEEE-S--HHHHHHHHHHHHHHHHH--S-EEEEEEE-HHHHHHHHHHHHHHHHHHT--EEEEEEEHHHHHHHTHHHHHHHHHHHSSSTTSGGGSGGGGHHHHGGGTS-TT--EEEEE-TTEEESS-THHHHGGGGG--TT--EEEEEP-STHHHHHTHHHHHH-TT--BTS-SB----SS-S---B-B--EEEEEEEEEHHHHHH-HHHHHHTSHHHHHHHHHHTT---SSTHHHHHHHHHHH-GGGEEE--GGGSEE---GGGGTT-TTTHHHHS---S---EEE-GGGPPPP-